Protein AF-A0A0V0J2N7-F1 (afdb_monomer_lite)

pLDDT: mean 76.11, std 21.16, range [32.84, 98.56]

Sequence (612 aa):
MLEAPDGVTSWDVHGVEQIWKKEVEWKELLAKEIEGLQKRLSEKEQKLSTQSAQLDEIKQSFLYNFELLKGRDAELARFVRATAYLKSLISKRDQEISELKVTVDRLTSELTASRQSETEWKSRFEEETSRAVVRETDLRRASNQALSQLSESEAVERRRLQAQITRLEADLEAERARAANDLEAALTEAARRASDVAAEAAQSRSVLETRLRAADEAANLARQEARRTASELSAARETLLRLESELAVQKGEVESRDARLEMQNKALSAAERHLTAAQSKWARLEARRDKERMEMQTEIKELKEALDQRKQELATAVASKDSIIEEAEVEKRRLLDVVARADKHAQDIGNLVQEAERDRQLALRAARLAELENCRLREDLEQALTNCRLPHLGCGVSDPDRQRESQDKLDAQIHTLRETCDRLQLENARLKQAVATMSTQAQLEACAAVREAAGGESEDLLHQNSKKSMEEKNRVDEEEVERLRAERDKLLTISNRLQARLMRQQWCVHDHSQRPPPSLHVEVRQLEVDEDDRASPPLPVPRLRMGGEVMRGSGNSTSPSITGRRSAFDALRLLQDPPSPLSIVKAQVKRQRTLRKPQADSFRRSEMNTKK

Structure (mmCIF, N/CA/C/O backbone):
data_AF-A0A0V0J2N7-F1
#
_entry.id   AF-A0A0V0J2N7-F1
#
loop_
_atom_site.group_PDB
_atom_site.id
_atom_site.type_symbol
_atom_site.label_atom_id
_atom_site.label_alt_id
_atom_site.label_comp_id
_atom_site.label_asym_id
_atom_site.label_entity_id
_atom_site.label_seq_id
_atom_site.pdbx_PDB_ins_code
_atom_site.Cartn_x
_atom_site.Cartn_y
_atom_site.Cartn_z
_atom_site.occupancy
_atom_site.B_iso_or_equiv
_atom_site.auth_seq_id
_atom_site.auth_comp_id
_atom_site.auth_asym_id
_atom_site.auth_atom_id
_atom_site.pdbx_PDB_model_num
ATOM 1 N N . MET A 1 1 ? -108.176 -15.757 135.549 1.00 36.62 1 MET A N 1
ATOM 2 C CA . MET A 1 1 ? -108.140 -17.220 135.334 1.00 36.62 1 MET A CA 1
ATOM 3 C C . MET A 1 1 ? -107.758 -17.428 133.879 1.00 36.62 1 MET A C 1
ATOM 5 O O . MET A 1 1 ? -108.491 -16.934 133.043 1.00 36.62 1 MET A O 1
ATOM 9 N N . LEU A 1 2 ? -106.635 -18.012 133.483 1.00 39.16 2 LEU A N 1
ATOM 10 C CA . LEU A 1 2 ? -105.596 -18.770 134.173 1.00 39.16 2 LEU A CA 1
ATOM 11 C C . LEU A 1 2 ? -104.215 -18.317 133.670 1.00 39.16 2 LEU A C 1
ATOM 13 O O . LEU A 1 2 ? -104.101 -17.652 132.645 1.00 39.16 2 LEU A O 1
ATOM 17 N N . GLU A 1 3 ? -103.219 -18.654 134.475 1.00 36.22 3 GLU A N 1
ATOM 18 C CA . GLU A 1 3 ? -101.830 -18.212 134.479 1.00 36.22 3 GLU A CA 1
ATOM 19 C C . GLU A 1 3 ? -101.047 -18.582 133.209 1.00 36.22 3 GLU A C 1
ATOM 21 O O . GLU A 1 3 ? -101.164 -19.685 132.676 1.00 36.22 3 GLU A O 1
ATOM 26 N N . ALA A 1 4 ? -100.216 -17.641 132.754 1.00 38.69 4 ALA A N 1
ATOM 27 C CA . ALA A 1 4 ? -99.150 -17.878 131.790 1.00 38.69 4 ALA A CA 1
ATOM 28 C C . ALA A 1 4 ? -97.919 -18.426 132.538 1.00 38.69 4 ALA A C 1
ATOM 30 O O . ALA A 1 4 ? -97.540 -17.839 133.554 1.00 38.69 4 ALA A O 1
ATOM 31 N N . PRO A 1 5 ? -97.292 -19.522 132.076 1.00 50.00 5 PRO A N 1
ATOM 32 C CA . PRO A 1 5 ? -96.079 -20.023 132.691 1.00 50.00 5 PRO A CA 1
ATOM 33 C C . PRO A 1 5 ? -94.861 -19.268 132.152 1.00 50.00 5 PRO A C 1
ATOM 35 O O . PRO A 1 5 ? -94.569 -19.292 130.955 1.00 50.00 5 PRO A O 1
ATOM 38 N N . ASP A 1 6 ? -94.127 -18.656 133.077 1.00 47.03 6 ASP A N 1
ATOM 39 C CA . ASP A 1 6 ? -92.705 -18.378 132.932 1.00 47.03 6 ASP A CA 1
ATOM 40 C C . ASP A 1 6 ? -91.963 -19.703 132.716 1.00 47.03 6 ASP A C 1
ATOM 42 O O . ASP A 1 6 ? -91.971 -20.600 133.562 1.00 47.03 6 ASP A O 1
ATOM 46 N N . GLY A 1 7 ? -91.339 -19.833 131.547 1.00 41.91 7 GLY A N 1
ATOM 47 C CA . GLY A 1 7 ? -90.638 -21.031 131.101 1.00 41.91 7 GLY A CA 1
ATOM 48 C C . GLY A 1 7 ? -89.343 -20.661 130.397 1.00 41.91 7 GLY A C 1
ATOM 49 O O . GLY A 1 7 ? -89.288 -20.544 129.177 1.00 41.91 7 GLY A O 1
ATOM 50 N N . VAL A 1 8 ? -88.310 -20.469 131.212 1.00 45.78 8 VAL A N 1
ATOM 51 C CA . VAL A 1 8 ? -86.886 -20.408 130.874 1.00 45.78 8 VAL A CA 1
ATOM 52 C C . VAL A 1 8 ? -86.528 -21.346 129.715 1.00 45.78 8 VAL A C 1
ATOM 54 O O . VAL A 1 8 ? -86.569 -22.561 129.862 1.00 45.78 8 VAL A O 1
ATOM 57 N N . THR A 1 9 ? -86.049 -20.785 128.607 1.00 42.81 9 THR A N 1
ATOM 58 C CA . THR A 1 9 ? -84.957 -21.392 127.837 1.00 42.81 9 THR A CA 1
ATOM 59 C C . THR A 1 9 ? -83.965 -20.288 127.524 1.00 42.81 9 THR A C 1
ATOM 61 O O . THR A 1 9 ? -84.032 -19.579 126.524 1.00 42.81 9 THR A O 1
ATOM 64 N N . SER A 1 10 ? -83.065 -20.112 128.492 1.00 43.88 10 SER A N 1
ATOM 65 C CA . SER A 1 10 ? -81.696 -19.674 128.268 1.00 43.88 10 SER A CA 1
ATOM 66 C C . SER A 1 10 ? -81.228 -20.257 126.940 1.00 43.88 10 SER A C 1
ATOM 68 O O . SER A 1 10 ? -80.915 -21.445 126.868 1.00 43.88 10 SER A O 1
ATOM 70 N N . TRP A 1 11 ? -81.234 -19.437 125.889 1.00 48.03 11 TRP A N 1
ATOM 71 C CA . TRP A 1 11 ? -80.513 -19.744 124.667 1.00 48.03 11 TRP A CA 1
ATOM 72 C C . TRP A 1 11 ? -79.115 -20.126 125.121 1.00 48.03 11 TRP A C 1
ATOM 74 O O . TRP A 1 11 ? -78.525 -19.414 125.932 1.00 48.03 11 TRP A O 1
ATOM 84 N N . ASP A 1 12 ? -78.644 -21.296 124.710 1.00 51.47 12 ASP A N 1
ATOM 85 C CA . ASP A 1 12 ? -77.297 -21.757 124.999 1.00 51.47 12 ASP A CA 1
ATOM 86 C C . ASP A 1 12 ? -76.338 -20.816 124.256 1.00 51.47 12 ASP A C 1
ATOM 88 O O . ASP A 1 12 ? -75.907 -21.071 123.130 1.00 51.47 12 ASP A O 1
ATOM 92 N N . VAL A 1 13 ? -76.103 -19.641 124.856 1.00 56.19 13 VAL A N 1
ATOM 93 C CA . VAL A 1 13 ? -75.259 -18.559 124.339 1.00 56.19 13 VAL A CA 1
ATOM 94 C C . VAL A 1 13 ? -73.880 -19.125 124.018 1.00 56.19 13 VAL A C 1
ATOM 96 O O . VAL A 1 13 ? -73.249 -18.689 123.063 1.00 56.19 13 VAL A O 1
ATOM 99 N N . HIS A 1 14 ? -73.473 -20.179 124.731 1.00 58.91 14 HIS A N 1
ATOM 100 C CA . HIS A 1 14 ? -72.234 -20.906 124.520 1.00 58.91 14 HIS A CA 1
ATOM 101 C C . HIS A 1 14 ? -72.204 -21.720 123.216 1.00 58.91 14 HIS A C 1
ATOM 103 O O . HIS A 1 14 ? -71.192 -21.715 122.512 1.00 58.91 14 HIS A O 1
ATOM 109 N N . GLY A 1 15 ? -73.307 -22.382 122.853 1.00 65.69 15 GLY A N 1
ATOM 110 C CA . GLY A 1 15 ? -73.441 -23.105 121.583 1.00 65.69 15 GLY A CA 1
ATOM 111 C C . GLY A 1 15 ? -73.477 -22.165 120.376 1.00 65.69 15 GLY A C 1
ATOM 112 O O . GLY A 1 15 ? -72.827 -22.421 119.361 1.00 65.69 15 GLY A O 1
ATOM 113 N N . VAL A 1 16 ? -74.166 -21.028 120.509 1.00 69.62 16 VAL A N 1
ATOM 114 C CA . VAL A 1 16 ? -74.184 -19.973 119.484 1.00 69.62 16 VAL A CA 1
ATOM 115 C C . VAL A 1 16 ? -72.801 -19.316 119.364 1.00 69.62 16 VAL A C 1
ATOM 117 O O . VAL A 1 16 ? -72.286 -19.206 118.254 1.00 69.62 16 VAL A O 1
ATOM 120 N N . GLU A 1 17 ? -72.129 -18.980 120.471 1.00 74.00 17 GLU A N 1
ATOM 121 C CA . GLU A 1 17 ? -70.745 -18.474 120.466 1.00 74.00 17 GLU A CA 1
ATOM 122 C C . GLU A 1 17 ? -69.752 -19.443 119.809 1.00 74.00 17 GLU A C 1
ATOM 124 O O . GLU A 1 17 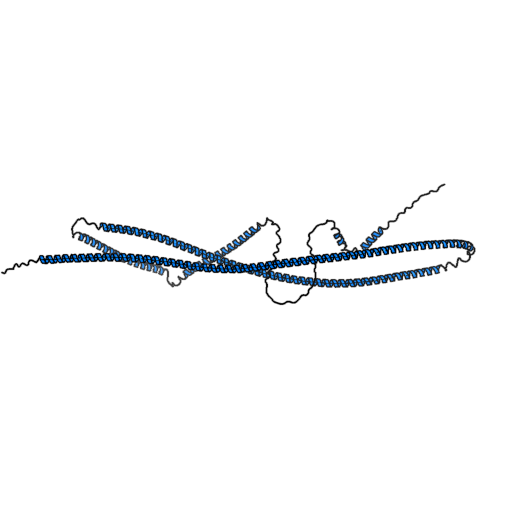? -68.846 -19.001 119.101 1.00 74.00 17 GLU A O 1
ATOM 129 N N . GLN A 1 18 ? -69.895 -20.759 120.007 1.00 78.06 18 GLN A N 1
ATOM 130 C CA . GLN A 1 18 ? -69.048 -21.755 119.340 1.00 78.06 18 GLN A CA 1
ATOM 131 C C . GLN A 1 18 ? -69.275 -21.813 117.826 1.00 78.06 18 GLN A C 1
ATOM 133 O O . GLN A 1 18 ? -68.306 -21.956 117.078 1.00 78.06 18 GLN A O 1
ATOM 138 N N . ILE A 1 19 ? -70.524 -21.696 117.367 1.00 80.50 19 ILE A N 1
ATOM 139 C CA . ILE A 1 19 ? -70.849 -21.642 115.934 1.00 80.50 19 ILE A CA 1
ATOM 140 C C . ILE A 1 19 ? -70.236 -20.386 115.307 1.00 80.50 19 ILE A C 1
ATOM 142 O O . ILE A 1 19 ? -69.560 -20.496 114.287 1.00 80.50 19 ILE A O 1
ATOM 146 N N . TRP A 1 20 ? -70.372 -19.225 115.956 1.00 81.69 20 TRP A N 1
ATOM 147 C CA . TRP A 1 20 ? -69.750 -17.979 115.500 1.00 81.69 20 TRP A CA 1
ATOM 148 C C . TRP A 1 20 ? -68.220 -18.068 115.465 1.00 81.69 20 TRP A C 1
ATOM 150 O O . TRP A 1 20 ? -67.614 -17.634 114.490 1.00 81.69 20 TRP A O 1
ATOM 160 N N . LYS A 1 21 ? -67.578 -18.684 116.469 1.00 84.62 21 LYS A N 1
ATOM 161 C CA . LYS A 1 21 ? -66.121 -18.920 116.462 1.00 84.62 21 LYS A CA 1
ATOM 162 C C . LYS A 1 21 ? -65.685 -19.801 115.290 1.00 84.62 21 LYS A C 1
ATOM 164 O O . LYS A 1 21 ? -64.754 -19.436 114.582 1.00 84.62 21 LYS A O 1
ATOM 169 N N . LYS A 1 22 ? -66.387 -20.910 115.030 1.00 87.19 22 LYS A N 1
ATOM 170 C CA . LYS A 1 22 ? -66.091 -21.779 113.877 1.00 87.19 22 LYS A CA 1
ATOM 171 C C . LYS A 1 22 ? -66.351 -21.092 112.540 1.00 87.19 22 LYS A C 1
ATOM 173 O O . LYS A 1 22 ? -65.594 -21.296 111.600 1.00 87.19 22 LYS A O 1
ATOM 178 N N . GLU A 1 23 ? -67.392 -20.271 112.443 1.00 87.19 23 GLU A N 1
ATOM 179 C CA . GLU A 1 23 ? -67.676 -19.494 111.237 1.00 87.19 23 GLU A CA 1
ATOM 180 C C . GLU A 1 23 ? -66.586 -18.444 110.975 1.00 87.19 23 GLU A C 1
ATOM 182 O O . GLU A 1 23 ? -66.171 -18.265 109.830 1.00 87.19 23 GLU A O 1
ATOM 187 N N . VAL A 1 24 ? -66.075 -17.793 112.025 1.00 88.88 24 VAL A N 1
ATOM 188 C CA . VAL A 1 24 ? -64.917 -16.892 111.937 1.00 88.88 24 VAL A CA 1
ATOM 189 C C . VAL A 1 24 ? -63.667 -17.658 111.493 1.00 88.88 24 VAL A C 1
ATOM 191 O O . VAL A 1 24 ? -63.032 -17.244 110.529 1.00 88.88 24 VAL A O 1
ATOM 194 N N . GLU A 1 25 ? -63.362 -18.812 112.094 1.00 88.19 25 GLU A N 1
ATOM 195 C CA . GLU A 1 25 ? -62.234 -19.668 111.684 1.00 88.19 25 GLU A CA 1
ATOM 196 C C . GLU A 1 25 ? -62.347 -20.128 110.219 1.00 88.19 25 GLU A C 1
ATOM 198 O O . GLU A 1 25 ? -61.355 -20.147 109.489 1.00 88.19 25 GLU A O 1
ATOM 203 N N . TRP A 1 26 ? -63.553 -20.468 109.753 1.00 91.56 26 TRP A N 1
ATOM 204 C CA . TRP A 1 26 ? -63.807 -20.850 108.361 1.00 91.56 26 TRP A CA 1
ATOM 205 C C . TRP A 1 26 ? -63.649 -19.671 107.408 1.00 91.56 26 TRP A C 1
ATOM 207 O O . TRP A 1 26 ? -63.048 -19.828 106.347 1.00 91.56 26 TRP A O 1
ATOM 217 N N . LYS A 1 27 ? -64.152 -18.488 107.779 1.00 91.81 27 LYS A N 1
ATOM 218 C CA . LYS A 1 27 ? -63.954 -17.254 107.008 1.00 91.81 27 LYS A CA 1
ATOM 219 C C . LYS A 1 27 ? -62.475 -16.886 106.932 1.00 91.81 27 LYS A C 1
ATOM 221 O O . LYS A 1 27 ? -62.018 -16.506 105.861 1.00 91.81 27 LYS A O 1
ATOM 226 N N . GLU A 1 28 ? -61.717 -17.055 108.013 1.00 91.38 28 GLU A N 1
ATOM 227 C CA . GLU A 1 28 ? -60.268 -16.839 108.025 1.00 91.38 28 GLU A CA 1
ATOM 228 C C . GLU A 1 28 ? -59.510 -17.861 107.170 1.00 91.38 28 GLU A C 1
ATOM 230 O O . GLU A 1 28 ? -58.603 -17.481 106.431 1.00 91.38 28 GLU A O 1
ATOM 235 N N . LEU A 1 29 ? -59.865 -19.149 107.232 1.00 91.94 29 LEU A N 1
ATOM 236 C CA . LEU A 1 29 ? -59.275 -20.185 106.376 1.00 91.94 29 LEU A CA 1
ATOM 237 C C . LEU A 1 29 ? -59.593 -19.943 104.896 1.00 91.94 29 LEU A C 1
ATOM 239 O O . LEU A 1 29 ? -58.694 -20.022 104.063 1.00 91.94 29 LEU A O 1
ATOM 243 N N . LEU A 1 30 ? -60.841 -19.594 104.572 1.00 91.94 30 LEU A N 1
ATOM 244 C CA . LEU A 1 30 ? -61.250 -19.225 103.217 1.00 91.94 30 LEU A CA 1
ATOM 245 C C . LEU A 1 30 ? -60.528 -17.966 102.737 1.00 91.94 30 LEU A C 1
ATOM 247 O O . LEU A 1 30 ? -60.053 -17.947 101.607 1.00 91.94 30 LEU A O 1
ATOM 251 N N . ALA A 1 31 ? -60.395 -16.941 103.582 1.00 92.06 31 ALA A N 1
ATOM 252 C CA . ALA A 1 31 ? -59.642 -15.736 103.251 1.00 92.06 31 ALA A CA 1
ATOM 253 C C . ALA A 1 31 ? -58.168 -16.057 102.964 1.00 92.06 31 ALA A C 1
ATOM 255 O O . ALA A 1 31 ? -57.642 -15.601 101.953 1.00 92.06 31 ALA A O 1
ATOM 256 N N . LYS A 1 32 ? -57.530 -16.908 103.782 1.00 93.38 32 LYS A N 1
ATOM 257 C CA . LYS A 1 32 ? -56.151 -17.380 103.561 1.00 93.38 32 LYS A CA 1
ATOM 258 C C . LYS A 1 32 ? -56.008 -18.189 102.269 1.00 93.38 32 LYS A C 1
ATOM 260 O O . LYS A 1 32 ? -55.023 -18.018 101.555 1.00 93.38 32 LYS A O 1
ATOM 265 N N . GLU A 1 33 ? -56.969 -19.054 101.943 1.00 94.38 33 GLU A N 1
ATOM 266 C CA . GLU A 1 33 ? -56.959 -19.815 100.686 1.00 94.38 33 GLU A CA 1
ATOM 267 C C . GLU A 1 33 ? -57.153 -18.882 99.481 1.00 94.38 33 GLU A C 1
ATOM 269 O O . GLU A 1 33 ? -56.411 -18.990 98.506 1.00 94.38 33 GLU A O 1
ATOM 274 N N . ILE A 1 34 ? -58.089 -17.926 99.558 1.00 94.38 34 ILE A N 1
ATOM 275 C CA . ILE A 1 34 ? -58.310 -16.901 98.526 1.00 94.38 34 ILE A CA 1
ATOM 276 C C . ILE A 1 34 ? -57.042 -16.073 98.326 1.00 94.38 34 ILE A C 1
ATOM 278 O O . ILE A 1 34 ? -56.604 -15.915 97.189 1.00 94.38 34 ILE A O 1
ATOM 282 N N . GLU A 1 35 ? -56.413 -15.599 99.400 1.00 95.00 35 GLU A N 1
ATOM 283 C CA . GLU A 1 35 ? -55.163 -14.839 99.345 1.00 95.00 35 GLU A CA 1
ATOM 284 C C . GLU A 1 35 ? -54.024 -15.688 98.752 1.00 95.00 35 GLU A C 1
ATOM 286 O O . GLU A 1 35 ? -53.283 -15.237 97.877 1.00 95.00 35 GLU A O 1
ATOM 291 N N . GLY A 1 36 ? -53.928 -16.964 99.137 1.00 95.31 36 GLY A N 1
ATOM 292 C CA . GLY A 1 36 ? -52.963 -17.913 98.583 1.00 95.31 36 GLY A CA 1
ATOM 293 C C . GLY A 1 36 ? -53.194 -18.242 97.102 1.00 95.31 36 GLY A C 1
ATOM 294 O O . GLY A 1 36 ? -52.230 -18.454 96.358 1.00 95.31 36 GLY A O 1
ATOM 295 N N . LEU A 1 37 ? -54.450 -18.291 96.650 1.00 94.94 37 LEU A N 1
ATOM 296 C CA . LEU A 1 37 ? -54.819 -18.463 95.243 1.00 94.94 37 LEU A CA 1
ATOM 297 C C . LEU A 1 37 ? -54.564 -17.187 94.440 1.00 94.94 37 LEU A C 1
ATOM 299 O O . LEU A 1 37 ? -53.999 -17.281 93.355 1.00 94.94 37 LEU A O 1
ATOM 303 N N . GLN A 1 38 ? -54.896 -16.011 94.975 1.00 95.25 38 GLN A N 1
ATOM 304 C CA . GLN A 1 38 ? -54.593 -14.711 94.368 1.00 95.25 38 GLN A CA 1
ATOM 305 C C . GLN A 1 38 ? -53.085 -14.517 94.207 1.00 95.25 38 GLN A C 1
ATOM 307 O O . GLN A 1 38 ? -52.623 -14.133 93.133 1.00 95.25 38 GLN A O 1
ATOM 312 N N . LYS A 1 39 ? -52.296 -14.877 95.225 1.00 95.62 39 LYS A N 1
ATOM 313 C CA . LYS A 1 39 ? -50.836 -14.854 95.138 1.00 95.62 39 LYS A CA 1
ATOM 314 C C . LYS A 1 39 ? -50.329 -15.794 94.041 1.00 95.62 39 LYS A C 1
ATOM 316 O O . LYS A 1 39 ? -49.605 -15.349 93.154 1.00 95.62 39 LYS A O 1
ATOM 321 N N . ARG A 1 40 ? -50.770 -17.059 94.021 1.00 96.38 40 ARG A N 1
ATOM 322 C CA . ARG A 1 40 ? -50.408 -18.024 92.961 1.00 96.38 40 ARG A CA 1
ATOM 323 C C . ARG A 1 40 ? -50.836 -17.564 91.562 1.00 96.38 40 ARG A C 1
ATOM 325 O O . ARG A 1 40 ? -50.097 -17.798 90.606 1.00 96.38 40 ARG A O 1
ATOM 332 N N . LEU A 1 41 ? -52.003 -16.931 91.435 1.00 95.50 41 LEU A N 1
ATOM 333 C CA . LEU A 1 41 ? -52.493 -16.348 90.186 1.00 95.50 41 LEU A CA 1
ATOM 334 C C . LEU A 1 41 ? -51.549 -15.235 89.722 1.00 95.50 41 LEU A C 1
ATOM 336 O O . LEU A 1 41 ? -51.021 -15.329 88.620 1.00 95.50 41 LEU A O 1
ATOM 340 N N . SER A 1 42 ? -51.254 -14.265 90.591 1.00 95.88 42 SER A N 1
ATOM 341 C CA . SER A 1 42 ? -50.355 -13.148 90.276 1.00 95.88 42 SER A CA 1
ATOM 342 C C . SER A 1 42 ? -48.945 -13.615 89.889 1.00 95.88 42 SER A C 1
ATOM 344 O O . SER A 1 42 ? -48.371 -13.132 88.916 1.00 95.88 42 SER A O 1
ATOM 346 N N . GLU A 1 43 ? -48.407 -14.634 90.569 1.00 96.94 43 GLU A N 1
ATOM 347 C CA . GLU A 1 43 ? -47.117 -15.240 90.226 1.00 96.94 43 GLU A CA 1
ATOM 348 C C . GLU A 1 43 ? -47.152 -15.919 88.849 1.00 96.94 43 GLU A C 1
ATOM 350 O O . GLU A 1 43 ? -46.172 -15.866 88.101 1.00 96.94 43 GLU A O 1
ATOM 355 N N . LYS A 1 44 ? -48.265 -16.575 88.491 1.00 96.50 44 LYS A N 1
ATOM 356 C CA . LYS A 1 44 ? -48.446 -17.173 87.161 1.00 96.50 44 LYS A CA 1
ATOM 357 C C . LYS A 1 44 ? -48.641 -16.123 86.073 1.00 96.50 44 LYS A C 1
ATOM 359 O O . LYS A 1 44 ? -48.069 -16.289 85.002 1.00 96.50 44 LYS A O 1
ATOM 364 N N . GLU A 1 45 ? -49.389 -15.058 86.333 1.00 96.88 45 GLU A N 1
ATOM 365 C CA . GLU A 1 45 ? -49.560 -13.930 85.410 1.00 96.88 45 GLU A CA 1
ATOM 366 C C . GLU A 1 45 ? -48.228 -13.225 85.154 1.00 96.88 45 GLU A C 1
ATOM 368 O O . GLU A 1 45 ? -47.873 -12.974 84.004 1.00 96.88 45 GLU A O 1
ATOM 373 N N . GLN A 1 46 ? -47.430 -12.999 86.202 1.00 96.31 46 GLN A N 1
ATOM 374 C CA . GLN A 1 46 ? -46.091 -12.436 86.068 1.00 96.31 46 GLN A CA 1
ATOM 375 C C . GLN A 1 46 ? -45.174 -13.355 85.248 1.00 96.31 46 GLN A C 1
ATOM 377 O O . GLN A 1 46 ? -44.461 -12.875 84.370 1.00 96.31 46 GLN A O 1
ATOM 382 N N . LYS A 1 47 ? -45.221 -14.676 85.474 1.00 97.25 47 LYS A N 1
ATOM 383 C CA . LYS A 1 47 ? -44.476 -15.660 84.665 1.00 97.25 47 LYS A CA 1
ATOM 384 C C . LYS A 1 47 ? -44.935 -15.699 83.207 1.00 97.25 47 LYS A C 1
ATOM 386 O O . LYS A 1 47 ? -44.097 -15.789 82.319 1.00 97.25 47 LYS A O 1
ATOM 391 N N . LEU A 1 48 ? -46.239 -15.630 82.947 1.00 96.88 48 LEU A N 1
ATOM 392 C CA . LEU A 1 48 ? -46.775 -15.576 81.585 1.00 96.88 48 LEU A CA 1
ATOM 393 C C . LEU A 1 48 ? -46.349 -14.290 80.874 1.00 96.88 48 LEU A C 1
ATOM 395 O O . LEU A 1 48 ? -45.953 -14.341 79.715 1.00 96.88 48 LEU A O 1
ATOM 399 N N . SER A 1 49 ? -46.369 -13.157 81.577 1.00 96.50 49 SER A N 1
ATOM 400 C CA . SER A 1 49 ? -45.914 -11.870 81.052 1.00 96.50 49 SER A CA 1
ATOM 401 C C . SER A 1 49 ? -44.425 -11.895 80.691 1.00 96.50 49 SER A C 1
ATOM 403 O O . SER A 1 49 ? -44.056 -11.532 79.574 1.00 96.50 49 SER A O 1
ATOM 405 N N . THR A 1 50 ? -43.562 -12.412 81.577 1.00 96.69 50 THR A N 1
ATOM 406 C CA . THR A 1 50 ? -42.121 -12.521 81.289 1.00 96.69 50 THR A CA 1
ATOM 407 C C . THR A 1 50 ? -41.830 -13.499 80.155 1.00 96.69 50 THR A C 1
ATOM 409 O O . THR A 1 50 ? -41.016 -13.190 79.289 1.00 96.69 50 THR A O 1
ATOM 412 N N . GLN A 1 51 ? -42.520 -14.642 80.102 1.00 97.06 51 GLN A N 1
ATOM 413 C CA . GLN A 1 51 ? -42.395 -15.590 78.993 1.00 97.06 51 GLN A CA 1
ATOM 414 C C . GLN A 1 51 ? -42.880 -14.997 77.667 1.00 97.06 51 GLN A C 1
ATOM 416 O O . GLN A 1 51 ? -42.231 -15.201 76.645 1.00 97.06 51 GLN A O 1
ATOM 421 N N . SER A 1 52 ? -43.982 -14.242 77.669 1.00 97.06 52 SER A N 1
ATOM 422 C CA . SER A 1 52 ? -44.474 -13.552 76.472 1.00 97.06 52 SER A CA 1
ATOM 423 C C . SER A 1 52 ? -43.457 -12.530 75.970 1.00 97.06 52 SER A C 1
ATOM 425 O O . SER A 1 52 ? -43.145 -12.523 74.783 1.00 97.06 52 SER A O 1
ATOM 427 N N . ALA A 1 53 ? -42.885 -11.723 76.869 1.00 96.56 53 ALA A N 1
ATOM 428 C CA . ALA A 1 53 ? -41.861 -10.743 76.520 1.00 96.56 53 ALA A CA 1
ATOM 429 C C . ALA A 1 53 ? -40.601 -11.406 75.935 1.00 96.56 53 ALA A C 1
ATOM 431 O O . ALA A 1 53 ? -40.113 -10.981 74.891 1.00 96.56 53 ALA A O 1
ATOM 432 N N . GLN A 1 54 ? -40.119 -12.492 76.552 1.00 97.56 54 GLN A N 1
ATOM 433 C CA . GLN A 1 54 ? -38.989 -13.275 76.034 1.00 97.56 54 GLN A CA 1
ATOM 434 C C . GLN A 1 54 ? -39.285 -13.864 74.650 1.00 97.56 54 GLN A C 1
ATOM 436 O O . GLN A 1 54 ? -38.429 -13.869 73.767 1.00 97.56 54 GLN A O 1
ATOM 441 N N . LEU A 1 55 ? -40.503 -14.364 74.442 1.00 97.81 55 LEU A N 1
ATOM 442 C CA . LEU A 1 55 ? -40.910 -14.946 73.170 1.00 97.81 55 LEU A CA 1
ATOM 443 C C . LEU A 1 55 ? -40.967 -13.878 72.069 1.00 97.81 55 LEU A C 1
ATOM 445 O O . LEU A 1 55 ? -40.529 -14.136 70.947 1.00 97.81 55 LEU A O 1
ATOM 449 N N . ASP A 1 56 ? -41.445 -12.676 72.380 1.00 96.88 56 ASP A N 1
ATOM 450 C CA . ASP A 1 56 ? -41.469 -11.567 71.427 1.00 96.88 56 ASP A CA 1
ATOM 451 C C . ASP A 1 56 ? -40.065 -11.023 71.118 1.00 96.88 56 ASP A C 1
ATOM 453 O O . ASP A 1 56 ? -39.771 -10.742 69.955 1.00 96.88 56 ASP A O 1
ATOM 457 N N . GLU A 1 57 ? -39.155 -10.982 72.095 1.00 97.62 57 GLU A N 1
ATOM 458 C CA . GLU A 1 57 ? -37.739 -10.656 71.868 1.00 97.62 57 GLU A CA 1
ATOM 459 C C . GLU A 1 57 ? -37.060 -11.676 70.934 1.00 97.62 57 GLU A C 1
ATOM 461 O O . GLU A 1 57 ? -36.353 -11.308 69.987 1.00 97.62 57 GLU A O 1
ATOM 466 N N . ILE A 1 58 ? -37.332 -12.970 71.134 1.00 98.00 58 ILE A N 1
ATOM 467 C CA . ILE A 1 58 ? -36.839 -14.038 70.255 1.00 98.00 58 ILE A CA 1
ATOM 468 C C . ILE A 1 58 ? -37.419 -13.885 68.846 1.00 98.00 58 ILE A C 1
ATOM 470 O O . ILE A 1 58 ? -36.671 -13.985 67.872 1.00 98.00 58 ILE A O 1
ATOM 474 N N . LYS A 1 59 ? -38.722 -13.606 68.706 1.00 98.19 59 LYS A N 1
ATOM 475 C CA . LYS A 1 59 ? -39.344 -13.351 67.395 1.00 98.19 59 LYS A CA 1
ATOM 476 C C . LYS A 1 59 ? -38.681 -12.177 66.680 1.00 98.19 59 LYS A C 1
ATOM 478 O O . LYS A 1 59 ? -38.359 -12.301 65.501 1.00 98.19 59 LYS A O 1
ATOM 483 N N . GLN A 1 60 ? -38.461 -11.059 67.373 1.00 97.88 60 GLN A N 1
ATOM 484 C CA . GLN A 1 60 ? -37.806 -9.887 66.788 1.00 97.88 60 GLN A CA 1
ATOM 485 C C . GLN A 1 60 ? -36.373 -10.207 66.348 1.00 97.88 60 GLN A C 1
ATOM 487 O O . GLN A 1 60 ? -35.985 -9.864 65.232 1.00 97.88 60 GLN A O 1
ATOM 492 N N . SER A 1 61 ? -35.620 -10.941 67.170 1.00 97.69 61 SER A N 1
ATOM 493 C CA . SER A 1 61 ? -34.268 -11.402 66.832 1.00 97.69 61 SER A CA 1
ATOM 494 C C . SER A 1 61 ? -34.258 -12.330 65.610 1.00 97.69 61 SER A C 1
ATOM 496 O O . SER A 1 61 ? -33.393 -12.212 64.740 1.00 97.69 61 SER A O 1
ATOM 498 N N . PHE A 1 62 ? -35.241 -13.231 65.501 1.00 98.38 62 PHE A N 1
ATOM 499 C CA . PHE A 1 62 ? -35.418 -14.095 64.333 1.00 98.38 62 PHE A CA 1
ATOM 500 C C . PHE A 1 62 ? -35.733 -13.300 63.066 1.00 98.38 62 PHE A C 1
ATOM 502 O O . PHE A 1 62 ? -35.112 -13.545 62.034 1.00 98.38 62 PHE A O 1
ATOM 509 N N . LEU A 1 63 ? -36.660 -12.341 63.140 1.00 97.69 63 LEU A N 1
ATOM 510 C CA . LEU A 1 63 ? -37.016 -11.483 62.007 1.00 97.69 63 LEU A CA 1
ATOM 511 C C . LEU A 1 63 ? -35.821 -10.647 61.541 1.00 97.69 63 LEU A C 1
ATOM 513 O O . LEU A 1 63 ? -35.553 -10.579 60.344 1.00 97.69 63 LEU A O 1
ATOM 517 N N . TYR A 1 64 ? -35.058 -10.077 62.476 1.00 98.31 64 TYR A N 1
ATOM 518 C CA . TYR A 1 64 ? -33.836 -9.344 62.158 1.00 98.31 64 TYR A CA 1
ATOM 519 C C . TYR A 1 64 ? -32.808 -10.227 61.437 1.00 98.31 64 TYR A C 1
ATOM 521 O O . TYR A 1 64 ? -32.300 -9.856 60.378 1.00 98.31 64 TYR A O 1
ATOM 529 N N . ASN A 1 65 ? -32.531 -11.423 61.968 1.00 98.38 65 ASN A N 1
ATOM 530 C CA . ASN A 1 65 ? -31.597 -12.359 61.342 1.00 98.38 65 ASN A CA 1
ATOM 531 C C . ASN A 1 65 ? -32.077 -12.825 59.962 1.00 98.38 65 ASN A C 1
ATOM 533 O O . ASN A 1 65 ? -31.258 -12.988 59.058 1.00 98.38 65 ASN A O 1
ATOM 537 N N . PHE A 1 66 ? -33.385 -13.016 59.785 1.00 98.12 66 PHE A N 1
ATOM 538 C CA . PHE A 1 66 ? -33.974 -13.383 58.501 1.00 98.12 66 PHE A CA 1
ATOM 539 C C . PHE A 1 66 ? -33.785 -12.282 57.448 1.00 98.12 66 PHE A C 1
ATOM 541 O O . PHE A 1 66 ? -33.316 -12.568 56.346 1.00 98.12 66 PHE A O 1
ATOM 548 N N . GLU A 1 67 ? -34.071 -11.021 57.786 1.00 97.88 67 GLU A N 1
ATOM 549 C CA . GLU A 1 67 ? -33.849 -9.894 56.869 1.00 97.88 67 GLU A CA 1
ATOM 550 C C . GLU A 1 67 ? -32.358 -9.683 56.568 1.00 97.88 67 GLU A C 1
ATOM 552 O O . GLU A 1 67 ? -31.986 -9.430 55.420 1.00 97.88 67 GLU A O 1
ATOM 557 N N . LEU A 1 68 ? -31.478 -9.874 57.557 1.00 98.19 68 LEU A N 1
ATOM 558 C CA . LEU A 1 68 ? -30.030 -9.836 57.342 1.00 98.19 68 LEU A CA 1
ATOM 559 C C . LEU A 1 68 ? -29.572 -10.927 56.362 1.00 98.19 68 LEU A C 1
ATOM 561 O O . LEU A 1 68 ? -28.751 -10.662 55.481 1.00 98.19 68 LEU A O 1
ATOM 565 N N . LEU A 1 69 ? -30.095 -12.149 56.499 1.00 98.38 69 LEU A N 1
ATOM 566 C CA . LEU A 1 69 ? -29.775 -13.265 55.608 1.00 98.38 69 LEU A CA 1
ATOM 567 C C . LEU A 1 69 ? -30.251 -12.979 54.180 1.00 98.38 69 LEU A C 1
ATOM 569 O O . LEU A 1 69 ? -29.479 -13.106 53.235 1.00 98.38 69 LEU A O 1
ATOM 573 N N . LYS A 1 70 ? -31.480 -12.482 54.036 1.00 97.94 70 LYS A N 1
ATOM 574 C CA . LYS A 1 70 ? -32.051 -12.065 52.752 1.00 97.94 70 LYS A CA 1
ATOM 575 C C . LYS A 1 70 ? -31.236 -10.948 52.088 1.00 97.94 70 LYS A C 1
ATOM 577 O O . LYS A 1 70 ? -31.027 -10.980 50.875 1.00 97.94 70 LYS A O 1
ATOM 582 N N . GLY A 1 71 ? -30.733 -9.989 52.871 1.00 97.75 71 GLY A N 1
ATOM 583 C CA . GLY A 1 71 ? -29.807 -8.956 52.397 1.00 97.75 71 GLY A CA 1
ATOM 584 C C . GLY A 1 71 ? -28.502 -9.545 51.851 1.00 97.75 71 GLY A C 1
ATOM 585 O O . GLY A 1 71 ? -28.085 -9.206 50.742 1.00 97.75 71 GLY A O 1
ATOM 586 N N . ARG A 1 72 ? -27.900 -10.496 52.576 1.00 98.25 72 ARG A N 1
ATOM 587 C CA . ARG A 1 72 ? -26.686 -11.208 52.137 1.00 98.25 72 ARG A CA 1
ATOM 588 C C . ARG A 1 72 ? -26.914 -12.044 50.880 1.00 98.25 72 ARG A C 1
ATOM 590 O O . ARG A 1 72 ? -26.070 -12.022 49.989 1.00 98.25 72 ARG A O 1
ATOM 597 N N . ASP A 1 73 ? -28.047 -12.732 50.767 1.00 98.38 73 ASP A N 1
ATOM 598 C CA . ASP A 1 73 ? -28.389 -13.510 49.570 1.00 98.38 73 ASP A CA 1
ATOM 599 C C . ASP A 1 73 ? -28.530 -12.608 48.335 1.00 98.38 73 ASP A C 1
ATOM 601 O O . ASP A 1 73 ? -28.052 -12.944 47.247 1.00 98.38 73 ASP A O 1
ATOM 605 N N . ALA A 1 74 ? -29.118 -11.419 48.500 1.00 97.00 74 ALA A N 1
ATOM 606 C CA . ALA A 1 74 ? -29.201 -10.429 47.431 1.00 97.00 74 ALA A CA 1
ATOM 607 C C . ALA A 1 74 ? -27.813 -9.913 47.010 1.00 97.00 74 ALA A C 1
ATOM 609 O O . ALA A 1 74 ? -27.543 -9.778 45.812 1.00 97.00 74 ALA A O 1
ATOM 610 N N . GLU A 1 75 ? -26.914 -9.654 47.964 1.00 98.00 75 GLU A N 1
ATOM 611 C CA . GLU A 1 75 ? -25.524 -9.273 47.684 1.00 98.00 75 GLU A CA 1
ATOM 612 C C . GLU A 1 75 ? -24.751 -10.391 46.978 1.00 98.00 75 GLU A C 1
ATOM 614 O O . GLU A 1 75 ? -24.119 -10.144 45.947 1.00 98.00 75 GLU A O 1
ATOM 619 N N . LEU A 1 76 ? -24.864 -11.635 47.449 1.00 98.31 76 LEU A N 1
ATOM 620 C CA . LEU A 1 76 ? -24.271 -12.805 46.799 1.00 98.31 76 LEU A CA 1
ATOM 621 C C . LEU A 1 76 ? -24.772 -12.951 45.358 1.00 98.31 76 LEU A C 1
ATOM 623 O O . LEU A 1 76 ? -23.969 -13.136 44.443 1.00 98.31 76 LEU A O 1
ATOM 627 N N . ALA A 1 77 ? -26.071 -12.765 45.111 1.00 97.62 77 ALA A N 1
ATOM 628 C CA . ALA A 1 77 ? -26.630 -12.781 43.761 1.00 97.62 77 ALA A CA 1
ATOM 629 C C . ALA A 1 77 ? -26.092 -11.642 42.871 1.00 97.62 77 ALA A C 1
ATOM 631 O O . ALA A 1 77 ? -25.993 -11.794 41.648 1.00 97.62 77 ALA A O 1
ATOM 632 N N . ARG A 1 78 ? -25.737 -10.480 43.439 1.00 98.19 78 ARG A N 1
ATOM 633 C CA . ARG A 1 78 ? -25.047 -9.408 42.696 1.00 98.19 78 ARG A CA 1
ATOM 634 C C . ARG A 1 78 ? -23.613 -9.811 42.363 1.00 98.19 78 ARG A C 1
ATOM 636 O O . ARG A 1 78 ? -23.216 -9.650 41.210 1.00 98.19 78 ARG A O 1
ATOM 643 N N . PHE A 1 79 ? -22.873 -10.388 43.309 1.00 98.31 79 PHE A N 1
ATOM 644 C CA . PHE A 1 79 ? -21.509 -10.858 43.061 1.00 98.31 79 PHE A CA 1
ATOM 645 C C . PHE A 1 79 ? -21.457 -11.970 42.014 1.00 98.31 79 PHE A C 1
ATOM 647 O O . PHE A 1 79 ? -20.657 -11.875 41.089 1.00 98.31 79 PHE A O 1
ATOM 654 N N . VAL A 1 80 ? -22.360 -12.953 42.067 1.00 98.38 80 VAL A N 1
ATOM 655 C CA . VAL A 1 80 ? -22.453 -14.017 41.051 1.00 98.38 80 VAL A CA 1
ATOM 656 C C . VAL A 1 80 ? -22.657 -13.430 39.650 1.00 98.38 80 VAL A C 1
ATOM 658 O O . VAL A 1 80 ? -21.960 -13.818 38.710 1.00 98.38 80 VAL A O 1
ATOM 661 N N . ARG A 1 81 ? -23.557 -12.446 39.506 1.00 98.25 81 ARG A N 1
ATOM 662 C CA . ARG A 1 81 ? -23.779 -11.744 38.231 1.00 98.25 81 ARG A CA 1
ATOM 663 C C . ARG A 1 81 ? -22.542 -10.973 37.770 1.00 98.25 81 ARG A C 1
ATOM 665 O O . ARG A 1 81 ? -22.173 -11.071 36.602 1.00 98.25 81 ARG A O 1
ATOM 672 N N . ALA A 1 82 ? -21.874 -10.256 38.674 1.00 97.94 82 ALA A N 1
ATOM 673 C CA . ALA A 1 82 ? -20.646 -9.528 38.361 1.00 97.94 82 ALA A CA 1
ATOM 674 C C . ALA A 1 82 ? -19.515 -10.475 37.922 1.00 97.94 82 ALA A C 1
ATOM 676 O O . ALA A 1 82 ? -18.842 -10.217 36.926 1.00 97.94 82 ALA A O 1
ATOM 677 N N . THR A 1 83 ? -19.339 -11.611 38.602 1.00 98.44 83 THR A N 1
ATOM 678 C CA . THR A 1 83 ? -18.350 -12.627 38.224 1.00 98.44 83 THR A CA 1
ATOM 679 C C . THR A 1 83 ? -18.666 -13.246 36.863 1.00 98.44 83 THR A C 1
ATOM 681 O O . THR A 1 83 ? -17.753 -13.435 36.061 1.00 98.44 83 THR A O 1
ATOM 684 N N . ALA A 1 84 ? -19.936 -13.538 36.565 1.00 98.19 84 ALA A N 1
ATOM 685 C CA . ALA A 1 84 ? -20.342 -14.046 35.254 1.00 98.19 84 ALA A CA 1
ATOM 686 C C . ALA A 1 84 ? -20.042 -13.035 34.134 1.00 98.19 84 ALA A C 1
ATOM 688 O O . ALA A 1 84 ? -19.476 -13.403 33.103 1.00 98.19 84 ALA A O 1
ATOM 689 N N . TYR A 1 85 ? -20.339 -11.753 34.368 1.00 98.38 85 TYR A N 1
ATOM 690 C CA . TYR A 1 85 ? -19.996 -10.674 33.444 1.00 98.38 85 TYR A CA 1
ATOM 691 C C . TYR A 1 85 ? -18.484 -10.591 33.203 1.00 98.38 85 TYR A C 1
ATOM 693 O O . TYR A 1 85 ? -18.048 -10.622 32.051 1.00 98.38 85 TYR A O 1
ATOM 701 N N . LEU A 1 86 ? -17.674 -10.568 34.266 1.00 98.38 86 LEU A N 1
ATOM 702 C CA . LEU A 1 86 ? -16.214 -10.505 34.151 1.00 98.38 86 LEU A CA 1
ATOM 703 C C . LEU A 1 86 ? -15.635 -11.718 33.415 1.00 98.38 86 LEU A C 1
ATOM 705 O O . LEU A 1 86 ? -14.774 -11.544 32.558 1.00 98.38 86 LEU A O 1
ATOM 709 N N . LYS A 1 87 ? -16.143 -12.931 33.667 1.00 98.56 87 LYS A N 1
ATOM 710 C CA . LYS A 1 87 ? -15.752 -14.133 32.909 1.00 98.56 87 LYS A CA 1
ATOM 711 C C . LYS A 1 87 ? -16.052 -13.989 31.417 1.00 98.56 87 LYS A C 1
ATOM 713 O O . LYS A 1 87 ? -15.206 -14.323 30.593 1.00 98.56 87 LYS A O 1
ATOM 718 N N . SER A 1 88 ? -17.227 -13.459 31.068 1.00 98.38 88 SER A N 1
ATOM 719 C CA . SER A 1 88 ? -17.585 -13.215 29.666 1.00 98.38 88 SER A CA 1
ATOM 720 C C . SER A 1 88 ? -16.675 -12.173 29.009 1.00 98.38 88 SER A C 1
ATOM 722 O O . SER A 1 88 ? -16.281 -12.338 27.858 1.00 98.38 88 SER A O 1
ATOM 724 N N . LEU A 1 89 ? -16.296 -11.125 29.749 1.00 98.38 89 LEU A N 1
ATOM 725 C CA . LEU A 1 89 ? -15.399 -10.083 29.262 1.00 98.38 89 LEU A CA 1
ATOM 726 C C . LEU A 1 89 ? -13.990 -10.636 29.030 1.00 98.38 89 LEU A C 1
ATOM 728 O O . LEU A 1 89 ? -13.419 -10.381 27.977 1.00 98.38 89 LEU A O 1
ATOM 732 N N . ILE A 1 90 ? -13.463 -11.425 29.971 1.00 98.50 90 ILE A N 1
ATOM 733 C CA . ILE A 1 90 ? -12.156 -12.086 29.839 1.00 98.50 90 ILE A CA 1
ATOM 734 C C . ILE A 1 90 ? -12.144 -12.991 28.605 1.00 98.50 90 ILE A C 1
ATOM 736 O O . ILE A 1 90 ? -11.265 -12.842 27.768 1.00 98.50 90 ILE A O 1
ATOM 740 N N . SER A 1 91 ? -13.170 -13.827 28.416 1.00 98.19 91 SER A N 1
ATOM 741 C CA . SER A 1 91 ? -13.262 -14.700 27.239 1.00 98.19 91 SER A CA 1
ATOM 742 C C . SER A 1 91 ? -13.249 -13.928 25.914 1.00 98.19 91 SER A C 1
ATOM 744 O O . SER A 1 91 ? -12.631 -14.387 24.958 1.00 98.19 91 SER A O 1
ATOM 746 N N . LYS A 1 92 ? -13.908 -12.762 25.844 1.00 98.25 92 LYS A N 1
ATOM 747 C CA . LYS A 1 92 ? -13.864 -11.896 24.652 1.00 98.25 92 LYS A CA 1
ATOM 748 C C . LYS A 1 92 ? -12.464 -11.330 24.419 1.00 98.25 92 LYS A C 1
ATOM 750 O O . LYS A 1 92 ? -11.990 -11.324 23.291 1.00 98.25 92 LYS A O 1
ATOM 755 N N . ARG A 1 93 ? -11.782 -10.897 25.484 1.00 98.12 93 ARG A N 1
ATOM 756 C CA . ARG A 1 93 ? -10.402 -10.393 25.394 1.00 98.12 93 ARG A CA 1
ATOM 757 C C . ARG A 1 93 ? -9.415 -11.481 24.989 1.00 98.12 93 ARG A C 1
ATOM 759 O O . ARG A 1 93 ? -8.540 -11.210 24.180 1.00 98.12 93 ARG A O 1
ATOM 766 N N . ASP A 1 94 ? -9.574 -12.702 25.485 1.00 98.44 94 ASP A N 1
ATOM 767 C CA . ASP A 1 94 ? -8.735 -13.835 25.083 1.00 98.44 94 ASP A CA 1
ATOM 768 C C . ASP A 1 94 ? -8.923 -14.184 23.600 1.00 98.44 94 ASP A C 1
ATOM 770 O O . ASP A 1 94 ? -7.953 -14.512 22.909 1.00 98.44 94 ASP A O 1
ATOM 774 N N . GLN A 1 95 ? -10.151 -14.056 23.088 1.00 97.94 95 GLN A N 1
ATOM 775 C CA . GLN A 1 95 ? -10.430 -14.188 21.661 1.00 97.94 95 GLN A CA 1
ATOM 776 C C . GLN A 1 95 ? -9.748 -13.073 20.849 1.00 97.94 95 GLN A C 1
ATOM 778 O O . GLN A 1 95 ? -8.995 -13.387 19.930 1.00 97.94 95 GLN A O 1
ATOM 783 N N . GLU A 1 96 ? -9.921 -11.801 21.229 1.00 98.19 96 GLU A N 1
ATOM 784 C CA . GLU A 1 96 ? -9.250 -10.656 20.582 1.00 98.19 96 GLU A CA 1
ATOM 785 C C . GLU A 1 96 ? -7.720 -10.825 20.577 1.00 98.19 96 GLU A C 1
ATOM 787 O O . GLU A 1 96 ? -7.062 -10.615 19.561 1.00 98.19 96 GLU A O 1
ATOM 792 N N . ILE A 1 97 ? -7.131 -11.255 21.699 1.00 98.31 97 ILE A N 1
ATOM 793 C CA . ILE A 1 97 ? -5.690 -11.522 21.810 1.00 98.31 97 ILE A CA 1
ATOM 794 C C . ILE A 1 97 ? -5.265 -12.637 20.849 1.00 98.31 97 ILE A C 1
ATOM 796 O O . ILE A 1 97 ? -4.187 -12.559 20.258 1.00 98.31 97 ILE A O 1
ATOM 800 N N . SER A 1 98 ? -6.080 -13.679 20.694 1.00 97.75 98 SER A N 1
ATOM 801 C CA . SER A 1 98 ? -5.786 -14.796 19.791 1.00 97.75 98 SER A CA 1
ATOM 802 C C . SER A 1 98 ? -5.844 -14.364 18.326 1.00 97.75 98 SER A C 1
ATOM 804 O O . SER A 1 98 ? -4.937 -14.687 17.562 1.00 97.75 98 SER A O 1
ATOM 806 N N . GLU A 1 99 ? -6.847 -13.572 17.948 1.00 97.44 99 GLU A N 1
ATOM 807 C CA . GLU A 1 99 ? -6.960 -12.979 16.611 1.00 97.44 99 GLU A CA 1
ATOM 808 C C . GLU A 1 99 ? -5.767 -12.057 16.316 1.00 97.44 99 GLU A C 1
ATOM 810 O O . GLU A 1 99 ? -5.116 -12.191 15.278 1.00 97.44 99 GLU A O 1
ATOM 815 N N . LEU A 1 100 ? -5.397 -11.190 17.266 1.00 97.62 100 LEU A N 1
ATOM 816 C CA . LEU A 1 100 ? -4.231 -10.317 17.132 1.00 97.62 100 LEU A CA 1
ATOM 817 C C . LEU A 1 100 ? -2.931 -11.115 16.959 1.00 97.62 100 LEU A C 1
ATOM 819 O O . LEU A 1 100 ? -2.130 -10.776 16.089 1.00 97.62 100 LEU A O 1
ATOM 823 N N . LYS A 1 101 ? -2.726 -12.203 17.710 1.00 98.38 101 LYS A N 1
ATOM 824 C CA . LYS A 1 101 ? -1.558 -13.086 17.528 1.00 98.38 101 LYS A CA 1
ATOM 825 C C . LYS A 1 101 ? -1.485 -13.660 16.114 1.00 98.38 101 LYS A C 1
ATOM 827 O O . LYS A 1 101 ? -0.438 -13.555 15.485 1.00 98.38 101 LYS A O 1
ATOM 832 N N . VAL A 1 102 ? -2.601 -14.166 15.582 1.00 97.81 102 VAL A N 1
ATOM 833 C CA . VAL A 1 102 ? -2.662 -14.680 14.202 1.00 97.81 102 VAL A CA 1
ATOM 834 C C . VAL A 1 102 ? -2.292 -13.590 13.192 1.00 97.81 102 VAL A C 1
ATOM 836 O O . VAL A 1 102 ? -1.532 -13.842 12.257 1.00 97.81 102 VAL A O 1
ATOM 839 N N . THR A 1 103 ? -2.775 -12.357 13.384 1.00 97.62 103 THR A N 1
ATOM 840 C CA . THR A 1 103 ? -2.418 -11.248 12.484 1.00 97.62 103 THR A CA 1
ATOM 841 C C . THR A 1 103 ? -0.940 -10.868 12.566 1.00 97.62 103 THR A C 1
ATOM 843 O O . THR A 1 103 ? -0.332 -10.599 11.531 1.00 97.62 103 THR A O 1
ATOM 846 N N . VAL A 1 104 ? -0.341 -10.890 13.761 1.00 98.19 104 VAL A N 1
ATOM 847 C CA . VAL A 1 104 ? 1.093 -10.636 13.961 1.00 98.19 104 VAL A CA 1
ATOM 848 C C . VAL A 1 104 ? 1.937 -11.719 13.294 1.00 98.19 104 VAL A C 1
ATOM 850 O O . VAL A 1 104 ? 2.893 -11.383 12.595 1.00 98.19 104 VAL A O 1
ATOM 853 N N . ASP A 1 105 ? 1.572 -12.992 13.443 1.00 98.06 105 ASP A N 1
ATOM 854 C CA . ASP A 1 105 ? 2.293 -14.101 12.811 1.00 98.06 105 ASP A CA 1
ATOM 855 C C . ASP A 1 105 ? 2.244 -13.991 11.278 1.00 98.06 105 ASP A C 1
ATOM 857 O O . ASP A 1 105 ? 3.275 -14.131 10.614 1.00 98.06 105 ASP A O 1
ATOM 861 N N . ARG A 1 106 ? 1.079 -13.637 10.713 1.00 98.12 106 ARG A N 1
ATOM 862 C CA . ARG A 1 106 ? 0.909 -13.391 9.270 1.00 98.12 106 ARG A CA 1
ATOM 863 C C . ARG A 1 106 ? 1.755 -12.218 8.772 1.00 98.12 106 ARG A C 1
ATOM 865 O O . ARG A 1 106 ? 2.476 -12.349 7.791 1.00 98.12 106 ARG A O 1
ATOM 872 N N . LEU A 1 107 ? 1.707 -11.071 9.448 1.00 96.81 107 LEU A N 1
ATOM 873 C CA . LEU A 1 107 ? 2.508 -9.907 9.048 1.00 96.81 107 LEU A CA 1
ATOM 874 C C . LEU A 1 107 ? 4.011 -10.184 9.177 1.00 96.81 107 LEU A C 1
ATOM 876 O O . LEU A 1 107 ? 4.812 -9.688 8.385 1.00 96.81 107 LEU A O 1
ATOM 880 N N . THR A 1 108 ? 4.406 -11.000 10.155 1.00 98.12 108 THR A N 1
ATOM 881 C CA . THR A 1 108 ? 5.800 -11.415 10.324 1.00 98.12 108 THR A CA 1
ATOM 882 C C . THR A 1 108 ? 6.246 -12.315 9.172 1.00 98.12 108 THR A C 1
ATOM 884 O O . THR A 1 108 ? 7.335 -12.101 8.636 1.00 98.12 108 THR A O 1
ATOM 887 N N . SER A 1 109 ? 5.416 -13.271 8.737 1.00 97.88 109 SER A N 1
ATOM 888 C CA . SER A 1 109 ? 5.741 -14.127 7.590 1.00 97.88 109 SER A CA 1
ATOM 889 C C . SER A 1 109 ? 5.821 -13.328 6.283 1.00 97.88 109 SER A C 1
ATOM 891 O O . SER A 1 109 ? 6.814 -13.450 5.562 1.00 97.88 109 SER A O 1
ATOM 893 N N . GLU A 1 110 ? 4.874 -12.420 6.032 1.00 97.56 110 GLU A N 1
ATOM 894 C CA . GLU A 1 110 ? 4.888 -11.504 4.880 1.00 97.56 110 GLU A CA 1
ATOM 895 C C . GLU A 1 110 ? 6.142 -10.620 4.863 1.00 97.56 110 GLU A C 1
ATOM 897 O O . GLU A 1 110 ? 6.808 -10.494 3.834 1.00 97.56 110 GLU A O 1
ATOM 902 N N . LEU A 1 111 ? 6.535 -10.068 6.016 1.00 97.50 111 LEU A N 1
ATOM 903 C CA . LEU A 1 111 ? 7.761 -9.282 6.139 1.00 97.50 111 LEU A CA 1
ATOM 904 C C . LEU A 1 111 ? 9.010 -10.120 5.832 1.00 97.50 111 LEU A C 1
ATOM 906 O O . LEU A 1 111 ? 9.929 -9.636 5.167 1.00 97.50 111 LEU A O 1
ATOM 910 N N . THR A 1 112 ? 9.070 -11.368 6.304 1.00 97.94 112 THR A N 1
ATOM 911 C CA . THR A 1 112 ? 10.204 -12.254 5.996 1.00 97.94 112 THR A CA 1
ATOM 912 C C . THR A 1 112 ? 10.269 -12.619 4.514 1.00 97.94 112 THR A C 1
ATOM 914 O O . THR A 1 112 ? 11.359 -12.571 3.945 1.00 97.94 112 THR A O 1
ATOM 917 N N . ALA A 1 113 ? 9.129 -12.884 3.870 1.00 97.38 113 ALA A N 1
ATOM 918 C CA . ALA A 1 113 ? 9.052 -13.162 2.437 1.00 97.38 113 ALA A CA 1
ATOM 919 C C . ALA A 1 113 ? 9.453 -11.936 1.599 1.00 97.38 113 ALA A C 1
ATOM 921 O O . ALA A 1 113 ? 10.246 -12.048 0.664 1.00 97.38 113 ALA A O 1
ATOM 922 N N . SER A 1 114 ? 8.985 -10.743 1.978 1.00 95.81 114 SER A N 1
ATOM 923 C CA . SER A 1 114 ? 9.363 -9.484 1.328 1.00 95.81 114 SER A CA 1
ATOM 924 C C . SER A 1 114 ? 10.870 -9.219 1.431 1.00 95.81 114 SER A C 1
ATOM 926 O O . SER A 1 114 ? 11.510 -8.902 0.428 1.00 95.81 114 SER A O 1
ATOM 928 N N . ARG A 1 115 ? 11.476 -9.445 2.606 1.00 97.19 115 ARG A N 1
ATOM 929 C CA . ARG A 1 115 ? 12.934 -9.332 2.793 1.00 97.19 115 ARG A CA 1
ATOM 930 C C . ARG A 1 115 ? 13.714 -10.338 1.951 1.00 97.19 115 ARG A C 1
ATOM 932 O O . ARG A 1 115 ? 14.739 -9.972 1.384 1.00 97.19 115 ARG A O 1
ATOM 939 N N . GLN A 1 116 ? 13.246 -11.583 1.854 1.00 97.44 116 GLN A N 1
ATOM 940 C CA . GLN A 1 116 ? 13.869 -12.595 0.995 1.00 97.44 116 GLN A CA 1
ATOM 941 C C . GLN A 1 116 ? 13.807 -12.176 -0.479 1.00 97.44 116 GLN A C 1
ATOM 943 O O . GLN A 1 116 ? 14.840 -12.137 -1.145 1.00 97.44 116 GLN A O 1
ATOM 948 N N . SER A 1 117 ? 12.638 -11.740 -0.952 1.00 96.88 117 SER A N 1
ATOM 949 C CA . SER A 1 117 ? 12.465 -11.195 -2.303 1.00 96.88 117 SER A CA 1
ATOM 950 C C . SER A 1 117 ? 13.400 -10.008 -2.564 1.00 96.88 117 SER A C 1
ATOM 952 O O . SER A 1 117 ? 14.091 -9.973 -3.581 1.00 96.88 117 SER A O 1
ATOM 954 N N . GLU A 1 118 ? 13.523 -9.067 -1.622 1.00 96.94 118 GLU A N 1
ATOM 955 C CA . GLU A 1 118 ? 14.463 -7.946 -1.732 1.00 96.94 118 GLU A CA 1
ATOM 956 C C . GLU A 1 118 ? 15.917 -8.427 -1.867 1.00 96.94 118 GLU A C 1
ATOM 958 O O . GLU A 1 118 ? 16.659 -7.925 -2.715 1.00 96.94 118 GLU A O 1
ATOM 963 N N . THR A 1 119 ? 16.336 -9.413 -1.066 1.00 97.38 119 THR A N 1
ATOM 964 C CA . THR A 1 119 ? 17.689 -9.981 -1.169 1.00 97.38 119 THR A CA 1
ATOM 965 C C . THR A 1 119 ? 17.929 -10.690 -2.501 1.00 97.38 119 THR A C 1
ATOM 967 O O . THR A 1 119 ? 19.000 -10.527 -3.086 1.00 97.38 119 THR A O 1
ATOM 970 N N . GLU A 1 120 ? 16.933 -11.403 -3.032 1.00 97.50 120 GLU A N 1
ATOM 971 C CA . GLU A 1 120 ? 17.014 -12.035 -4.350 1.00 97.50 120 GLU A CA 1
ATOM 972 C C . GLU A 1 120 ? 17.121 -10.997 -5.470 1.00 97.50 120 GLU A C 1
ATOM 974 O O . GLU A 1 120 ? 17.960 -11.136 -6.359 1.00 97.50 120 GLU A O 1
ATOM 979 N N . TRP A 1 121 ? 16.318 -9.930 -5.423 1.00 95.44 121 TRP A N 1
ATOM 980 C CA . TRP A 1 121 ? 16.383 -8.845 -6.403 1.00 95.44 121 TRP A CA 1
ATOM 981 C C . TRP A 1 121 ? 17.721 -8.114 -6.369 1.00 95.44 121 TRP A C 1
ATOM 983 O O . TRP A 1 121 ? 18.281 -7.840 -7.431 1.00 95.44 121 TRP A O 1
ATOM 993 N N . LYS A 1 122 ? 18.262 -7.840 -5.176 1.00 96.88 122 LYS A N 1
ATOM 994 C CA . LYS A 1 122 ? 19.603 -7.258 -5.026 1.00 96.88 122 LYS A CA 1
ATOM 995 C C . LYS A 1 122 ? 20.669 -8.166 -5.627 1.00 96.88 122 LYS A C 1
ATOM 997 O O . LYS A 1 122 ? 21.454 -7.700 -6.445 1.00 96.88 122 LYS A O 1
ATOM 1002 N N . SER A 1 123 ? 20.637 -9.460 -5.310 1.00 97.50 123 SER A N 1
ATOM 1003 C CA . SER A 1 123 ? 21.577 -10.437 -5.865 1.00 97.50 123 SER A CA 1
ATOM 1004 C C . SER A 1 123 ? 21.481 -10.526 -7.393 1.00 97.50 123 SER A C 1
ATOM 1006 O O . SER A 1 123 ? 22.500 -10.434 -8.076 1.00 97.50 123 SER A O 1
ATOM 1008 N N . ARG A 1 124 ? 20.270 -10.607 -7.961 1.00 96.31 124 ARG A N 1
ATOM 1009 C CA . ARG A 1 124 ? 20.065 -10.618 -9.422 1.00 96.31 124 ARG A CA 1
ATOM 1010 C C . ARG A 1 124 ? 20.571 -9.338 -10.082 1.00 96.31 124 ARG A C 1
ATOM 1012 O O . ARG A 1 124 ? 21.205 -9.401 -11.132 1.00 96.31 124 ARG A O 1
ATOM 1019 N N . PHE A 1 125 ? 20.320 -8.186 -9.466 1.00 95.94 125 PHE A N 1
ATOM 1020 C CA . PHE A 1 125 ? 20.797 -6.901 -9.966 1.00 95.94 125 PHE A CA 1
ATOM 1021 C C . PHE A 1 125 ? 22.331 -6.808 -9.935 1.00 95.94 125 PHE A C 1
ATOM 1023 O O . PHE A 1 125 ? 22.950 -6.388 -10.914 1.00 95.94 125 PHE A O 1
ATOM 1030 N N . GLU A 1 126 ? 22.968 -7.248 -8.851 1.00 96.62 126 GLU A N 1
ATOM 1031 C CA . GLU A 1 126 ? 24.429 -7.328 -8.730 1.00 96.62 126 GLU A CA 1
ATOM 1032 C C . GLU A 1 126 ? 25.042 -8.290 -9.761 1.00 96.62 126 GLU A C 1
ATOM 1034 O O . GLU A 1 126 ? 26.056 -7.977 -10.389 1.00 96.62 126 GLU A O 1
ATOM 1039 N N . GLU A 1 127 ? 24.408 -9.436 -10.017 1.00 96.81 127 GLU A N 1
ATOM 1040 C CA . GLU A 1 127 ? 24.832 -10.356 -11.075 1.00 96.81 127 GLU A CA 1
ATOM 1041 C C . GLU A 1 127 ? 24.713 -9.729 -12.468 1.00 96.81 127 GLU A C 1
ATOM 1043 O O . GLU A 1 127 ? 25.615 -9.865 -13.299 1.00 96.81 127 GLU A O 1
ATOM 1048 N N . GLU A 1 128 ? 23.600 -9.057 -12.755 1.00 95.44 128 GLU A N 1
ATOM 1049 C CA . GLU A 1 128 ? 23.334 -8.483 -14.070 1.00 95.44 128 GLU A CA 1
ATOM 1050 C C . GLU A 1 128 ? 24.233 -7.279 -14.361 1.00 95.44 128 GLU A C 1
ATOM 1052 O O . GLU A 1 128 ? 24.800 -7.181 -15.454 1.00 95.44 128 GLU A O 1
ATOM 1057 N N . THR A 1 129 ? 24.469 -6.429 -13.362 1.00 95.44 129 THR A N 1
ATOM 1058 C CA . THR A 1 129 ? 25.458 -5.345 -13.440 1.00 95.44 129 THR A CA 1
ATOM 1059 C C . THR A 1 129 ? 26.873 -5.892 -13.627 1.00 95.44 129 THR A C 1
ATOM 1061 O O . THR A 1 129 ? 27.584 -5.434 -14.522 1.00 95.44 129 THR A O 1
ATOM 1064 N N . SER A 1 130 ? 27.262 -6.941 -12.895 1.00 96.75 130 SER A N 1
ATOM 1065 C CA . SER A 1 130 ? 28.556 -7.616 -13.083 1.00 96.75 130 SER A CA 1
ATOM 1066 C C . SER A 1 130 ? 28.705 -8.183 -14.501 1.00 96.75 130 SER A C 1
ATOM 1068 O O . SER A 1 130 ? 29.730 -7.985 -15.157 1.00 96.75 130 SER A O 1
ATOM 1070 N N . ARG A 1 131 ? 27.661 -8.837 -15.033 1.00 96.88 131 ARG A N 1
ATOM 1071 C CA . ARG A 1 131 ? 27.637 -9.342 -16.419 1.00 96.88 131 ARG A CA 1
ATOM 1072 C C . ARG A 1 131 ? 27.739 -8.209 -17.440 1.00 96.88 131 ARG A C 1
ATOM 1074 O O . ARG A 1 131 ? 28.415 -8.381 -18.454 1.00 96.88 131 ARG A O 1
ATOM 1081 N N . ALA A 1 132 ? 27.079 -7.077 -17.205 1.00 93.81 132 ALA A N 1
ATOM 1082 C CA . ALA A 1 132 ? 27.148 -5.912 -18.081 1.00 93.81 132 ALA A CA 1
ATOM 1083 C C . ALA A 1 132 ? 28.563 -5.317 -18.118 1.00 93.81 132 ALA A C 1
ATOM 1085 O O . ALA A 1 132 ? 29.083 -5.083 -19.208 1.00 93.81 132 ALA A O 1
ATOM 1086 N N . VAL A 1 133 ? 29.216 -5.177 -16.958 1.00 96.19 133 VAL A N 1
ATOM 1087 C CA . VAL A 1 133 ? 30.607 -4.705 -16.858 1.00 96.19 133 VAL A CA 1
ATOM 1088 C C . VAL A 1 133 ? 31.551 -5.630 -17.623 1.00 96.19 133 VAL A C 1
ATOM 1090 O O . VAL A 1 133 ? 32.344 -5.157 -18.435 1.00 96.19 133 VAL A O 1
ATOM 1093 N N . VAL A 1 134 ? 31.439 -6.952 -17.446 1.00 97.12 134 VAL A N 1
ATOM 1094 C CA . VAL A 1 134 ? 32.269 -7.913 -18.193 1.00 97.12 134 VAL A CA 1
ATOM 1095 C C . VAL A 1 134 ? 32.066 -7.749 -19.703 1.00 97.12 134 VAL A C 1
ATOM 1097 O O . VAL A 1 134 ? 33.041 -7.561 -20.432 1.00 97.12 134 VAL A O 1
ATOM 1100 N N . ARG A 1 135 ? 30.813 -7.709 -20.178 1.00 95.94 135 ARG A N 1
ATOM 1101 C CA . ARG A 1 135 ? 30.507 -7.505 -21.607 1.00 95.94 135 ARG A CA 1
ATOM 1102 C C . ARG A 1 135 ? 31.072 -6.192 -22.142 1.00 95.94 135 ARG A C 1
ATOM 1104 O O . ARG A 1 135 ? 31.603 -6.170 -23.250 1.00 95.94 135 ARG A O 1
ATOM 1111 N N . GLU A 1 136 ? 30.976 -5.109 -21.378 1.00 95.31 136 GLU A N 1
ATOM 1112 C CA . GLU A 1 136 ? 31.547 -3.821 -21.761 1.00 95.31 136 GLU A CA 1
ATOM 1113 C C . GLU A 1 136 ? 33.074 -3.907 -21.885 1.00 95.31 136 GLU A C 1
ATOM 1115 O O . GLU A 1 136 ? 33.641 -3.447 -22.878 1.00 95.31 136 GLU A O 1
ATOM 1120 N N . THR A 1 137 ? 33.752 -4.535 -20.919 1.00 96.44 137 THR A N 1
ATOM 1121 C CA . THR A 1 137 ? 35.210 -4.712 -20.982 1.00 96.44 137 THR A CA 1
ATOM 1122 C C . THR A 1 137 ? 35.638 -5.562 -22.178 1.00 96.44 137 THR A C 1
ATOM 1124 O O . THR A 1 137 ? 36.631 -5.232 -22.830 1.00 96.44 137 THR A O 1
ATOM 1127 N N . ASP A 1 138 ? 34.872 -6.598 -22.526 1.00 96.75 138 ASP A N 1
ATOM 1128 C CA . ASP A 1 138 ? 35.130 -7.444 -23.692 1.00 96.75 138 ASP A CA 1
ATOM 1129 C C . ASP A 1 138 ? 34.937 -6.681 -25.006 1.00 96.75 138 ASP A C 1
ATOM 1131 O O . ASP A 1 138 ? 35.788 -6.764 -25.893 1.00 96.75 138 ASP A O 1
ATOM 1135 N N . LEU A 1 139 ? 33.874 -5.877 -25.119 1.00 96.31 139 LEU A N 1
ATOM 1136 C CA . LEU A 1 139 ? 33.635 -5.021 -26.285 1.00 96.31 139 LEU A CA 1
ATOM 1137 C C . LEU A 1 139 ? 34.725 -3.959 -26.444 1.00 96.31 139 LEU A C 1
ATOM 1139 O O . LEU A 1 139 ? 35.225 -3.754 -27.551 1.00 96.31 139 LEU A O 1
ATOM 1143 N N . ARG A 1 140 ? 35.149 -3.318 -25.347 1.00 95.62 140 ARG A N 1
ATOM 1144 C CA . ARG A 1 140 ? 36.275 -2.371 -25.361 1.00 95.62 140 ARG A CA 1
ATOM 1145 C C . ARG A 1 140 ? 37.569 -3.059 -25.799 1.00 95.62 140 ARG A C 1
ATOM 1147 O O . ARG A 1 140 ? 38.303 -2.506 -26.614 1.00 95.62 140 ARG A O 1
ATOM 1154 N N . ARG A 1 141 ? 37.834 -4.279 -25.315 1.00 97.25 141 ARG A N 1
ATOM 1155 C CA . ARG A 1 141 ? 39.005 -5.070 -25.724 1.00 97.25 141 ARG A CA 1
ATOM 1156 C C . ARG A 1 141 ? 38.959 -5.409 -27.216 1.00 97.25 141 ARG A C 1
ATOM 1158 O O . ARG A 1 141 ? 39.953 -5.191 -27.902 1.00 97.25 141 ARG A O 1
ATOM 1165 N N . ALA A 1 142 ? 37.819 -5.879 -27.721 1.00 96.69 142 ALA A N 1
ATOM 1166 C CA . ALA A 1 142 ? 37.632 -6.202 -29.135 1.00 96.69 142 ALA A CA 1
ATOM 1167 C C . ALA A 1 142 ? 37.770 -4.963 -30.039 1.00 96.69 142 ALA A C 1
ATOM 1169 O O . ALA A 1 142 ? 38.439 -5.020 -31.068 1.00 96.69 142 ALA A O 1
ATOM 1170 N N . SER A 1 143 ? 37.199 -3.826 -29.628 1.00 96.38 143 SER A N 1
ATOM 1171 C CA . SER A 1 143 ? 37.333 -2.547 -30.335 1.00 96.38 143 SER A CA 1
ATOM 1172 C C . SER A 1 143 ? 38.794 -2.095 -30.417 1.00 96.38 143 SER A C 1
ATOM 1174 O O . SER A 1 143 ? 39.294 -1.797 -31.501 1.00 96.38 143 SER A O 1
ATOM 1176 N N . ASN A 1 144 ? 39.523 -2.137 -29.296 1.00 96.69 144 ASN A N 1
ATOM 1177 C CA . ASN A 1 144 ? 40.944 -1.787 -29.267 1.00 96.69 144 ASN A CA 1
ATOM 1178 C C . ASN A 1 144 ? 41.789 -2.716 -30.152 1.00 96.69 144 ASN A C 1
ATOM 1180 O O . ASN A 1 144 ? 42.698 -2.249 -30.836 1.00 96.69 144 ASN A O 1
ATOM 1184 N N . GLN A 1 145 ? 41.479 -4.016 -30.184 1.00 96.94 145 GLN A N 1
ATOM 1185 C CA . GLN A 1 145 ? 42.138 -4.965 -31.085 1.00 96.94 145 GLN A CA 1
ATOM 1186 C C . GLN A 1 145 ? 41.871 -4.634 -32.560 1.00 96.94 145 GLN A C 1
ATOM 1188 O O . GLN A 1 145 ? 42.812 -4.604 -33.350 1.00 96.94 145 GLN A O 1
ATOM 1193 N N . ALA A 1 146 ? 40.623 -4.328 -32.927 1.00 96.00 146 ALA A N 1
ATOM 1194 C CA . ALA A 1 146 ? 40.266 -3.939 -34.291 1.00 96.00 146 ALA A CA 1
ATOM 1195 C C . ALA A 1 146 ? 40.951 -2.630 -34.721 1.00 96.00 146 ALA A C 1
ATOM 1197 O O . ALA A 1 146 ? 41.460 -2.540 -35.837 1.00 96.00 146 ALA A O 1
ATOM 1198 N N . LEU A 1 147 ? 41.025 -1.636 -33.829 1.00 95.81 147 LEU A N 1
ATOM 1199 C CA . LEU A 1 147 ? 41.761 -0.392 -34.077 1.00 95.81 147 LEU A CA 1
ATOM 1200 C C . LEU A 1 147 ? 43.264 -0.641 -34.258 1.00 95.81 147 LEU A C 1
ATOM 1202 O O . LEU A 1 147 ? 43.862 -0.060 -35.162 1.00 95.81 147 LEU A O 1
ATOM 1206 N N . SER A 1 148 ? 43.867 -1.531 -33.460 1.00 96.38 148 SER A N 1
ATOM 1207 C CA . SER A 1 148 ? 45.277 -1.917 -33.620 1.00 96.38 148 SER A CA 1
ATOM 1208 C C . SER A 1 148 ? 45.518 -2.558 -34.987 1.00 96.38 148 SER A C 1
ATOM 1210 O O . SER A 1 148 ? 46.394 -2.114 -35.725 1.00 96.38 148 SER A O 1
ATOM 1212 N N . GLN A 1 149 ? 44.685 -3.527 -35.377 1.00 96.56 149 GLN A N 1
ATOM 1213 C CA . GLN A 1 149 ? 44.768 -4.178 -36.689 1.00 96.56 149 GLN A CA 1
ATOM 1214 C C . GLN A 1 149 ? 44.590 -3.185 -37.842 1.00 96.56 149 GLN A C 1
ATOM 1216 O O . GLN A 1 149 ? 45.337 -3.232 -38.820 1.00 96.56 149 GLN A O 1
ATOM 1221 N N . LEU A 1 150 ? 43.636 -2.255 -37.726 1.00 95.44 150 LEU A N 1
ATOM 1222 C CA . LEU A 1 150 ? 43.435 -1.209 -38.724 1.00 95.44 150 LEU A CA 1
ATOM 1223 C C . LEU A 1 150 ? 44.683 -0.327 -38.839 1.00 95.44 150 LEU A C 1
ATOM 1225 O O . LEU A 1 150 ? 45.155 -0.101 -39.950 1.00 95.44 150 LEU A O 1
ATOM 1229 N N . SER A 1 151 ? 45.260 0.096 -37.711 1.00 95.75 151 SER A N 1
ATOM 1230 C CA . SER A 1 151 ? 46.475 0.917 -37.682 1.00 95.75 151 SER A CA 1
ATOM 1231 C C . SER A 1 151 ? 47.687 0.208 -38.302 1.00 95.75 151 SER A C 1
ATOM 1233 O O . SER A 1 151 ? 48.466 0.824 -39.030 1.00 95.75 151 SER A O 1
ATOM 1235 N N . GLU A 1 152 ? 47.818 -1.104 -38.088 1.00 96.81 152 GLU A N 1
ATOM 1236 C CA . GLU A 1 152 ? 48.855 -1.932 -38.704 1.00 96.81 152 GLU A CA 1
ATOM 1237 C C . GLU A 1 152 ? 48.638 -2.055 -40.214 1.00 96.81 152 GLU A C 1
ATOM 1239 O O . GLU A 1 152 ? 49.576 -1.843 -40.985 1.00 96.81 152 GLU A O 1
ATOM 1244 N N . SER A 1 153 ? 47.404 -2.335 -40.652 1.00 95.44 153 SER A N 1
ATOM 1245 C CA . SER A 1 153 ? 47.062 -2.421 -42.077 1.00 95.44 153 SER A CA 1
ATOM 1246 C C . SER A 1 153 ? 47.281 -1.090 -42.803 1.00 95.44 153 SER A C 1
ATOM 1248 O O . SER A 1 153 ? 47.852 -1.062 -43.894 1.00 95.44 153 SER A O 1
ATOM 1250 N N . GLU A 1 154 ? 46.928 0.026 -42.160 1.00 96.00 154 GLU A N 1
ATOM 1251 C CA . GLU A 1 154 ? 47.162 1.371 -42.670 1.00 96.00 154 GLU A CA 1
ATOM 1252 C C . GLU A 1 154 ? 48.663 1.659 -42.768 1.00 96.00 154 GLU A C 1
ATOM 1254 O O . GLU A 1 154 ? 49.126 2.187 -43.777 1.00 96.00 154 GLU A O 1
ATOM 1259 N N . ALA A 1 155 ? 49.452 1.282 -41.758 1.00 95.81 155 ALA A N 1
ATOM 1260 C CA . ALA A 1 155 ? 50.901 1.439 -41.796 1.00 95.81 155 ALA A CA 1
ATOM 1261 C C . ALA A 1 155 ? 51.541 0.614 -42.927 1.00 95.81 155 ALA A C 1
ATOM 1263 O O . ALA A 1 155 ? 52.466 1.095 -43.584 1.00 95.81 155 ALA A O 1
ATOM 1264 N N . VAL A 1 156 ? 51.054 -0.604 -43.182 1.00 96.81 156 VAL A N 1
ATOM 1265 C CA . VAL A 1 156 ? 51.510 -1.443 -44.302 1.00 96.81 156 VAL A CA 1
ATOM 1266 C C . VAL A 1 156 ? 51.173 -0.797 -45.646 1.00 96.81 156 VAL A C 1
ATOM 1268 O O . VAL A 1 156 ? 52.065 -0.658 -46.484 1.00 96.81 156 VAL A O 1
ATOM 1271 N N . GLU A 1 157 ? 49.936 -0.337 -45.845 1.00 95.75 157 GLU A N 1
ATOM 1272 C CA . GLU A 1 157 ? 49.534 0.343 -47.083 1.00 95.75 157 GLU A CA 1
ATOM 1273 C C . GLU A 1 157 ? 50.278 1.671 -47.280 1.00 95.75 157 GLU A C 1
ATOM 1275 O O . GLU A 1 157 ? 50.761 1.948 -48.376 1.00 95.75 157 GLU A O 1
ATOM 1280 N N . ARG A 1 158 ? 50.502 2.455 -46.217 1.00 96.25 158 ARG A N 1
ATOM 1281 C CA . ARG A 1 158 ? 51.354 3.657 -46.273 1.00 96.25 158 ARG A CA 1
ATOM 1282 C C . ARG A 1 158 ? 52.771 3.323 -46.738 1.00 96.25 158 ARG A C 1
ATOM 1284 O O . ARG A 1 158 ? 53.285 3.998 -47.626 1.00 96.25 158 ARG A O 1
ATOM 1291 N N . ARG A 1 159 ? 53.401 2.271 -46.194 1.00 96.56 159 ARG A N 1
ATOM 1292 C CA . ARG A 1 159 ? 54.734 1.820 -46.647 1.00 96.56 159 ARG A CA 1
ATOM 1293 C C . ARG A 1 159 ? 54.716 1.377 -48.112 1.00 96.56 159 ARG A C 1
ATOM 1295 O O . ARG A 1 159 ? 55.641 1.704 -48.851 1.00 96.56 159 ARG A O 1
ATOM 1302 N N . ARG A 1 160 ? 53.672 0.664 -48.544 1.00 97.56 160 ARG A N 1
ATOM 1303 C CA . ARG A 1 160 ? 53.499 0.221 -49.935 1.00 97.56 160 ARG A CA 1
ATOM 1304 C C . ARG A 1 160 ? 53.367 1.402 -50.895 1.00 97.56 160 ARG A C 1
ATOM 1306 O O . ARG A 1 160 ? 54.068 1.430 -51.903 1.00 97.56 160 ARG A O 1
ATOM 1313 N N . LEU A 1 161 ? 52.499 2.364 -50.585 1.00 95.56 161 LEU A N 1
ATOM 1314 C CA . LEU A 1 161 ? 52.306 3.569 -51.393 1.00 95.56 161 LEU A CA 1
ATOM 1315 C C . LEU A 1 161 ? 53.585 4.406 -51.445 1.00 95.56 161 LEU A C 1
ATOM 1317 O O . LEU A 1 161 ? 53.978 4.836 -52.523 1.00 95.56 161 LEU A O 1
ATOM 1321 N N . GLN A 1 162 ? 54.294 4.554 -50.322 1.00 96.94 162 GLN A N 1
ATOM 1322 C CA . GLN A 1 162 ? 55.587 5.236 -50.303 1.00 96.94 162 GLN A CA 1
ATOM 1323 C C . GLN A 1 162 ? 56.605 4.544 -51.221 1.00 96.94 162 GLN A C 1
ATOM 1325 O O . GLN A 1 162 ? 57.297 5.216 -51.976 1.00 96.94 162 GLN A O 1
ATOM 1330 N N . ALA A 1 163 ? 56.662 3.208 -51.213 1.00 95.88 163 ALA A N 1
ATOM 1331 C CA . ALA A 1 163 ? 57.535 2.448 -52.109 1.00 95.88 163 ALA A CA 1
ATOM 1332 C C . ALA A 1 163 ? 57.129 2.557 -53.592 1.00 95.88 163 ALA A C 1
ATOM 1334 O O . ALA A 1 163 ? 57.977 2.444 -54.473 1.00 95.88 163 ALA A O 1
ATOM 1335 N N . GLN A 1 164 ? 55.842 2.751 -53.895 1.00 96.62 164 GLN A N 1
ATOM 1336 C CA . GLN A 1 164 ? 55.385 3.024 -55.261 1.00 96.62 164 GLN A CA 1
ATOM 1337 C C . GLN A 1 164 ? 55.767 4.433 -55.709 1.00 96.62 164 GLN A C 1
ATOM 1339 O O . GLN A 1 164 ? 56.233 4.590 -56.833 1.00 96.62 164 GLN A O 1
ATOM 1344 N N . ILE A 1 165 ? 55.613 5.430 -54.833 1.00 95.81 165 ILE A N 1
ATOM 1345 C CA . ILE A 1 165 ? 56.039 6.808 -55.098 1.00 95.81 165 ILE A CA 1
ATOM 1346 C C . ILE A 1 165 ? 57.534 6.832 -55.415 1.00 95.81 165 ILE A C 1
ATOM 1348 O O . ILE A 1 165 ? 57.903 7.322 -56.474 1.00 95.81 165 ILE A O 1
ATOM 1352 N N . THR A 1 166 ? 58.379 6.216 -54.582 1.00 96.06 166 THR A N 1
ATOM 1353 C CA . THR A 1 166 ? 59.833 6.219 -54.814 1.00 96.06 166 THR A CA 1
ATOM 1354 C C . THR A 1 166 ? 60.239 5.493 -56.097 1.00 96.06 166 THR A C 1
ATOM 1356 O O . THR A 1 166 ? 61.173 5.918 -56.770 1.00 96.06 166 THR A O 1
ATOM 1359 N N . ARG A 1 167 ? 59.536 4.416 -56.479 1.00 96.25 167 ARG A N 1
ATOM 1360 C CA . ARG A 1 167 ? 59.747 3.750 -57.778 1.00 96.25 167 ARG A CA 1
ATOM 1361 C C . ARG A 1 167 ? 59.379 4.658 -58.948 1.00 96.25 167 ARG A C 1
ATOM 1363 O O . ARG A 1 167 ? 60.175 4.794 -59.864 1.00 96.25 167 ARG A O 1
ATOM 1370 N N . LEU A 1 168 ? 58.208 5.296 -58.898 1.00 95.19 168 LEU A N 1
ATOM 1371 C CA . LEU A 1 168 ? 57.763 6.213 -59.950 1.00 95.19 168 LEU A CA 1
ATOM 1372 C C . LEU A 1 168 ? 58.663 7.450 -60.055 1.00 95.19 168 LEU A C 1
ATOM 1374 O O . LEU A 1 168 ? 58.899 7.933 -61.156 1.00 95.19 168 LEU A O 1
ATOM 1378 N N . GLU A 1 169 ? 59.180 7.955 -58.935 1.00 95.81 169 GLU A N 1
ATOM 1379 C CA . GLU A 1 169 ? 60.181 9.025 -58.919 1.00 95.81 169 GLU A CA 1
ATOM 1380 C C . GLU A 1 169 ? 61.473 8.582 -59.617 1.00 95.81 169 GLU A C 1
ATOM 1382 O O . GLU A 1 169 ? 61.952 9.298 -60.495 1.00 95.81 169 GLU A O 1
ATOM 1387 N N . ALA A 1 170 ? 61.978 7.379 -59.321 1.00 95.06 170 ALA A N 1
ATOM 1388 C CA . ALA A 1 170 ? 63.153 6.820 -59.990 1.00 95.06 170 ALA A CA 1
ATOM 1389 C C . ALA A 1 170 ? 62.923 6.583 -61.497 1.00 95.06 170 ALA A C 1
ATOM 1391 O O . ALA A 1 170 ? 63.799 6.887 -62.305 1.00 95.06 170 ALA A O 1
ATOM 1392 N N . ASP A 1 171 ? 61.743 6.094 -61.893 1.00 95.06 171 ASP A N 1
ATOM 1393 C CA . ASP A 1 171 ? 61.373 5.917 -63.303 1.00 95.06 171 ASP A CA 1
ATOM 1394 C C . ASP A 1 171 ? 61.288 7.270 -64.029 1.00 95.06 171 ASP A C 1
ATOM 1396 O O . ASP A 1 171 ? 61.799 7.413 -65.139 1.00 95.06 171 ASP A O 1
ATOM 1400 N N . LEU A 1 172 ? 60.699 8.292 -63.395 1.00 93.88 172 LEU A N 1
ATOM 1401 C CA . LEU A 1 172 ? 60.652 9.655 -63.933 1.00 93.88 172 LEU A CA 1
ATOM 1402 C C . LEU A 1 172 ? 62.048 10.270 -64.069 1.00 93.88 172 LEU A C 1
ATOM 1404 O O . LEU A 1 172 ? 62.313 10.967 -65.046 1.00 93.88 172 LEU A O 1
ATOM 1408 N N . GLU A 1 173 ? 62.939 10.047 -63.106 1.00 94.50 173 GLU A N 1
ATOM 1409 C CA . GLU A 1 173 ? 64.336 10.480 -63.188 1.00 94.50 173 GLU A CA 1
ATOM 1410 C C . GLU A 1 173 ? 65.089 9.752 -64.306 1.00 94.50 173 GLU A C 1
ATOM 1412 O O . GLU A 1 173 ? 65.813 10.396 -65.067 1.00 94.50 173 GLU A O 1
ATOM 1417 N N . ALA A 1 174 ? 64.864 8.446 -64.472 1.00 93.38 174 ALA A N 1
ATOM 1418 C CA . ALA A 1 174 ? 65.429 7.669 -65.569 1.00 93.38 174 ALA A CA 1
ATOM 1419 C C . ALA A 1 174 ? 64.923 8.156 -66.937 1.00 93.38 174 ALA A C 1
ATOM 1421 O O . ALA A 1 174 ? 65.725 8.321 -67.854 1.00 93.38 174 ALA A O 1
ATOM 1422 N N . GLU A 1 175 ? 63.626 8.443 -67.077 1.00 90.62 175 GLU A N 1
ATOM 1423 C CA . GLU A 1 175 ? 63.049 9.026 -68.295 1.00 90.62 175 GLU A CA 1
ATOM 1424 C C . GLU A 1 175 ? 63.587 10.433 -68.573 1.00 90.62 175 GLU A C 1
ATOM 1426 O O . GLU A 1 175 ? 63.939 10.748 -69.707 1.00 90.62 175 GLU A O 1
ATOM 1431 N N . ARG A 1 176 ? 63.740 11.278 -67.544 1.00 94.06 176 ARG A N 1
ATOM 1432 C CA . ARG A 1 176 ? 64.388 12.593 -67.689 1.00 94.06 176 ARG A CA 1
ATOM 1433 C C . ARG A 1 176 ? 65.833 12.462 -68.167 1.00 94.06 176 ARG A C 1
ATOM 1435 O O . ARG A 1 176 ? 66.243 13.229 -69.033 1.00 94.06 176 ARG A O 1
ATOM 1442 N N . ALA A 1 177 ? 66.587 11.500 -67.635 1.00 92.81 177 ALA A N 1
ATOM 1443 C CA . ALA A 1 177 ? 67.959 11.234 -68.058 1.00 92.81 177 ALA A CA 1
ATOM 1444 C C . ALA A 1 177 ? 68.025 10.702 -69.500 1.00 92.81 177 ALA A C 1
ATOM 1446 O O . ALA A 1 177 ? 68.855 11.166 -70.278 1.00 92.81 177 ALA A O 1
ATOM 1447 N N . ARG A 1 178 ? 67.127 9.783 -69.888 1.00 92.31 178 ARG A N 1
ATOM 1448 C CA . ARG A 1 178 ? 67.000 9.302 -71.277 1.00 92.31 178 ARG A CA 1
ATOM 1449 C C . ARG A 1 178 ? 66.683 10.446 -72.231 1.00 92.31 178 ARG A C 1
ATOM 1451 O O . ARG A 1 178 ? 67.422 10.645 -73.184 1.00 92.31 178 ARG A O 1
ATOM 1458 N N . ALA A 1 179 ? 65.665 11.250 -71.927 1.00 90.88 179 ALA A N 1
ATOM 1459 C CA . ALA A 1 179 ? 65.282 12.393 -72.749 1.00 90.88 179 ALA A CA 1
ATOM 1460 C C . ALA A 1 179 ? 66.408 13.438 -72.873 1.00 90.88 179 ALA A C 1
ATOM 1462 O O . ALA A 1 179 ? 66.586 14.019 -73.942 1.00 90.88 179 ALA A O 1
ATOM 1463 N N . ALA A 1 180 ? 67.183 13.671 -71.807 1.00 92.50 180 ALA A N 1
ATOM 1464 C CA . ALA A 1 180 ? 68.361 14.537 -71.855 1.00 92.50 180 ALA A CA 1
ATOM 1465 C C . ALA A 1 180 ? 69.454 13.962 -72.774 1.00 92.50 180 ALA A C 1
ATOM 1467 O O . ALA A 1 180 ? 69.957 14.681 -73.635 1.00 92.50 180 ALA A O 1
ATOM 1468 N N . ASN A 1 181 ? 69.758 12.667 -72.653 1.00 92.56 181 ASN A N 1
ATOM 1469 C CA . ASN A 1 181 ? 70.728 11.986 -73.515 1.00 92.56 181 ASN A CA 1
ATOM 1470 C C . ASN A 1 181 ? 70.285 11.973 -74.986 1.00 92.56 181 ASN A C 1
ATOM 1472 O O . ASN A 1 181 ? 71.100 12.216 -75.871 1.00 92.56 181 ASN A O 1
ATOM 1476 N N . ASP A 1 182 ? 69.002 11.727 -75.258 1.00 91.69 182 ASP A N 1
ATOM 1477 C CA . ASP A 1 182 ? 68.440 11.741 -76.612 1.00 91.69 182 ASP A CA 1
ATOM 1478 C C . ASP A 1 182 ? 68.519 13.143 -77.229 1.00 91.69 182 ASP A C 1
ATOM 1480 O O . ASP A 1 182 ? 68.841 13.293 -78.409 1.00 91.69 182 ASP A O 1
ATOM 1484 N N . LEU A 1 183 ? 68.279 14.188 -76.429 1.00 91.62 183 LEU A N 1
ATOM 1485 C CA . LEU A 1 183 ? 68.446 15.576 -76.853 1.00 91.62 183 LEU A CA 1
ATOM 1486 C C . LEU A 1 183 ? 69.919 15.901 -77.149 1.00 91.62 183 LEU A C 1
ATOM 1488 O O . LEU A 1 183 ? 70.208 16.513 -78.177 1.00 91.62 183 LEU A O 1
ATOM 1492 N 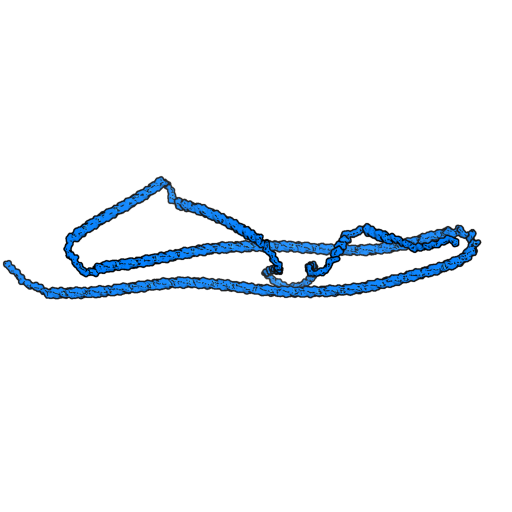N . GLU A 1 184 ? 70.859 15.468 -76.307 1.00 92.44 184 GLU A N 1
ATOM 1493 C CA . GLU A 1 184 ? 72.299 15.616 -76.565 1.00 92.44 184 GLU A CA 1
ATOM 1494 C C . GLU A 1 184 ? 72.743 14.851 -77.823 1.00 92.44 184 GLU A C 1
ATOM 1496 O O . GLU A 1 184 ? 73.475 15.392 -78.658 1.00 92.44 184 GLU A O 1
ATOM 1501 N N . ALA A 1 185 ? 72.257 13.625 -78.028 1.00 89.62 185 ALA A N 1
ATOM 1502 C CA . ALA A 1 185 ? 72.511 12.837 -79.233 1.00 89.62 185 ALA A CA 1
ATOM 1503 C C . ALA A 1 185 ? 71.942 13.522 -80.489 1.00 89.62 185 ALA A C 1
ATOM 1505 O O . ALA A 1 185 ? 72.607 13.602 -81.523 1.00 89.62 185 ALA A O 1
ATOM 1506 N N . ALA A 1 186 ? 70.738 14.091 -80.399 1.00 89.44 186 ALA A N 1
ATOM 1507 C CA . ALA A 1 186 ? 70.140 14.854 -81.488 1.00 89.44 186 ALA A CA 1
ATOM 1508 C C . ALA A 1 186 ? 70.932 16.135 -81.799 1.00 89.44 186 ALA A C 1
ATOM 1510 O O . ALA A 1 186 ? 71.135 16.455 -82.970 1.00 89.44 186 ALA A O 1
ATOM 1511 N N . LEU A 1 187 ? 71.413 16.853 -80.778 1.00 88.88 187 LEU A N 1
ATOM 1512 C CA . LEU A 1 187 ? 72.241 18.050 -80.946 1.00 88.88 187 LEU A CA 1
ATOM 1513 C C . LEU A 1 187 ? 73.612 17.726 -81.551 1.00 88.88 187 LEU A C 1
ATOM 1515 O O . LEU A 1 187 ? 74.071 18.454 -82.430 1.00 88.88 187 LEU A O 1
ATOM 1519 N N . THR A 1 188 ? 74.254 16.635 -81.131 1.00 89.38 188 THR A N 1
ATOM 1520 C CA . THR A 1 188 ? 75.543 16.196 -81.693 1.00 89.38 188 THR A CA 1
ATOM 1521 C C . THR A 1 188 ? 75.405 15.727 -83.139 1.00 89.38 188 THR A C 1
ATOM 1523 O O . THR A 1 188 ? 76.208 16.119 -83.983 1.00 89.38 188 THR A O 1
ATOM 1526 N N . GLU A 1 189 ? 74.355 14.976 -83.474 1.00 86.56 189 GLU A N 1
ATOM 1527 C CA . GLU A 1 189 ? 74.068 14.573 -84.853 1.00 86.56 189 GLU A CA 1
ATOM 1528 C C . GLU A 1 189 ? 73.664 15.774 -85.727 1.00 86.56 189 GLU A C 1
ATOM 1530 O O . GLU A 1 189 ? 74.080 15.864 -86.882 1.00 86.56 189 GLU A O 1
ATOM 1535 N N . ALA A 1 190 ? 72.911 16.740 -85.190 1.00 85.25 190 ALA A N 1
ATOM 1536 C CA . ALA A 1 190 ? 72.619 17.996 -85.881 1.00 85.25 190 ALA A CA 1
ATOM 1537 C C . ALA A 1 190 ? 73.894 18.816 -86.129 1.00 85.25 190 ALA A C 1
ATOM 1539 O O . ALA A 1 190 ? 74.071 19.341 -87.227 1.00 85.25 190 ALA A O 1
ATOM 1540 N N . ALA A 1 191 ? 74.808 18.881 -85.156 1.00 84.56 191 ALA A N 1
ATOM 1541 C CA . ALA A 1 191 ? 76.111 19.520 -85.316 1.00 84.56 191 ALA A CA 1
ATOM 1542 C C . ALA A 1 191 ? 76.981 18.79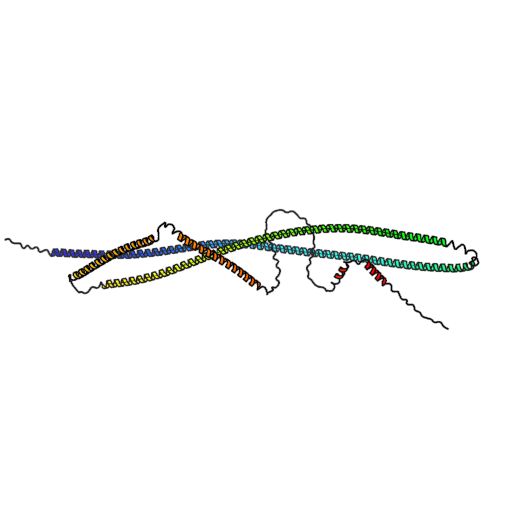4 -86.357 1.00 84.56 191 ALA A C 1
ATOM 1544 O O . ALA A 1 191 ? 77.608 19.447 -87.192 1.00 84.56 191 ALA A O 1
ATOM 1545 N N . ARG A 1 192 ? 76.967 17.453 -86.372 1.00 85.44 192 ARG A N 1
ATOM 1546 C CA . ARG A 1 192 ? 77.662 16.630 -87.373 1.00 85.44 192 ARG A CA 1
ATOM 1547 C C . ARG A 1 192 ? 77.112 16.880 -88.775 1.00 85.44 192 ARG A C 1
ATOM 1549 O O . ARG A 1 192 ? 77.876 17.199 -89.676 1.00 85.44 192 ARG A O 1
ATOM 1556 N N . ARG A 1 193 ? 75.787 16.841 -88.950 1.00 83.12 193 ARG A N 1
ATOM 1557 C CA . ARG A 1 193 ? 75.127 17.159 -90.228 1.00 83.12 193 ARG A CA 1
ATOM 1558 C C . ARG A 1 193 ? 75.387 18.595 -90.668 1.00 83.12 193 ARG A C 1
ATOM 1560 O O . ARG A 1 193 ? 75.606 18.827 -91.849 1.00 83.12 193 ARG A O 1
ATOM 1567 N N . ALA A 1 194 ? 75.402 19.556 -89.744 1.00 79.56 194 ALA A N 1
ATOM 1568 C CA . ALA A 1 194 ? 75.763 20.936 -90.058 1.00 79.56 194 ALA A CA 1
ATOM 1569 C C . ALA A 1 194 ? 77.223 21.050 -90.533 1.00 79.56 194 ALA A C 1
ATOM 1571 O O . ALA A 1 194 ? 77.500 21.795 -91.472 1.00 79.56 194 ALA A O 1
ATOM 1572 N N . SER A 1 195 ? 78.142 20.285 -89.936 1.00 79.88 195 SER A N 1
ATOM 1573 C CA . SER A 1 195 ? 79.540 20.191 -90.374 1.00 79.88 195 SER A CA 1
ATOM 1574 C C . SER A 1 195 ? 79.677 19.539 -91.755 1.00 79.88 195 SER A C 1
ATOM 1576 O O . SER A 1 195 ? 80.406 20.059 -92.599 1.00 79.88 195 SER A O 1
ATOM 1578 N N . ASP A 1 196 ? 78.956 18.446 -92.014 1.00 79.62 196 ASP A N 1
ATOM 1579 C CA . ASP A 1 196 ? 78.949 17.759 -93.313 1.00 79.62 196 ASP A CA 1
ATOM 1580 C C . ASP A 1 196 ? 78.402 18.681 -94.415 1.00 79.62 196 ASP A C 1
ATOM 1582 O O . ASP A 1 196 ? 79.038 18.861 -95.452 1.00 79.62 196 ASP A O 1
ATOM 1586 N N . VAL A 1 197 ? 77.282 19.368 -94.155 1.00 78.69 197 VAL A N 1
ATOM 1587 C CA . VAL A 1 197 ? 76.700 20.358 -95.078 1.00 78.69 197 VAL A CA 1
ATOM 1588 C C . VAL A 1 197 ? 77.647 21.539 -95.301 1.00 78.69 197 VAL A C 1
ATOM 1590 O O . VAL A 1 197 ? 77.745 22.039 -96.419 1.00 78.69 197 VAL A O 1
ATOM 1593 N N . ALA A 1 198 ? 78.386 21.988 -94.282 1.00 73.44 198 ALA A N 1
ATOM 1594 C CA . ALA A 1 198 ? 79.396 23.033 -94.448 1.00 73.44 198 ALA A CA 1
ATOM 1595 C C . ALA A 1 198 ? 80.581 22.571 -95.322 1.00 73.44 198 ALA A C 1
ATOM 1597 O O . ALA A 1 198 ? 81.079 23.347 -96.142 1.00 73.44 198 ALA A O 1
ATOM 1598 N N . ALA A 1 199 ? 81.005 21.309 -95.202 1.00 75.19 199 ALA A N 1
ATOM 1599 C CA . ALA A 1 199 ? 82.049 20.718 -96.039 1.00 75.19 199 ALA A CA 1
ATOM 1600 C C . ALA A 1 199 ? 81.584 20.525 -97.497 1.00 75.19 199 ALA A C 1
ATOM 1602 O O . ALA A 1 199 ? 82.312 20.865 -98.434 1.00 75.19 199 ALA A O 1
ATOM 1603 N N . GLU A 1 200 ? 80.347 20.070 -97.705 1.00 70.56 200 GLU A N 1
ATOM 1604 C CA . GLU A 1 200 ? 79.721 19.967 -99.028 1.00 70.56 200 GLU A CA 1
ATOM 1605 C C . GLU A 1 200 ? 79.469 21.347 -99.658 1.00 70.56 200 GLU A C 1
ATOM 1607 O O . GLU A 1 200 ? 79.660 21.527 -100.863 1.00 70.56 200 GLU A O 1
ATOM 1612 N N . ALA A 1 201 ? 79.117 22.365 -98.865 1.00 68.50 201 ALA A N 1
ATOM 1613 C CA . ALA A 1 201 ? 79.020 23.754 -99.317 1.00 68.50 201 ALA A CA 1
ATOM 1614 C C . ALA A 1 201 ? 80.384 24.300 -99.779 1.00 68.50 201 ALA A C 1
ATOM 1616 O O . ALA A 1 201 ? 80.462 25.006 -100.784 1.00 68.50 201 ALA A O 1
ATOM 1617 N N . ALA A 1 202 ? 81.480 23.938 -99.105 1.00 66.88 202 ALA A N 1
ATOM 1618 C CA . ALA A 1 202 ? 82.830 24.314 -99.523 1.00 66.88 202 ALA A CA 1
ATOM 1619 C C . ALA A 1 202 ? 83.260 23.621 -100.833 1.00 66.88 202 ALA A C 1
ATOM 1621 O O . ALA A 1 202 ? 83.859 24.262 -101.699 1.00 66.88 202 ALA A O 1
ATOM 1622 N N . GLN A 1 203 ? 82.903 22.346 -101.023 1.00 64.88 203 GLN A N 1
ATOM 1623 C CA . GLN A 1 203 ? 83.177 21.597 -102.259 1.00 64.88 203 GLN A CA 1
ATOM 1624 C C . GLN A 1 203 ? 82.287 22.041 -103.432 1.00 64.88 203 GLN A C 1
ATOM 1626 O O . GLN A 1 203 ? 82.758 22.185 -104.558 1.00 64.88 203 GLN A O 1
ATOM 1631 N N . SER A 1 204 ? 81.006 22.322 -103.187 1.00 61.47 204 SER A N 1
ATOM 1632 C CA . SER A 1 204 ? 80.079 22.817 -104.212 1.00 61.47 204 SER A CA 1
ATOM 1633 C C . SER A 1 204 ? 80.401 24.246 -104.654 1.00 61.47 204 SER A C 1
ATOM 1635 O O . SER A 1 204 ? 80.238 24.558 -105.832 1.00 61.47 204 SER A O 1
ATOM 1637 N N . ARG A 1 205 ? 80.951 25.095 -103.776 1.00 60.91 205 ARG A N 1
ATOM 1638 C CA . ARG A 1 205 ? 81.416 26.447 -104.128 1.00 60.91 205 ARG A CA 1
ATOM 1639 C C . ARG A 1 205 ? 82.585 26.437 -105.128 1.00 60.91 205 ARG A C 1
ATOM 1641 O O . ARG A 1 205 ? 82.582 27.267 -106.031 1.00 60.91 205 ARG A O 1
ATOM 1648 N N . SER A 1 206 ? 83.506 25.468 -105.057 1.00 59.53 206 SER A N 1
ATOM 1649 C CA . SER A 1 206 ? 84.597 25.332 -106.048 1.00 59.53 206 SER A CA 1
ATOM 1650 C C . SER A 1 206 ? 84.129 24.740 -107.390 1.00 59.53 206 SER A C 1
ATOM 1652 O O . SER A 1 206 ? 84.644 25.083 -108.455 1.00 59.53 206 SER A O 1
ATOM 1654 N N . VAL A 1 207 ? 83.090 23.899 -107.369 1.00 59.38 207 VAL A N 1
ATOM 1655 C CA . VAL A 1 207 ? 82.467 23.323 -108.575 1.00 59.38 207 VAL A CA 1
ATOM 1656 C C . VAL A 1 207 ? 81.517 24.316 -109.268 1.00 59.38 207 VAL A C 1
ATOM 1658 O O . VAL A 1 207 ? 81.355 24.274 -110.488 1.00 59.38 207 VAL A O 1
ATOM 1661 N N . LEU A 1 208 ? 80.904 25.244 -108.527 1.00 52.59 208 LEU A N 1
ATOM 1662 C CA . LEU A 1 208 ? 80.013 26.275 -109.073 1.00 52.59 208 LEU A CA 1
ATOM 1663 C C . LEU A 1 208 ? 80.770 27.422 -109.765 1.00 52.59 208 LEU A C 1
ATOM 1665 O O . LEU A 1 208 ? 80.263 27.938 -110.757 1.00 52.59 208 LEU A O 1
ATOM 1669 N N . GLU A 1 209 ? 82.001 27.753 -109.359 1.00 54.88 209 GLU A N 1
ATOM 1670 C CA . GLU A 1 209 ? 82.850 28.733 -110.070 1.00 54.88 209 GLU A CA 1
ATOM 1671 C C . GLU A 1 209 ? 83.248 28.277 -111.488 1.00 54.88 209 GLU A C 1
ATOM 1673 O O . GLU A 1 209 ? 83.395 29.101 -112.391 1.00 54.88 209 GLU A O 1
ATOM 1678 N N . THR A 1 210 ? 83.358 26.966 -111.729 1.00 54.72 210 THR A N 1
ATOM 1679 C CA . THR A 1 210 ? 83.699 26.404 -113.052 1.00 54.72 210 THR A CA 1
ATOM 1680 C C . THR A 1 210 ? 82.475 26.146 -113.937 1.00 54.72 210 THR A C 1
ATOM 1682 O O . THR A 1 210 ? 82.601 26.095 -115.160 1.00 54.72 210 THR A O 1
ATOM 1685 N N . ARG A 1 211 ? 81.272 26.051 -113.351 1.00 47.31 211 ARG A N 1
ATOM 1686 C CA . ARG A 1 211 ? 80.001 25.833 -114.070 1.00 47.31 211 ARG A CA 1
ATOM 1687 C C . ARG A 1 211 ? 79.201 27.116 -114.347 1.00 47.31 211 ARG A C 1
ATOM 1689 O O . ARG A 1 211 ? 78.362 27.093 -115.245 1.00 47.31 211 ARG A O 1
ATOM 1696 N N . LEU A 1 212 ? 79.501 28.238 -113.679 1.00 46.38 212 LEU A N 1
ATOM 1697 C CA . LEU A 1 212 ? 78.869 29.549 -113.921 1.00 46.38 212 LEU A CA 1
ATOM 1698 C C . LEU A 1 212 ? 79.144 30.119 -115.331 1.00 46.38 212 LEU A C 1
ATOM 1700 O O . LEU A 1 212 ? 78.338 30.875 -115.847 1.00 46.38 212 LEU A O 1
ATOM 1704 N N . ARG A 1 213 ? 80.245 29.727 -115.993 1.00 50.53 213 ARG A N 1
ATOM 1705 C CA . ARG A 1 213 ? 80.579 30.173 -117.366 1.00 50.53 213 ARG A CA 1
ATOM 1706 C C . ARG A 1 213 ? 79.903 29.383 -118.492 1.00 50.53 213 ARG A C 1
ATOM 1708 O O . ARG A 1 213 ? 79.983 29.802 -119.637 1.00 50.53 213 ARG A O 1
ATOM 1715 N N . ALA A 1 214 ? 79.272 28.247 -118.195 1.00 49.78 214 ALA A N 1
ATOM 1716 C CA . ALA A 1 214 ? 78.698 27.349 -119.208 1.00 49.78 214 ALA A CA 1
ATOM 1717 C C . ALA A 1 214 ? 77.187 27.101 -119.027 1.00 49.78 214 ALA A C 1
ATOM 1719 O O . ALA A 1 214 ? 76.569 26.431 -119.851 1.00 49.78 214 ALA A O 1
ATOM 1720 N N . ALA A 1 215 ? 76.587 27.627 -117.953 1.00 49.31 215 ALA A N 1
ATOM 1721 C CA . ALA A 1 215 ? 75.187 27.405 -117.581 1.00 49.31 215 ALA A CA 1
ATOM 1722 C C . ALA A 1 215 ? 74.310 28.675 -117.615 1.00 49.31 215 ALA A C 1
ATOM 1724 O O . ALA A 1 215 ? 73.138 28.590 -117.250 1.00 49.31 215 ALA A O 1
ATOM 1725 N N . ASP A 1 216 ? 74.844 29.814 -118.073 1.00 45.84 216 ASP A N 1
ATOM 1726 C CA . ASP A 1 216 ? 74.101 31.080 -118.205 1.00 45.84 216 ASP A CA 1
ATOM 1727 C C . ASP A 1 216 ? 73.131 31.095 -119.406 1.00 45.84 216 ASP A C 1
ATOM 1729 O O . ASP A 1 216 ? 72.142 31.823 -119.392 1.00 45.84 216 ASP A O 1
ATOM 1733 N N . GLU A 1 217 ? 73.331 30.250 -120.425 1.00 49.09 217 GLU A N 1
ATOM 1734 C CA . GLU A 1 217 ? 72.627 30.432 -121.709 1.00 49.09 217 GLU A CA 1
ATOM 1735 C C . GLU A 1 217 ? 71.476 29.452 -122.009 1.00 49.09 217 GLU A C 1
ATOM 1737 O O . GLU A 1 217 ? 70.699 29.723 -122.918 1.00 49.09 217 GLU A O 1
ATOM 1742 N N . ALA A 1 218 ? 71.274 28.347 -121.273 1.00 48.84 218 ALA A N 1
ATOM 1743 C CA . ALA A 1 218 ? 70.353 27.297 -121.764 1.00 48.84 218 ALA A CA 1
ATOM 1744 C C . ALA A 1 218 ? 69.319 26.708 -120.778 1.00 48.84 218 ALA A C 1
ATOM 1746 O O . ALA A 1 218 ? 68.432 25.976 -121.212 1.00 48.84 218 ALA A O 1
ATOM 1747 N N . ALA A 1 219 ? 69.367 26.991 -119.467 1.00 48.31 219 ALA A N 1
ATOM 1748 C CA . ALA A 1 219 ? 68.576 26.231 -118.475 1.00 48.31 219 ALA A CA 1
ATOM 1749 C C . ALA A 1 219 ? 67.527 27.032 -117.669 1.00 48.31 219 ALA A C 1
ATOM 1751 O O . ALA A 1 219 ? 66.780 26.429 -116.890 1.00 48.31 219 ALA A O 1
ATOM 1752 N N . ASN A 1 220 ? 67.437 28.356 -117.854 1.00 45.12 220 ASN A N 1
ATOM 1753 C CA . ASN A 1 220 ? 66.638 29.241 -116.991 1.00 45.12 220 ASN A CA 1
ATOM 1754 C C . ASN A 1 220 ? 65.120 29.259 -117.252 1.00 45.12 220 ASN A C 1
ATOM 1756 O O . ASN A 1 220 ? 64.392 29.752 -116.398 1.00 45.12 220 ASN A O 1
ATOM 1760 N N . LEU A 1 221 ? 64.603 28.684 -118.345 1.00 50.06 221 LEU A N 1
ATOM 1761 C CA . LEU A 1 221 ? 63.170 28.819 -118.672 1.00 50.06 221 LEU A CA 1
ATOM 1762 C C . LEU A 1 221 ? 62.328 27.533 -118.566 1.00 50.06 221 LEU A C 1
ATOM 1764 O O . LEU A 1 221 ? 61.110 27.630 -118.551 1.00 50.06 221 LEU A O 1
ATOM 1768 N N . ALA A 1 222 ? 62.920 26.344 -118.387 1.00 48.69 222 ALA A N 1
ATOM 1769 C CA . ALA A 1 222 ? 62.159 25.077 -118.380 1.00 48.69 222 ALA A CA 1
ATOM 1770 C C . ALA A 1 222 ? 62.047 24.369 -117.006 1.00 48.69 222 ALA A C 1
ATOM 1772 O O . ALA A 1 222 ? 61.312 23.395 -116.865 1.00 48.69 222 ALA A O 1
ATOM 1773 N N . ARG A 1 223 ? 62.763 24.826 -115.962 1.00 52.06 223 ARG A N 1
ATOM 1774 C CA . ARG A 1 223 ? 62.839 24.148 -114.640 1.00 52.06 223 ARG A CA 1
ATOM 1775 C C . ARG A 1 223 ? 61.979 24.771 -113.527 1.00 52.06 223 ARG A C 1
ATOM 1777 O O . ARG A 1 223 ? 61.912 24.197 -112.440 1.00 52.06 223 ARG A O 1
ATOM 1784 N N . GLN A 1 224 ? 61.329 25.913 -113.765 1.00 52.38 224 GLN A N 1
ATOM 1785 C CA . GLN A 1 224 ? 60.527 26.611 -112.745 1.00 52.38 224 GLN A CA 1
ATOM 1786 C C . GLN A 1 224 ? 59.067 26.125 -112.647 1.00 52.38 224 GLN A C 1
ATOM 1788 O O . GLN A 1 224 ? 58.489 26.201 -111.566 1.00 52.38 224 GLN A O 1
ATOM 1793 N N . GLU A 1 225 ? 58.487 25.550 -113.706 1.00 52.66 225 GLU A N 1
ATOM 1794 C CA . GLU A 1 225 ? 57.074 25.121 -113.701 1.00 52.66 225 GLU A CA 1
ATOM 1795 C C . GLU A 1 225 ? 56.868 23.679 -113.197 1.00 52.66 225 GLU A C 1
ATOM 1797 O O . GLU A 1 225 ? 55.891 23.407 -112.504 1.00 52.66 225 GLU A O 1
ATOM 1802 N N . ALA A 1 226 ? 57.834 22.772 -113.396 1.00 53.72 226 ALA A N 1
ATOM 1803 C CA . ALA A 1 226 ? 57.746 21.381 -112.922 1.00 53.72 226 ALA A CA 1
ATOM 1804 C C . ALA A 1 226 ? 57.978 21.200 -111.402 1.00 53.72 226 ALA A C 1
ATOM 1806 O O . ALA A 1 226 ? 57.623 20.170 -110.835 1.00 53.72 226 ALA A O 1
ATOM 1807 N N . ARG A 1 227 ? 58.579 22.188 -110.720 1.00 62.19 227 ARG A N 1
ATOM 1808 C CA . ARG A 1 227 ? 58.853 22.130 -109.269 1.00 62.19 227 ARG A CA 1
ATOM 1809 C C . ARG A 1 227 ? 57.681 22.608 -108.408 1.00 62.19 227 ARG A C 1
ATOM 1811 O O . ARG A 1 227 ? 57.578 22.165 -107.271 1.00 62.19 227 ARG A O 1
ATOM 1818 N N . ARG A 1 228 ? 56.797 23.463 -108.940 1.00 61.84 228 ARG A N 1
ATOM 1819 C CA . ARG A 1 228 ? 55.630 23.993 -108.209 1.00 61.84 228 ARG A CA 1
ATOM 1820 C C . ARG A 1 228 ? 54.501 22.963 -108.087 1.00 61.84 228 ARG A C 1
ATOM 1822 O O . ARG A 1 228 ? 53.960 22.778 -107.002 1.00 61.84 228 ARG A O 1
ATOM 1829 N N . THR A 1 229 ? 54.227 22.203 -109.147 1.00 61.22 229 THR A N 1
ATOM 1830 C CA . THR A 1 229 ? 53.145 21.200 -109.153 1.00 61.22 229 THR A CA 1
ATOM 1831 C C . THR A 1 229 ? 53.463 19.954 -108.315 1.00 61.22 229 THR A C 1
ATOM 1833 O O . THR A 1 229 ? 52.561 19.358 -107.729 1.00 61.22 229 THR A O 1
ATOM 1836 N N . ALA A 1 230 ? 54.741 19.579 -108.179 1.00 66.81 230 ALA A N 1
ATOM 1837 C CA . ALA A 1 230 ? 55.160 18.459 -107.330 1.00 66.81 230 ALA A CA 1
ATOM 1838 C C . ALA A 1 230 ? 55.118 18.792 -105.823 1.00 66.81 230 ALA A C 1
ATOM 1840 O O . ALA A 1 230 ? 54.747 17.929 -105.028 1.00 66.81 230 ALA A O 1
ATOM 1841 N N . SER A 1 231 ? 55.440 20.033 -105.428 1.00 69.12 231 SER A N 1
ATOM 1842 C CA . SER A 1 231 ? 55.380 20.474 -104.024 1.00 69.12 231 SER A CA 1
ATOM 1843 C C . SER A 1 231 ? 53.953 20.689 -103.515 1.00 69.12 231 SER A C 1
ATOM 1845 O O . SER A 1 231 ? 53.673 20.463 -102.341 1.00 69.12 231 SER A O 1
ATOM 1847 N N . GLU A 1 232 ? 53.030 21.094 -104.391 1.00 65.75 232 GLU A N 1
ATOM 1848 C CA . GLU A 1 232 ? 51.615 21.265 -104.034 1.00 65.75 232 GLU A CA 1
ATOM 1849 C C . GLU A 1 232 ? 50.923 19.909 -103.808 1.00 65.75 232 GLU A C 1
ATOM 1851 O O . GLU A 1 232 ? 50.105 19.766 -102.899 1.00 65.75 232 GLU A O 1
ATOM 1856 N N . LEU A 1 233 ? 51.315 18.876 -104.562 1.00 71.19 233 LEU A N 1
ATOM 1857 C CA . LEU A 1 233 ? 50.748 17.532 -104.444 1.00 71.19 233 LEU A CA 1
ATOM 1858 C C . LEU A 1 233 ? 51.313 16.743 -103.246 1.00 71.19 233 LEU A C 1
ATOM 1860 O O . LEU A 1 233 ? 50.591 15.937 -102.657 1.00 71.19 233 LEU A O 1
ATOM 1864 N N . SER A 1 234 ? 52.566 16.987 -102.835 1.00 75.81 234 SER A N 1
ATOM 1865 C CA . SER A 1 234 ? 53.119 16.427 -101.590 1.00 75.81 234 SER A CA 1
ATOM 1866 C C . SER A 1 234 ? 52.527 17.099 -100.349 1.00 75.81 234 SER A C 1
ATOM 1868 O O . SER A 1 234 ? 52.120 16.399 -99.425 1.00 75.81 234 SER A O 1
ATOM 1870 N N . ALA A 1 235 ? 52.366 18.427 -100.363 1.00 74.81 235 ALA A N 1
ATOM 1871 C CA . ALA A 1 235 ? 51.723 19.162 -99.273 1.00 74.81 235 ALA A CA 1
ATOM 1872 C C . ALA A 1 235 ? 50.251 18.745 -99.082 1.00 74.81 235 ALA A C 1
ATOM 1874 O O . ALA A 1 235 ? 49.796 18.586 -97.952 1.00 74.81 235 ALA A O 1
ATOM 1875 N N . ALA A 1 236 ? 49.512 18.497 -100.171 1.00 73.88 236 ALA A N 1
ATOM 1876 C CA . ALA A 1 236 ? 48.136 17.993 -100.103 1.00 73.88 236 ALA A CA 1
ATOM 1877 C C . ALA A 1 236 ? 48.035 16.550 -99.561 1.00 73.88 236 ALA A C 1
ATOM 1879 O O . ALA A 1 236 ? 47.048 16.194 -98.921 1.00 73.88 236 ALA A O 1
ATOM 1880 N N . ARG A 1 237 ? 49.052 15.705 -99.782 1.00 79.94 237 ARG A N 1
ATOM 1881 C CA . ARG A 1 237 ? 49.100 14.340 -99.224 1.00 79.94 237 ARG A CA 1
ATOM 1882 C C . ARG A 1 237 ? 49.472 14.326 -97.744 1.00 79.94 237 ARG A C 1
ATOM 1884 O O . ARG A 1 237 ? 48.895 13.555 -96.986 1.00 79.94 237 ARG A O 1
ATOM 1891 N N . GLU A 1 238 ? 50.393 15.187 -97.322 1.00 80.44 238 GLU A N 1
ATOM 1892 C CA . GLU A 1 238 ? 50.755 15.334 -95.908 1.00 80.44 238 GLU A CA 1
ATOM 1893 C C . GLU A 1 238 ? 49.596 15.892 -95.076 1.00 80.44 238 GLU A C 1
ATOM 1895 O O . GLU A 1 238 ? 49.358 15.426 -93.960 1.00 80.44 238 GLU A O 1
ATOM 1900 N N . THR A 1 239 ? 48.821 16.836 -95.622 1.00 80.56 239 THR A N 1
ATOM 1901 C CA . THR A 1 239 ? 47.616 17.333 -94.944 1.00 80.56 239 THR A CA 1
ATOM 1902 C C . THR A 1 239 ? 46.523 16.271 -94.865 1.00 80.56 239 THR A C 1
ATOM 1904 O O . THR A 1 239 ? 45.884 16.165 -93.822 1.00 80.56 239 THR A O 1
ATOM 1907 N N . LEU A 1 240 ? 46.353 15.433 -95.894 1.00 76.81 240 LEU A N 1
ATOM 1908 C CA . LEU A 1 240 ? 45.432 14.292 -95.841 1.00 76.81 240 LEU A CA 1
ATOM 1909 C C . LEU A 1 240 ? 45.833 13.267 -94.773 1.00 76.81 240 LEU A C 1
ATOM 1911 O O . LEU A 1 240 ? 44.996 12.913 -93.949 1.00 76.81 240 LEU A O 1
ATOM 1915 N N . LEU A 1 241 ? 47.104 12.858 -94.710 1.00 83.38 241 LEU A N 1
ATOM 1916 C CA . LEU A 1 241 ? 47.581 11.920 -93.682 1.00 83.38 241 LEU A CA 1
ATOM 1917 C C . LEU A 1 241 ? 47.444 12.494 -92.265 1.00 83.38 241 LEU A C 1
ATOM 1919 O O . LEU A 1 241 ? 47.075 11.784 -91.328 1.00 83.38 241 LEU A O 1
ATOM 1923 N N . ARG A 1 242 ? 47.697 13.797 -92.098 1.00 84.81 242 ARG A N 1
ATOM 1924 C CA . ARG A 1 242 ? 47.491 14.485 -90.822 1.00 84.81 242 ARG A CA 1
ATOM 1925 C C . ARG A 1 242 ? 46.018 14.473 -90.415 1.00 84.81 242 ARG A C 1
ATOM 1927 O O . ARG A 1 242 ? 45.715 14.091 -89.287 1.00 84.81 242 ARG A O 1
ATOM 1934 N N . LEU A 1 243 ? 45.113 14.819 -91.328 1.00 80.94 243 LEU A N 1
ATOM 1935 C CA . LEU A 1 243 ? 43.671 14.771 -91.081 1.00 80.94 243 LEU A CA 1
ATOM 1936 C C . LEU A 1 243 ? 43.177 13.345 -90.796 1.00 80.94 243 LEU A C 1
ATOM 1938 O O . LEU A 1 243 ? 42.335 13.168 -89.922 1.00 80.94 243 LEU A O 1
ATOM 1942 N N . GLU A 1 244 ? 43.721 12.321 -91.455 1.00 83.31 244 GLU A N 1
ATOM 1943 C CA . GLU A 1 244 ? 43.407 10.915 -91.165 1.00 83.31 244 GLU A CA 1
ATOM 1944 C C . GLU A 1 244 ? 43.866 10.503 -89.759 1.00 83.31 244 GLU A C 1
ATOM 1946 O O . GLU A 1 244 ? 43.120 9.837 -89.037 1.00 83.31 244 GLU A O 1
ATOM 1951 N N . SER A 1 245 ? 45.050 10.951 -89.329 1.00 83.00 245 SER A N 1
ATOM 1952 C CA . SER A 1 245 ? 45.555 10.714 -87.971 1.00 83.00 245 SER A CA 1
ATOM 1953 C C . SER A 1 245 ? 44.739 11.450 -86.900 1.00 83.00 245 SER A C 1
ATOM 1955 O O . SER A 1 245 ? 44.410 10.870 -85.866 1.00 83.00 245 SER A O 1
ATOM 1957 N N . GLU A 1 246 ? 44.337 12.697 -87.164 1.00 85.56 246 GLU A N 1
ATOM 1958 C CA . GLU A 1 246 ? 43.489 13.492 -86.273 1.00 85.56 246 GLU A CA 1
ATOM 1959 C C . GLU A 1 246 ? 42.084 12.873 -86.181 1.00 85.56 246 GLU A C 1
ATOM 1961 O O . GLU A 1 246 ? 41.526 12.767 -85.088 1.00 85.56 246 GLU A O 1
ATOM 1966 N N . LEU A 1 247 ? 41.545 12.362 -87.295 1.00 83.69 247 LEU A N 1
ATOM 1967 C CA . LEU A 1 247 ? 40.283 11.623 -87.326 1.00 83.69 247 LEU A CA 1
ATOM 1968 C C . LEU A 1 247 ? 40.375 10.311 -86.527 1.00 83.69 247 LEU A C 1
ATOM 1970 O O . LEU A 1 247 ? 39.431 9.963 -85.820 1.00 83.69 247 LEU A O 1
ATOM 1974 N N . ALA A 1 248 ? 41.491 9.582 -86.613 1.00 85.38 248 ALA A N 1
ATOM 1975 C CA . ALA A 1 248 ? 41.706 8.354 -85.846 1.00 85.38 248 ALA A CA 1
ATOM 1976 C C . ALA A 1 248 ? 41.788 8.625 -84.333 1.00 85.38 248 ALA A C 1
ATOM 1978 O O . ALA A 1 248 ? 41.158 7.914 -83.549 1.00 85.38 248 ALA A O 1
ATOM 1979 N N . VAL A 1 249 ? 42.486 9.691 -83.920 1.00 86.12 249 VAL A N 1
ATOM 1980 C CA . VAL A 1 249 ? 42.536 10.128 -82.514 1.00 86.12 249 VAL A CA 1
ATOM 1981 C C . VAL A 1 249 ? 41.149 10.547 -82.029 1.00 86.12 249 VAL A C 1
ATOM 1983 O O . VAL A 1 249 ? 40.710 10.090 -80.976 1.00 86.12 249 VAL A O 1
ATOM 1986 N N . GLN A 1 250 ? 40.416 11.348 -82.809 1.00 85.69 250 GLN A N 1
ATOM 1987 C CA . GLN A 1 250 ? 39.060 11.764 -82.441 1.00 85.69 250 GLN A CA 1
ATOM 1988 C C . GLN A 1 250 ? 38.090 10.581 -82.338 1.00 85.69 250 GLN A C 1
ATOM 1990 O O . GLN A 1 250 ? 37.280 10.551 -81.413 1.00 85.69 250 GLN A O 1
ATOM 1995 N N . LYS A 1 251 ? 38.192 9.579 -83.223 1.00 86.25 251 LYS A N 1
ATOM 1996 C CA . LYS A 1 251 ? 37.412 8.334 -83.118 1.00 86.25 251 LYS A CA 1
ATOM 1997 C C . LYS A 1 251 ? 37.722 7.579 -81.823 1.00 86.25 251 LYS A C 1
ATOM 1999 O O . LYS A 1 251 ? 36.792 7.243 -81.097 1.00 86.25 251 LYS A O 1
ATOM 2004 N N . GLY A 1 252 ? 39.001 7.406 -81.482 1.00 87.62 252 GLY A N 1
ATOM 2005 C CA . GLY A 1 252 ? 39.399 6.769 -80.222 1.00 87.62 252 GLY A CA 1
ATOM 2006 C C . GLY A 1 252 ? 38.934 7.543 -78.982 1.00 87.62 252 GLY A C 1
ATOM 2007 O O . GLY A 1 252 ? 38.506 6.949 -77.991 1.00 87.62 252 GLY A O 1
ATOM 2008 N N . GLU A 1 253 ? 38.939 8.879 -79.029 1.00 89.81 253 GLU A N 1
ATOM 2009 C CA . GLU A 1 253 ? 38.385 9.683 -77.942 1.00 89.81 253 GLU A CA 1
ATOM 2010 C C . GLU A 1 253 ? 36.868 9.509 -77.797 1.00 89.81 253 GLU A C 1
ATOM 2012 O O . GLU A 1 253 ? 36.384 9.436 -76.666 1.00 89.81 253 GLU A O 1
ATOM 2017 N N . VAL A 1 254 ? 36.115 9.448 -78.901 1.00 87.88 254 VAL A N 1
ATOM 2018 C CA . VAL A 1 254 ? 34.663 9.198 -78.876 1.00 87.88 254 VAL A CA 1
ATOM 2019 C C . VAL A 1 254 ? 34.373 7.825 -78.277 1.00 87.88 254 VAL A C 1
ATOM 2021 O O . VAL A 1 254 ? 33.624 7.751 -77.310 1.00 87.88 254 VAL A O 1
ATOM 2024 N N . GLU A 1 255 ? 35.059 6.773 -78.726 1.00 89.88 255 GLU A N 1
ATOM 2025 C CA . GLU A 1 255 ? 34.910 5.421 -78.169 1.00 89.88 255 GLU A CA 1
ATOM 2026 C C . GLU A 1 255 ? 35.240 5.375 -76.665 1.00 89.88 255 GLU A C 1
ATOM 2028 O O . GLU A 1 255 ? 34.527 4.752 -75.874 1.00 89.88 255 GLU A O 1
ATOM 2033 N N . SER A 1 256 ? 36.275 6.102 -76.224 1.00 88.88 256 SER A N 1
ATOM 2034 C CA . SER A 1 256 ? 36.617 6.206 -74.798 1.00 88.88 256 SER A CA 1
ATOM 2035 C C . SER A 1 256 ? 35.556 6.955 -73.977 1.00 88.88 256 SER A C 1
ATOM 2037 O O . SER A 1 256 ? 35.306 6.614 -72.814 1.00 88.88 256 SER A O 1
ATOM 2039 N N . ARG A 1 257 ? 34.918 7.977 -74.568 1.00 86.50 257 ARG A N 1
ATOM 2040 C CA . ARG A 1 257 ? 33.818 8.729 -73.950 1.00 86.50 257 ARG A CA 1
ATOM 2041 C C . ARG A 1 257 ? 32.560 7.867 -73.882 1.00 86.50 257 ARG A C 1
ATOM 2043 O O . ARG A 1 257 ? 31.923 7.865 -72.832 1.00 86.50 257 ARG A O 1
ATOM 2050 N N . ASP A 1 258 ? 32.268 7.080 -74.911 1.00 89.62 258 ASP A N 1
ATOM 2051 C CA . ASP A 1 258 ? 31.128 6.161 -74.948 1.00 89.62 258 ASP A CA 1
ATOM 2052 C C . ASP A 1 258 ? 31.269 5.041 -73.912 1.00 89.62 258 ASP A C 1
ATOM 2054 O O . ASP A 1 258 ? 30.349 4.810 -73.127 1.00 89.62 258 ASP A O 1
ATOM 2058 N N . ALA A 1 259 ? 32.452 4.429 -73.788 1.00 88.94 259 ALA A N 1
ATOM 2059 C CA . ALA A 1 259 ? 32.721 3.442 -72.739 1.00 88.94 259 ALA A CA 1
ATOM 2060 C C . ALA A 1 259 ? 32.575 4.041 -71.324 1.00 88.94 259 ALA A C 1
ATOM 2062 O O . ALA A 1 259 ? 32.056 3.399 -70.403 1.00 88.94 259 ALA A O 1
ATOM 2063 N N . ARG A 1 260 ? 32.997 5.301 -71.135 1.00 93.38 260 ARG A N 1
ATOM 2064 C CA . ARG A 1 260 ? 32.816 6.026 -69.868 1.00 93.38 260 ARG A CA 1
ATOM 2065 C C . ARG A 1 260 ? 31.342 6.331 -69.594 1.00 93.38 260 ARG A C 1
ATOM 2067 O O . ARG A 1 260 ? 30.912 6.167 -68.452 1.00 93.38 260 ARG A O 1
ATOM 2074 N N . LEU A 1 261 ? 30.581 6.744 -70.605 1.00 88.00 261 LEU A N 1
ATOM 2075 C CA . LEU A 1 261 ? 29.139 6.974 -70.496 1.00 88.00 261 LEU A CA 1
ATOM 2076 C C . LEU A 1 261 ? 28.398 5.679 -70.158 1.00 88.00 261 LEU A C 1
ATOM 2078 O O . LEU A 1 261 ? 27.534 5.685 -69.287 1.00 88.00 261 LEU A O 1
ATOM 2082 N N . GLU A 1 262 ? 28.771 4.550 -70.759 1.00 90.94 262 GLU A N 1
ATOM 2083 C CA . GLU A 1 262 ? 28.163 3.254 -70.454 1.00 90.94 262 GLU A CA 1
ATOM 2084 C C . GLU A 1 262 ? 28.441 2.817 -69.005 1.00 90.94 262 GLU A C 1
ATOM 2086 O O . GLU A 1 262 ? 27.531 2.382 -68.294 1.00 90.94 262 GLU A O 1
ATOM 2091 N N . MET A 1 263 ? 29.676 2.995 -68.521 1.00 90.81 263 MET A N 1
ATOM 2092 C CA . MET A 1 263 ? 30.033 2.767 -67.114 1.00 90.81 263 MET A CA 1
ATOM 2093 C C . MET A 1 263 ? 29.241 3.672 -66.161 1.00 90.81 263 MET A C 1
ATOM 2095 O O . MET A 1 263 ? 28.719 3.196 -65.150 1.00 90.81 263 MET A O 1
ATOM 2099 N N . GLN A 1 264 ? 29.117 4.962 -66.485 1.00 90.75 264 GLN A N 1
ATOM 2100 C CA . GLN A 1 264 ? 28.340 5.915 -65.690 1.00 90.75 264 GLN A CA 1
ATOM 2101 C C . GLN A 1 264 ? 26.846 5.571 -65.688 1.00 90.75 264 GLN A C 1
ATOM 2103 O O . GLN A 1 264 ? 26.228 5.608 -64.628 1.00 90.75 264 GLN A O 1
ATOM 2108 N N . ASN A 1 265 ? 26.284 5.143 -66.820 1.00 90.06 265 ASN A N 1
ATOM 2109 C CA . ASN A 1 265 ? 24.895 4.691 -66.913 1.00 90.06 265 ASN A CA 1
ATOM 2110 C C . ASN A 1 265 ? 24.652 3.413 -66.098 1.00 90.06 265 ASN A C 1
ATOM 2112 O O . ASN A 1 265 ? 23.647 3.307 -65.393 1.00 90.06 265 ASN A O 1
ATOM 2116 N N . LYS A 1 266 ? 25.591 2.456 -66.111 1.00 91.94 266 LYS A N 1
ATOM 2117 C CA . LYS A 1 266 ? 25.523 1.266 -65.246 1.00 91.94 266 LYS A CA 1
ATOM 2118 C C . LYS A 1 266 ? 25.560 1.654 -63.765 1.00 91.94 266 LYS A C 1
ATOM 2120 O O . LYS A 1 266 ? 24.721 1.168 -63.004 1.00 91.94 266 LYS A O 1
ATOM 2125 N N . ALA A 1 267 ? 26.456 2.560 -63.369 1.00 90.81 267 ALA A N 1
ATOM 2126 C CA . ALA A 1 267 ? 26.541 3.066 -61.998 1.00 90.81 267 ALA A CA 1
ATOM 2127 C C . ALA A 1 267 ? 25.270 3.821 -61.569 1.00 90.81 267 ALA A C 1
ATOM 2129 O O . ALA A 1 267 ? 24.771 3.598 -60.467 1.00 90.81 267 ALA A O 1
ATOM 2130 N N . LEU A 1 268 ? 24.704 4.644 -62.455 1.00 89.69 268 LEU A N 1
ATOM 2131 C CA . LEU A 1 268 ? 23.457 5.372 -62.222 1.00 89.69 268 LEU A CA 1
ATOM 2132 C C . LEU A 1 268 ? 22.280 4.404 -62.039 1.00 89.69 268 LEU A C 1
ATOM 2134 O O . LEU A 1 268 ? 21.576 4.490 -61.037 1.00 89.69 268 LEU A O 1
ATOM 2138 N N . SER A 1 269 ? 22.150 3.392 -62.904 1.00 92.38 269 SER A N 1
ATOM 2139 C CA . SER A 1 269 ? 21.110 2.361 -62.765 1.00 92.38 269 SER A CA 1
ATOM 2140 C C . SER A 1 269 ? 21.234 1.556 -61.461 1.00 92.38 269 SER A C 1
ATOM 2142 O O . SER A 1 269 ? 20.234 1.156 -60.864 1.00 92.38 269 SER A O 1
ATOM 2144 N N . ALA A 1 270 ? 22.461 1.309 -60.986 1.00 90.81 270 ALA A N 1
ATOM 2145 C CA . ALA A 1 270 ? 22.693 0.649 -59.706 1.00 90.81 270 ALA A CA 1
ATOM 2146 C C . ALA A 1 270 ? 22.299 1.560 -58.533 1.00 90.81 270 ALA A C 1
ATOM 2148 O O . ALA A 1 270 ? 21.635 1.104 -57.601 1.00 90.81 270 ALA A O 1
ATOM 2149 N N . ALA A 1 271 ? 22.644 2.849 -58.600 1.00 90.06 271 ALA A N 1
ATOM 2150 C CA . ALA A 1 271 ? 22.257 3.839 -57.601 1.00 90.06 271 ALA A CA 1
ATOM 2151 C C . ALA A 1 271 ? 20.728 4.001 -57.508 1.00 90.06 271 ALA A C 1
ATOM 2153 O O . ALA A 1 271 ? 20.191 4.032 -56.402 1.00 90.06 271 ALA A O 1
ATOM 2154 N N . GLU A 1 272 ? 20.009 4.009 -58.633 1.00 91.69 272 GLU A N 1
ATOM 2155 C CA . GLU A 1 272 ? 18.538 4.053 -58.667 1.00 91.69 272 GLU A CA 1
ATOM 2156 C C . GLU A 1 272 ? 17.899 2.812 -58.022 1.00 91.69 272 GLU A C 1
ATOM 2158 O O . GLU A 1 272 ? 16.945 2.923 -57.244 1.00 91.69 272 GLU A O 1
ATOM 2163 N N . ARG A 1 273 ? 18.457 1.615 -58.259 1.00 91.75 273 ARG A N 1
ATOM 2164 C CA . ARG A 1 273 ? 18.018 0.387 -57.570 1.00 91.75 273 ARG A CA 1
ATOM 2165 C C . ARG A 1 273 ? 18.268 0.453 -56.062 1.00 91.75 273 ARG A C 1
ATOM 2167 O O . ARG A 1 273 ? 17.419 0.034 -55.280 1.00 91.75 273 ARG A O 1
ATOM 2174 N N . HIS A 1 274 ? 19.403 1.002 -55.629 1.00 91.19 274 HIS A N 1
ATOM 2175 C CA . HIS A 1 274 ? 19.673 1.199 -54.203 1.00 91.19 274 HIS A CA 1
ATOM 2176 C C . HIS A 1 274 ? 18.744 2.239 -53.573 1.00 91.19 274 HIS A C 1
ATOM 2178 O O . HIS A 1 274 ? 18.276 2.026 -52.454 1.00 91.19 274 HIS A O 1
ATOM 2184 N N . LEU A 1 275 ? 18.431 3.322 -54.288 1.00 91.44 275 LEU A N 1
ATOM 2185 C CA . LEU A 1 275 ? 17.501 4.351 -53.833 1.00 91.44 275 LEU A CA 1
ATOM 2186 C C . LEU A 1 275 ? 16.092 3.780 -53.650 1.00 91.44 275 LEU A C 1
ATOM 2188 O O . LEU A 1 275 ? 15.504 3.942 -52.584 1.00 91.44 275 LEU A O 1
ATOM 2192 N N . THR A 1 276 ? 15.574 3.056 -54.642 1.00 93.38 276 THR A N 1
ATOM 2193 C CA . THR A 1 276 ? 14.250 2.413 -54.560 1.00 93.38 276 THR A CA 1
ATOM 2194 C C . THR A 1 276 ? 14.199 1.346 -53.460 1.00 93.38 276 THR A C 1
ATOM 2196 O O . THR A 1 276 ? 13.240 1.290 -52.685 1.00 93.38 276 THR A O 1
ATOM 2199 N N . ALA A 1 277 ? 15.263 0.553 -53.290 1.00 91.31 277 ALA A N 1
ATOM 2200 C CA . ALA A 1 277 ? 15.378 -0.389 -52.178 1.00 91.31 277 ALA A CA 1
ATOM 2201 C C . ALA A 1 277 ? 15.378 0.325 -50.812 1.00 91.31 277 ALA A C 1
ATOM 2203 O O . ALA A 1 277 ? 14.664 -0.100 -49.897 1.00 91.31 277 ALA A O 1
ATOM 2204 N N . ALA A 1 278 ? 16.115 1.430 -50.673 1.00 90.50 278 ALA A N 1
ATOM 2205 C CA . ALA A 1 278 ? 16.141 2.239 -49.456 1.00 90.50 278 ALA A CA 1
ATOM 2206 C C . ALA A 1 278 ? 14.777 2.887 -49.165 1.00 90.50 278 ALA A C 1
ATOM 2208 O O . ALA A 1 278 ? 14.309 2.812 -48.030 1.00 90.50 278 ALA A O 1
ATOM 2209 N N . GLN A 1 279 ? 14.099 3.428 -50.182 1.00 92.38 279 GLN A N 1
ATOM 2210 C CA . GLN A 1 279 ? 12.743 3.979 -50.074 1.00 92.38 279 GLN A CA 1
ATOM 2211 C C . GLN A 1 279 ? 11.739 2.916 -49.604 1.00 92.38 279 GLN A C 1
ATOM 2213 O O . GLN A 1 279 ? 10.979 3.161 -48.670 1.00 92.38 279 GLN A O 1
ATOM 2218 N N . SER A 1 280 ? 11.789 1.698 -50.157 1.00 92.19 280 SER A N 1
ATOM 2219 C CA . SER A 1 280 ? 10.919 0.593 -49.718 1.00 92.19 280 SER A CA 1
ATOM 2220 C C . SER A 1 280 ? 11.202 0.135 -48.278 1.00 92.19 280 SER A C 1
ATOM 2222 O O . SER A 1 280 ? 10.299 -0.288 -47.553 1.00 92.19 280 SER A O 1
ATOM 2224 N N . LYS A 1 281 ? 12.466 0.194 -47.834 1.00 94.12 281 LYS A N 1
ATOM 2225 C CA . LYS A 1 281 ? 12.848 -0.110 -46.449 1.00 94.12 281 LYS A CA 1
ATOM 2226 C C . LYS A 1 281 ? 12.343 0.977 -45.504 1.00 94.12 281 LYS A C 1
ATOM 2228 O O . LYS A 1 281 ? 11.820 0.650 -44.444 1.00 94.12 281 LYS A O 1
ATOM 2233 N N . TRP A 1 282 ? 12.473 2.239 -45.900 1.00 90.69 282 TRP A N 1
ATOM 2234 C CA . TRP A 1 282 ? 11.994 3.377 -45.128 1.00 90.69 282 TRP A CA 1
ATOM 2235 C C . TRP A 1 282 ? 10.470 3.352 -44.970 1.00 90.69 282 TRP A C 1
ATOM 2237 O O . TRP A 1 282 ? 9.994 3.391 -43.842 1.00 90.69 282 TRP A O 1
ATOM 2247 N N . ALA A 1 283 ? 9.719 3.122 -46.053 1.00 91.44 283 ALA A N 1
ATOM 2248 C CA . ALA A 1 283 ? 8.261 2.985 -46.005 1.00 91.44 283 ALA A CA 1
ATOM 2249 C C . ALA A 1 283 ? 7.798 1.852 -45.065 1.00 91.44 283 ALA A C 1
ATOM 2251 O O . ALA A 1 283 ? 6.850 2.019 -44.303 1.00 91.44 283 ALA A O 1
ATOM 2252 N N . ARG A 1 284 ? 8.500 0.706 -45.054 1.00 93.06 284 ARG A N 1
ATOM 2253 C CA . ARG A 1 284 ? 8.213 -0.395 -44.114 1.00 93.06 284 ARG A CA 1
ATOM 2254 C C . ARG A 1 284 ? 8.481 -0.019 -42.658 1.00 93.06 284 ARG A C 1
ATOM 2256 O O . ARG A 1 284 ? 7.704 -0.396 -41.784 1.00 93.06 284 ARG A O 1
ATOM 2263 N N . LEU A 1 285 ? 9.578 0.689 -42.389 1.00 91.50 285 LEU A N 1
ATOM 2264 C CA . LEU A 1 285 ? 9.899 1.157 -41.039 1.00 91.50 285 LEU A CA 1
ATOM 2265 C C . LEU A 1 285 ? 8.907 2.220 -40.563 1.00 91.50 285 LEU A C 1
ATOM 2267 O O . LEU A 1 285 ? 8.521 2.201 -39.399 1.00 91.50 285 LEU A O 1
ATOM 2271 N N . GLU A 1 286 ? 8.462 3.104 -41.452 1.00 92.81 286 GLU A N 1
ATOM 2272 C CA . GLU A 1 286 ? 7.462 4.116 -41.125 1.00 92.81 286 GLU A CA 1
ATOM 2273 C C . GLU A 1 286 ? 6.094 3.488 -40.836 1.00 92.81 286 GLU A C 1
ATOM 2275 O O . GLU A 1 286 ? 5.524 3.766 -39.784 1.00 92.81 286 GLU A O 1
ATOM 2280 N N . ALA A 1 287 ? 5.638 2.539 -41.661 1.00 92.88 287 ALA A N 1
ATOM 2281 C CA . ALA A 1 287 ? 4.411 1.784 -41.404 1.00 92.88 287 ALA A CA 1
ATOM 2282 C C . ALA A 1 287 ? 4.465 1.009 -40.075 1.00 92.88 287 ALA A C 1
ATOM 2284 O O . ALA A 1 287 ? 3.483 0.971 -39.334 1.00 92.88 287 ALA A O 1
ATOM 2285 N N . ARG A 1 288 ? 5.622 0.421 -39.735 1.00 93.88 288 ARG A N 1
ATOM 2286 C CA . ARG A 1 288 ? 5.826 -0.239 -38.439 1.00 93.88 288 ARG A CA 1
ATOM 2287 C C . ARG A 1 288 ? 5.754 0.756 -37.280 1.00 93.88 288 ARG A C 1
ATOM 2289 O O . ARG A 1 288 ? 5.048 0.493 -36.316 1.00 93.88 288 ARG A O 1
ATOM 2296 N N . ARG A 1 289 ? 6.433 1.902 -37.392 1.00 90.94 289 ARG A N 1
ATOM 2297 C CA . ARG A 1 289 ? 6.398 2.969 -36.381 1.00 90.94 289 ARG A CA 1
ATOM 2298 C C . ARG A 1 289 ? 4.980 3.500 -36.178 1.00 90.94 289 ARG A C 1
ATOM 2300 O O . ARG A 1 289 ? 4.601 3.817 -35.056 1.00 90.94 289 ARG A O 1
ATOM 2307 N N . ASP A 1 290 ? 4.207 3.635 -37.249 1.00 93.56 290 ASP A N 1
ATOM 2308 C CA . ASP A 1 290 ? 2.829 4.109 -37.162 1.00 93.56 290 ASP A CA 1
ATOM 2309 C C . ASP A 1 290 ? 1.912 3.048 -36.534 1.00 93.56 290 ASP A C 1
ATOM 2311 O O . ASP A 1 290 ? 1.084 3.403 -35.700 1.00 93.56 290 ASP A O 1
ATOM 2315 N N . LYS A 1 291 ? 2.119 1.753 -36.821 1.00 94.31 291 LYS A N 1
ATOM 2316 C CA . LYS A 1 291 ? 1.432 0.651 -36.123 1.00 94.31 291 LYS A CA 1
ATOM 2317 C C . LYS A 1 291 ? 1.733 0.655 -34.623 1.00 94.31 291 LYS A C 1
ATOM 2319 O O . LYS A 1 291 ? 0.802 0.695 -33.830 1.00 94.31 291 LYS A O 1
ATOM 2324 N N . GLU A 1 292 ? 3.012 0.712 -34.249 1.00 91.31 292 GLU A N 1
ATOM 2325 C CA . GLU A 1 292 ? 3.452 0.787 -32.847 1.00 91.31 292 GLU A CA 1
ATOM 2326 C C . GLU A 1 292 ? 2.888 2.042 -32.157 1.00 91.31 292 GLU A C 1
ATOM 2328 O O . GLU A 1 292 ? 2.440 1.984 -31.017 1.00 91.31 292 GLU A O 1
ATOM 2333 N N . ARG A 1 293 ? 2.820 3.189 -32.851 1.00 93.81 293 ARG A N 1
ATOM 2334 C CA . ARG A 1 293 ? 2.186 4.401 -32.307 1.00 93.81 293 ARG A CA 1
ATOM 2335 C C . ARG A 1 293 ? 0.693 4.198 -32.047 1.00 93.81 293 ARG A C 1
ATOM 2337 O O . ARG A 1 293 ? 0.207 4.687 -31.032 1.00 93.81 293 ARG A O 1
ATOM 2344 N N . MET A 1 294 ? -0.026 3.538 -32.953 1.00 93.62 294 MET A N 1
ATOM 2345 C CA . MET A 1 294 ? -1.459 3.277 -32.786 1.00 93.62 294 MET A CA 1
ATOM 2346 C C . MET A 1 294 ? -1.714 2.287 -31.644 1.00 93.62 294 MET A C 1
ATOM 2348 O O . MET A 1 294 ? -2.605 2.547 -30.844 1.00 93.62 294 MET A O 1
ATOM 2352 N N . GLU A 1 295 ? -0.897 1.237 -31.514 1.00 92.44 295 GLU A N 1
ATOM 2353 C CA . GLU A 1 295 ? -0.947 0.272 -30.400 1.00 92.44 295 GLU A CA 1
ATOM 2354 C C . GLU A 1 295 ? -0.687 0.964 -29.049 1.00 92.44 295 GLU A C 1
ATOM 2356 O O . GLU A 1 295 ? -1.497 0.876 -28.130 1.00 92.44 295 GLU A O 1
ATOM 2361 N N . MET A 1 296 ? 0.362 1.787 -28.956 1.00 91.12 296 MET A N 1
ATOM 2362 C CA . MET A 1 296 ? 0.628 2.581 -27.749 1.00 91.12 296 MET A CA 1
ATOM 2363 C C . MET A 1 296 ? -0.503 3.582 -27.456 1.00 91.12 296 MET A C 1
ATOM 2365 O O . MET A 1 296 ? -0.812 3.859 -26.301 1.00 91.12 296 MET A O 1
ATOM 2369 N N . GLN A 1 297 ? -1.142 4.157 -28.482 1.00 92.94 297 GLN A N 1
ATOM 2370 C CA . GLN A 1 297 ? -2.289 5.050 -28.291 1.00 92.94 297 GLN A CA 1
ATOM 2371 C C . GLN A 1 297 ? -3.538 4.315 -27.797 1.00 92.94 297 GLN A C 1
ATOM 2373 O O . GLN A 1 297 ? -4.290 4.906 -27.020 1.00 92.94 297 GLN A O 1
ATOM 2378 N N . THR A 1 298 ? -3.782 3.078 -28.237 1.00 92.94 298 THR A N 1
ATOM 2379 C CA . THR A 1 298 ? -4.888 2.257 -27.726 1.00 92.94 298 THR A CA 1
ATOM 2380 C C . THR A 1 298 ? -4.627 1.833 -26.288 1.00 92.94 298 THR A C 1
ATOM 2382 O O . THR A 1 298 ? -5.485 2.075 -25.448 1.00 92.94 298 THR A O 1
ATOM 2385 N N . GLU A 1 299 ? -3.414 1.378 -25.967 1.00 93.31 299 GLU A N 1
ATOM 2386 C CA . GLU A 1 299 ? -3.022 1.043 -24.590 1.00 93.31 299 GLU A CA 1
ATOM 2387 C C . GLU A 1 299 ? -3.150 2.255 -23.654 1.00 93.31 299 GLU A C 1
ATOM 2389 O O . GLU A 1 299 ? -3.698 2.157 -22.561 1.00 93.31 299 GLU A O 1
ATOM 2394 N N . ILE A 1 300 ? -2.721 3.447 -24.092 1.00 91.06 300 ILE A N 1
ATOM 2395 C CA . ILE A 1 300 ? -2.890 4.681 -23.305 1.00 91.06 300 ILE A CA 1
ATOM 2396 C C . ILE A 1 300 ? -4.372 5.000 -23.061 1.00 91.06 300 ILE A C 1
ATOM 2398 O O . ILE A 1 300 ? -4.702 5.545 -22.007 1.00 91.06 300 ILE A O 1
ATOM 2402 N N . LYS A 1 301 ? -5.266 4.729 -24.020 1.00 92.94 301 LYS A N 1
ATOM 2403 C CA . LYS A 1 301 ? -6.711 4.942 -23.832 1.00 92.94 301 LYS A CA 1
ATOM 2404 C C . LYS A 1 301 ? -7.287 3.934 -22.840 1.00 92.94 301 LYS A C 1
ATOM 2406 O O . LYS A 1 301 ? -7.944 4.361 -21.899 1.00 92.94 301 LYS A O 1
ATOM 2411 N N . GLU A 1 302 ? -6.960 2.656 -22.990 1.00 93.69 302 GLU A N 1
ATOM 2412 C CA . GLU A 1 302 ? -7.395 1.587 -22.082 1.00 93.69 302 GLU A CA 1
ATOM 2413 C C . GLU A 1 302 ? -6.914 1.834 -20.645 1.00 93.69 302 GLU A C 1
ATOM 2415 O O . GLU A 1 302 ? -7.702 1.775 -19.704 1.00 93.69 302 GLU A O 1
ATOM 2420 N N . LEU A 1 303 ? -5.646 2.224 -20.461 1.00 89.81 303 LEU A N 1
ATOM 2421 C CA . LEU A 1 303 ? -5.102 2.566 -19.143 1.00 89.81 303 LEU A CA 1
ATOM 2422 C C . LEU A 1 303 ? -5.776 3.799 -18.526 1.00 89.81 303 LEU A C 1
ATOM 2424 O O . LEU A 1 303 ? -5.943 3.863 -17.309 1.00 89.81 303 LEU A O 1
ATOM 2428 N N . LYS A 1 304 ? -6.173 4.787 -19.338 1.00 93.31 304 LYS A N 1
ATOM 2429 C CA . LYS A 1 304 ? -6.936 5.949 -18.852 1.00 93.31 304 LYS A CA 1
ATOM 2430 C C . LYS A 1 304 ? -8.342 5.557 -18.416 1.00 93.31 304 LYS A C 1
ATOM 2432 O O . LYS A 1 304 ? -8.774 5.995 -17.356 1.00 93.31 304 LYS A O 1
ATOM 2437 N N . GLU A 1 305 ? -9.024 4.722 -19.194 1.00 93.44 305 GLU A N 1
ATOM 2438 C CA . GLU A 1 305 ? -10.354 4.212 -18.851 1.00 93.44 305 GLU A CA 1
ATOM 2439 C C . GLU A 1 305 ? -10.310 3.368 -17.569 1.00 93.44 305 GLU A C 1
ATOM 2441 O O . GLU A 1 305 ? -11.119 3.589 -16.669 1.00 93.44 305 GLU A O 1
ATOM 2446 N N . ALA A 1 306 ? -9.313 2.489 -17.420 1.00 92.19 306 ALA A N 1
ATOM 2447 C CA . ALA A 1 306 ? -9.095 1.714 -16.197 1.00 92.19 306 ALA A CA 1
ATOM 2448 C C . ALA A 1 306 ? -8.785 2.608 -14.981 1.00 92.19 306 ALA A C 1
ATOM 2450 O O . ALA A 1 306 ? -9.303 2.385 -13.885 1.00 92.19 306 ALA A O 1
ATOM 2451 N N . LEU A 1 307 ? -7.974 3.657 -15.164 1.00 90.25 307 LEU A N 1
ATOM 2452 C CA . LEU A 1 307 ? -7.690 4.634 -14.111 1.00 90.25 307 LEU A CA 1
ATOM 2453 C C . LEU A 1 307 ? -8.957 5.382 -13.677 1.00 90.25 307 LEU A C 1
ATOM 2455 O O . LEU A 1 307 ? -9.162 5.604 -12.484 1.00 90.25 307 LEU A O 1
ATOM 2459 N N . ASP A 1 308 ? -9.796 5.791 -14.625 1.00 92.00 308 ASP A N 1
ATOM 2460 C CA . ASP A 1 308 ? -11.033 6.508 -14.324 1.00 92.00 308 ASP A CA 1
ATOM 2461 C C . ASP A 1 308 ? -12.072 5.594 -13.654 1.00 92.00 308 ASP A C 1
ATOM 2463 O O . ASP A 1 308 ? -12.733 6.034 -12.712 1.00 92.00 308 ASP A O 1
ATOM 2467 N N . GLN A 1 309 ? -12.138 4.310 -14.027 1.00 93.88 309 GLN A N 1
ATOM 2468 C CA . GLN A 1 309 ? -12.920 3.294 -13.308 1.00 93.88 309 GLN A CA 1
ATOM 2469 C C . GLN A 1 309 ? -12.438 3.138 -11.860 1.00 93.88 309 GLN A C 1
ATOM 2471 O O . GLN A 1 309 ? -13.233 3.278 -10.932 1.00 93.88 309 GLN A O 1
ATOM 2476 N N . ARG A 1 310 ? -11.128 2.972 -11.635 1.00 91.56 310 ARG A N 1
ATOM 2477 C CA . ARG A 1 310 ? -10.550 2.870 -10.280 1.00 91.56 310 ARG A CA 1
ATOM 2478 C C . ARG A 1 310 ? -10.804 4.117 -9.434 1.00 91.56 310 ARG A C 1
ATOM 2480 O O . ARG A 1 310 ? -11.070 4.011 -8.239 1.00 91.56 310 ARG A O 1
ATOM 2487 N N . LYS A 1 311 ? -10.765 5.313 -10.031 1.00 90.75 311 LYS A N 1
ATOM 2488 C CA . LYS A 1 311 ? -11.137 6.558 -9.337 1.00 90.75 311 LYS A CA 1
ATOM 2489 C C . LYS A 1 311 ? -12.614 6.584 -8.951 1.00 90.75 311 LYS A C 1
ATOM 2491 O O . LYS A 1 311 ? -12.929 7.058 -7.863 1.00 90.75 311 LYS A O 1
ATOM 2496 N N . GLN A 1 312 ? -13.506 6.108 -9.820 1.00 93.12 312 GLN A N 1
ATOM 2497 C CA . GLN A 1 312 ? -14.933 6.008 -9.509 1.00 93.12 312 GLN A CA 1
ATOM 2498 C C . GLN A 1 312 ? -15.184 4.996 -8.386 1.00 93.12 312 GLN A C 1
ATOM 2500 O O . GLN A 1 312 ? -15.870 5.331 -7.424 1.00 93.12 312 GLN A O 1
ATOM 2505 N N . GLU A 1 313 ? -14.564 3.815 -8.443 1.00 91.44 313 GLU A N 1
ATOM 2506 C CA . GLU A 1 313 ? -14.625 2.808 -7.376 1.00 91.44 313 GLU A CA 1
ATOM 2507 C C . GLU A 1 313 ? -14.145 3.387 -6.040 1.00 91.44 313 GLU A C 1
ATOM 2509 O O . GLU A 1 313 ? -14.866 3.325 -5.044 1.00 91.44 313 GLU A O 1
ATOM 2514 N N . LEU A 1 314 ? -12.986 4.055 -6.024 1.00 91.38 314 LEU A N 1
ATOM 2515 C CA . LEU A 1 314 ? -12.473 4.733 -4.832 1.00 91.38 314 LEU A CA 1
ATOM 2516 C C . LEU A 1 314 ? -13.431 5.814 -4.319 1.00 91.38 314 LEU A C 1
ATOM 2518 O O . LEU A 1 314 ? -13.668 5.884 -3.116 1.00 91.38 314 LEU A O 1
ATOM 2522 N N . ALA A 1 315 ? -14.012 6.631 -5.200 1.00 90.94 315 ALA A N 1
ATOM 2523 C CA . ALA A 1 315 ? -14.974 7.656 -4.802 1.00 90.94 315 ALA A CA 1
ATOM 2524 C C . ALA A 1 315 ? -16.236 7.042 -4.171 1.00 90.94 315 ALA A C 1
ATOM 2526 O O . ALA A 1 315 ? -16.699 7.524 -3.139 1.00 90.94 315 ALA A O 1
ATOM 2527 N N . THR A 1 316 ? -16.760 5.951 -4.740 1.00 92.69 316 THR A N 1
ATOM 2528 C CA . THR A 1 316 ? -17.909 5.230 -4.167 1.00 92.69 316 THR A CA 1
ATOM 2529 C C . THR A 1 316 ? -17.569 4.559 -2.837 1.00 92.69 316 THR A C 1
ATOM 2531 O O . THR A 1 316 ? -18.361 4.627 -1.899 1.00 92.69 316 THR A O 1
ATOM 2534 N N . ALA A 1 317 ? -16.370 3.986 -2.707 1.00 91.44 317 ALA A N 1
ATOM 2535 C CA . ALA A 1 317 ? -15.896 3.387 -1.467 1.00 91.44 317 ALA A CA 1
ATOM 2536 C C . ALA A 1 317 ? -15.732 4.438 -0.360 1.00 91.44 317 ALA A C 1
ATOM 2538 O O . ALA A 1 317 ? -16.159 4.200 0.769 1.00 91.44 317 ALA A O 1
ATOM 2539 N N . VAL A 1 318 ? -15.168 5.608 -0.677 1.00 91.81 318 VAL A N 1
ATOM 2540 C CA . VAL A 1 318 ? -15.060 6.736 0.261 1.00 91.81 318 VAL A CA 1
ATOM 2541 C C . VAL A 1 318 ? -16.449 7.197 0.696 1.00 91.81 318 VAL A C 1
ATOM 2543 O O . VAL A 1 318 ? -16.713 7.212 1.891 1.00 91.81 318 VAL A O 1
ATOM 2546 N N . ALA A 1 319 ? -17.369 7.435 -0.244 1.00 91.69 319 ALA A N 1
ATOM 2547 C CA . ALA A 1 319 ? -18.740 7.828 0.086 1.00 91.69 319 ALA A CA 1
ATOM 2548 C C . ALA A 1 319 ? -19.459 6.792 0.975 1.00 91.69 319 ALA A C 1
ATOM 2550 O O . ALA A 1 319 ? -20.154 7.160 1.920 1.00 91.69 319 ALA A O 1
ATOM 2551 N N . SER A 1 320 ? -19.260 5.492 0.720 1.00 93.88 320 SER A N 1
ATOM 2552 C CA . SER A 1 320 ? -19.836 4.426 1.551 1.00 93.88 320 SER A CA 1
ATOM 2553 C C . SER A 1 320 ? -19.260 4.410 2.971 1.00 93.88 320 SER A C 1
ATOM 2555 O O . SER A 1 320 ? -19.996 4.216 3.935 1.00 93.88 320 SER A O 1
ATOM 2557 N N . LYS A 1 321 ? -17.951 4.660 3.118 1.00 91.44 321 LYS A N 1
ATOM 2558 C CA . LYS A 1 321 ? -17.289 4.727 4.425 1.00 91.44 321 LYS A CA 1
ATOM 2559 C C . LYS A 1 321 ? -17.716 5.969 5.196 1.00 91.44 321 LYS A C 1
ATOM 2561 O O . LYS A 1 321 ? -17.969 5.856 6.390 1.00 91.44 321 LYS A O 1
ATOM 2566 N N . ASP A 1 322 ? -17.843 7.107 4.521 1.00 90.50 322 ASP A N 1
ATOM 2567 C CA . ASP A 1 322 ? -18.328 8.345 5.128 1.00 90.50 322 ASP A CA 1
ATOM 2568 C C . ASP A 1 322 ? -19.765 8.169 5.645 1.00 90.50 322 ASP A C 1
ATOM 2570 O O . ASP A 1 322 ? -20.046 8.533 6.783 1.00 90.50 322 ASP A O 1
ATOM 2574 N N . SER A 1 323 ? -20.640 7.490 4.889 1.00 93.56 323 SER A N 1
ATOM 2575 C CA . SER A 1 323 ? -21.993 7.130 5.348 1.00 93.56 323 SER A CA 1
ATOM 2576 C C . SER A 1 323 ? -21.974 6.274 6.621 1.00 93.56 323 SER A C 1
ATOM 2578 O O . SER A 1 323 ? -22.723 6.540 7.557 1.00 93.56 323 SER A O 1
ATOM 2580 N N . ILE A 1 324 ? -21.094 5.267 6.697 1.00 92.31 324 ILE A N 1
ATOM 2581 C CA . ILE A 1 324 ? -20.954 4.415 7.894 1.00 92.31 324 ILE A CA 1
ATOM 2582 C C . ILE A 1 324 ? -20.440 5.228 9.090 1.00 92.31 324 ILE A C 1
ATOM 2584 O O . ILE A 1 324 ? -20.872 5.012 10.223 1.00 92.31 324 ILE A O 1
ATOM 2588 N N . ILE A 1 325 ? -19.517 6.166 8.858 1.00 90.00 325 ILE A N 1
ATOM 2589 C CA . ILE A 1 325 ? -19.014 7.063 9.904 1.00 90.00 325 ILE A CA 1
ATOM 2590 C C . ILE A 1 325 ? -20.148 7.949 10.421 1.00 90.00 325 ILE A C 1
ATOM 2592 O O . ILE A 1 325 ? -20.325 8.049 11.634 1.00 90.00 325 ILE A O 1
ATOM 2596 N N . GLU A 1 326 ? -20.945 8.543 9.532 1.00 92.81 326 GLU A N 1
ATOM 2597 C CA . GLU A 1 326 ? -22.101 9.357 9.915 1.00 92.81 326 GLU A CA 1
ATOM 2598 C C . GLU A 1 326 ? -23.120 8.552 10.736 1.00 92.81 326 GLU A C 1
ATOM 2600 O O . GLU A 1 326 ? -23.558 9.016 11.791 1.00 92.81 326 GLU A O 1
ATOM 2605 N N . GLU A 1 327 ? -23.445 7.324 10.323 1.00 91.62 327 GLU A N 1
ATOM 2606 C CA . GLU A 1 327 ? -24.323 6.419 11.077 1.00 91.62 327 GLU A CA 1
ATOM 2607 C C . GLU A 1 327 ? -23.762 6.099 12.471 1.00 91.62 327 GLU A C 1
ATOM 2609 O O . GLU A 1 327 ? -24.475 6.196 13.476 1.00 91.62 327 GLU A O 1
ATOM 2614 N N . ALA A 1 328 ? -22.469 5.779 12.561 1.00 88.00 328 ALA A N 1
ATOM 2615 C CA . ALA A 1 328 ? -21.802 5.498 13.828 1.00 88.00 328 ALA A CA 1
ATOM 2616 C C . ALA A 1 328 ? -21.767 6.729 14.750 1.00 88.00 328 ALA A C 1
ATOM 2618 O O . ALA A 1 328 ? -21.931 6.607 15.967 1.00 88.00 328 ALA A O 1
ATOM 2619 N N . GLU A 1 329 ? -21.584 7.929 14.198 1.00 90.75 329 GLU A N 1
ATOM 2620 C CA . GLU A 1 329 ? -21.652 9.173 14.960 1.00 90.75 329 GLU A CA 1
ATOM 2621 C C . GLU A 1 329 ? -23.062 9.477 15.466 1.00 90.75 329 GLU A C 1
ATOM 2623 O O . GLU A 1 329 ? -23.214 9.938 16.602 1.00 90.75 329 GLU A O 1
ATOM 2628 N N . VAL A 1 330 ? -24.089 9.232 14.650 1.00 93.31 330 VAL A N 1
ATOM 2629 C CA . VAL A 1 330 ? -25.491 9.384 15.056 1.00 93.31 330 VAL A CA 1
ATOM 2630 C C . VAL A 1 330 ? -25.815 8.419 16.194 1.00 93.31 330 VAL A C 1
ATOM 2632 O O . VAL A 1 330 ? -26.369 8.846 17.210 1.00 93.31 330 VAL A O 1
ATOM 2635 N N . GLU A 1 331 ? -25.407 7.154 16.093 1.00 92.12 331 GLU A N 1
ATOM 2636 C CA . GLU A 1 331 ? -25.635 6.174 17.157 1.00 92.12 331 GLU A CA 1
ATOM 2637 C C . GLU A 1 331 ? -24.829 6.515 18.421 1.00 92.12 331 GLU A C 1
ATOM 2639 O O . GLU A 1 331 ? -25.356 6.452 19.531 1.00 92.12 331 GLU A O 1
ATOM 2644 N N . LYS A 1 332 ? -23.588 7.001 18.287 1.00 91.44 332 LYS A N 1
ATOM 2645 C CA . LYS A 1 332 ? -22.810 7.523 19.422 1.00 91.44 332 LYS A CA 1
ATOM 2646 C C . LYS A 1 332 ? -23.544 8.663 20.133 1.00 91.44 332 LYS A C 1
ATOM 2648 O O . LYS A 1 332 ? -23.615 8.658 21.361 1.00 91.44 332 LYS A O 1
ATOM 2653 N N . ARG A 1 333 ? -24.088 9.637 19.391 1.00 92.25 333 ARG A N 1
ATOM 2654 C CA . ARG A 1 333 ? -24.880 10.742 19.967 1.00 92.25 333 ARG A CA 1
ATOM 2655 C C . ARG A 1 333 ? -26.120 10.206 20.685 1.00 92.25 333 ARG A C 1
ATOM 2657 O O . ARG A 1 333 ? -26.369 10.580 21.827 1.00 92.25 333 ARG A O 1
ATOM 2664 N N . ARG A 1 334 ? -26.835 9.262 20.070 1.00 94.31 334 ARG A N 1
ATOM 2665 C CA . ARG A 1 334 ? -28.004 8.608 20.669 1.00 94.31 334 ARG A CA 1
ATOM 2666 C C . ARG A 1 334 ? -27.664 7.899 21.983 1.00 94.31 334 ARG A C 1
ATOM 2668 O O . ARG A 1 334 ? -28.403 8.042 22.956 1.00 94.31 334 ARG A O 1
ATOM 2675 N N . LEU A 1 335 ? -26.556 7.161 22.030 1.00 90.31 335 LEU A N 1
ATOM 2676 C CA . LEU A 1 335 ? -26.093 6.484 23.243 1.00 90.31 335 LEU A CA 1
ATOM 2677 C C . LEU A 1 335 ? -25.699 7.484 24.334 1.00 90.31 335 LEU A C 1
ATOM 2679 O O . LEU A 1 335 ? -26.063 7.279 25.490 1.00 90.31 335 LEU A O 1
ATOM 2683 N N . LEU A 1 336 ? -25.029 8.587 23.983 1.00 91.50 336 LEU A N 1
ATOM 2684 C CA . LEU A 1 336 ? -24.724 9.663 24.932 1.00 91.50 336 LEU A CA 1
ATOM 2685 C C . LEU A 1 336 ? -25.998 10.280 25.528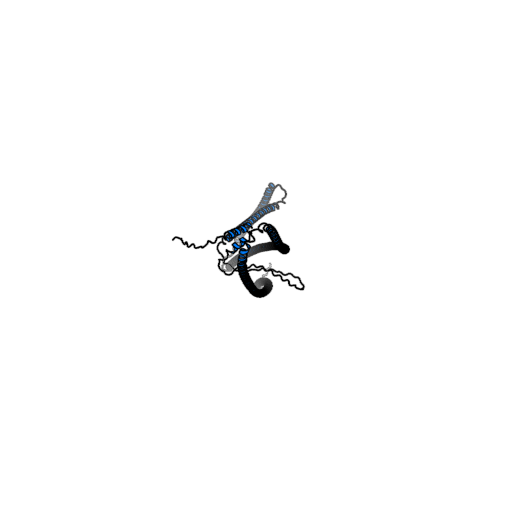 1.00 91.50 336 LEU A C 1
ATOM 2687 O O . LEU A 1 336 ? -26.054 10.485 26.738 1.00 91.50 336 LEU A O 1
ATOM 2691 N N . ASP A 1 337 ? -27.049 10.487 24.730 1.00 91.69 337 ASP A N 1
ATOM 2692 C CA . ASP A 1 337 ? -28.340 10.976 25.234 1.00 91.69 337 ASP A CA 1
ATOM 2693 C C . ASP A 1 337 ? -29.038 9.964 26.156 1.00 91.69 337 ASP A C 1
ATOM 2695 O O . ASP A 1 337 ? -29.769 10.340 27.076 1.00 91.69 337 ASP A O 1
ATOM 2699 N N . VAL A 1 338 ? -28.877 8.661 25.905 1.00 92.31 338 VAL A N 1
ATOM 2700 C CA . VAL A 1 338 ? -29.389 7.609 26.799 1.00 92.31 338 VAL A CA 1
ATOM 2701 C C . VAL A 1 338 ? -28.622 7.612 28.120 1.00 92.31 338 VAL A C 1
ATOM 2703 O O . VAL A 1 338 ? -29.253 7.569 29.175 1.00 92.31 338 VAL A O 1
ATOM 2706 N N . VAL A 1 339 ? -27.292 7.729 28.078 1.00 89.62 339 VAL A N 1
ATOM 2707 C CA . VAL A 1 339 ? -26.449 7.831 29.279 1.00 89.62 339 VAL A CA 1
ATOM 2708 C C . VAL A 1 339 ? -26.806 9.078 30.083 1.00 89.62 339 VAL A C 1
ATOM 2710 O O . VAL A 1 339 ? -27.090 8.959 31.267 1.00 89.62 339 VAL A O 1
ATOM 2713 N N . ALA A 1 340 ? -26.924 10.246 29.447 1.00 90.38 340 ALA A N 1
ATOM 2714 C CA . ALA A 1 340 ? -27.306 11.484 30.127 1.00 90.38 340 ALA A CA 1
ATOM 2715 C C . ALA A 1 340 ? -28.686 11.386 30.805 1.00 90.38 340 ALA A C 1
ATOM 2717 O O . ALA A 1 340 ? -28.884 11.894 31.909 1.00 90.38 340 ALA A O 1
ATOM 2718 N N . ARG A 1 341 ? -29.651 10.702 30.171 1.00 90.69 341 ARG A N 1
ATOM 2719 C CA . ARG A 1 341 ? -30.964 10.422 30.777 1.00 90.69 341 ARG A CA 1
ATOM 2720 C C . ARG A 1 341 ? -30.868 9.461 31.960 1.00 90.69 341 ARG A C 1
ATOM 2722 O O . ARG A 1 341 ? -31.538 9.685 32.964 1.00 90.69 341 ARG A O 1
ATOM 2729 N N . ALA A 1 342 ? -30.047 8.419 31.858 1.00 86.75 342 ALA A N 1
ATOM 2730 C CA . ALA A 1 342 ? -29.810 7.483 32.952 1.00 86.75 342 ALA A CA 1
ATOM 2731 C C . ALA A 1 342 ? -29.108 8.161 34.140 1.00 86.75 342 ALA A C 1
ATOM 2733 O O . ALA A 1 342 ? -29.520 7.953 35.279 1.00 86.75 342 ALA A O 1
ATOM 2734 N N . ASP A 1 343 ? -28.124 9.024 33.881 1.00 88.56 343 ASP A N 1
ATOM 2735 C CA . ASP A 1 343 ? -27.432 9.815 34.901 1.00 88.56 343 ASP A CA 1
ATOM 2736 C C . ASP A 1 343 ? -28.392 10.774 35.605 1.00 88.56 343 ASP A C 1
ATOM 2738 O O . ASP A 1 343 ? -28.400 10.848 36.834 1.00 88.56 343 ASP A O 1
ATOM 2742 N N . LYS A 1 344 ? -29.261 11.457 34.848 1.00 92.12 344 LYS A N 1
ATOM 2743 C CA . LYS A 1 344 ? -30.311 12.303 35.426 1.00 92.12 344 LYS A CA 1
ATOM 2744 C C . LYS A 1 344 ? -31.264 11.489 36.304 1.00 92.12 344 LYS A C 1
ATOM 2746 O O . LYS A 1 344 ? -31.521 11.876 37.437 1.00 92.12 344 LYS A O 1
ATOM 2751 N N . HIS A 1 345 ? -31.721 10.328 35.836 1.00 89.38 345 HIS A N 1
ATOM 2752 C CA . HIS A 1 345 ? -32.546 9.438 36.655 1.00 89.38 345 HIS A CA 1
ATOM 2753 C C . HIS A 1 345 ? -31.824 8.944 37.913 1.00 89.38 345 HIS A C 1
ATOM 2755 O O . HIS A 1 345 ? -32.441 8.857 38.971 1.00 89.38 345 HIS A O 1
ATOM 2761 N N . ALA A 1 346 ? -30.528 8.643 37.835 1.00 87.31 346 ALA A N 1
ATOM 2762 C CA . ALA A 1 346 ? -29.737 8.257 38.997 1.00 87.31 346 ALA A CA 1
ATOM 2763 C C . ALA A 1 346 ? -29.607 9.410 40.007 1.00 87.31 346 ALA A C 1
ATOM 2765 O O . ALA A 1 346 ? -29.705 9.174 41.211 1.00 87.31 346 ALA A O 1
ATOM 2766 N N . GLN A 1 347 ? -29.444 10.649 39.531 1.00 90.44 347 GLN A N 1
ATOM 2767 C CA . GLN A 1 347 ? -29.466 11.847 40.375 1.00 90.44 347 GLN A CA 1
ATOM 2768 C C . GLN A 1 347 ? -30.833 12.051 41.035 1.00 90.44 347 GLN A C 1
ATOM 2770 O O . GLN A 1 347 ? -30.886 12.272 42.242 1.00 90.44 347 GLN A O 1
ATOM 2775 N N . ASP A 1 348 ? -31.927 11.913 40.282 1.00 92.19 348 ASP A N 1
ATOM 2776 C CA . ASP A 1 348 ? -33.290 12.040 40.806 1.00 92.19 348 ASP A CA 1
ATOM 2777 C C . ASP A 1 348 ? -33.566 10.988 41.894 1.00 92.19 348 ASP A C 1
ATOM 2779 O O . ASP A 1 348 ? -34.063 11.319 42.970 1.00 92.19 348 ASP A O 1
ATOM 2783 N N . ILE A 1 349 ? -33.167 9.730 41.670 1.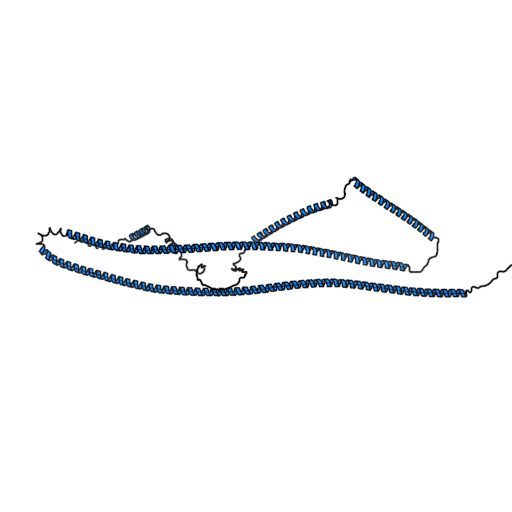00 89.00 349 ILE A N 1
ATOM 2784 C CA . ILE A 1 349 ? -33.249 8.667 42.685 1.00 89.00 349 ILE A CA 1
ATOM 2785 C C . ILE A 1 349 ? -32.384 9.014 43.903 1.00 89.00 349 ILE A C 1
ATOM 2787 O O . ILE A 1 349 ? -32.823 8.832 45.035 1.00 89.00 349 ILE A O 1
ATOM 2791 N N . GLY A 1 350 ? -31.172 9.535 43.693 1.00 89.56 350 GLY A N 1
ATOM 2792 C CA . GLY A 1 350 ? -30.302 9.993 44.776 1.00 89.56 350 GLY A CA 1
ATOM 2793 C C . GLY A 1 350 ? -30.950 11.086 45.630 1.00 89.56 350 GLY A C 1
ATOM 2794 O O . GLY A 1 350 ? -30.901 11.008 46.857 1.00 89.56 350 GLY A O 1
ATOM 2795 N N . ASN A 1 351 ? -31.612 12.058 44.999 1.00 91.75 351 ASN A N 1
ATOM 2796 C CA . ASN A 1 351 ? -32.350 13.117 45.687 1.00 91.75 351 ASN A CA 1
ATOM 2797 C C . ASN A 1 351 ? -33.527 12.547 46.490 1.00 91.75 351 ASN A C 1
ATOM 2799 O O . ASN A 1 351 ? -33.657 12.862 47.670 1.00 91.75 351 ASN A O 1
ATOM 2803 N N . LEU A 1 352 ? -34.314 11.641 45.898 1.00 91.19 352 LEU A N 1
ATOM 2804 C CA . LEU A 1 352 ? -35.427 10.968 46.580 1.00 91.19 352 LEU A CA 1
ATOM 2805 C C . LEU A 1 352 ? -34.962 10.157 47.798 1.00 91.19 352 LEU A C 1
ATOM 2807 O O . LEU A 1 352 ? -35.618 10.162 48.837 1.00 91.19 352 LEU A O 1
ATOM 2811 N N . VAL A 1 353 ? -33.815 9.477 47.704 1.00 89.06 353 VAL A N 1
ATOM 2812 C CA . VAL A 1 353 ? -33.230 8.751 48.842 1.00 89.06 353 VAL A CA 1
ATOM 2813 C C . VAL A 1 353 ? -32.807 9.720 49.947 1.00 89.06 353 VAL A C 1
ATOM 2815 O O . VAL A 1 353 ? -33.090 9.463 51.115 1.00 89.06 353 VAL A O 1
ATOM 2818 N N . GLN A 1 354 ? -32.183 10.850 49.603 1.00 90.75 354 GLN A N 1
ATOM 2819 C CA . GLN A 1 354 ? -31.823 11.873 50.590 1.00 90.75 354 GLN A CA 1
ATOM 2820 C C . GLN A 1 354 ? -33.053 12.504 51.257 1.00 90.75 354 GLN A C 1
ATOM 2822 O O . GLN A 1 354 ? -33.020 12.797 52.452 1.00 90.75 354 GLN A O 1
ATOM 2827 N N . GLU A 1 355 ? -34.130 12.741 50.508 1.00 91.25 355 GLU A N 1
ATOM 2828 C CA . GLU A 1 355 ? -35.411 13.210 51.050 1.00 91.25 355 GLU A CA 1
ATOM 2829 C C . GLU A 1 355 ? -36.007 12.181 52.015 1.00 91.25 355 GLU A C 1
ATOM 2831 O O . GLU A 1 355 ? -36.277 12.515 53.167 1.00 91.25 355 GLU A O 1
ATOM 2836 N N . ALA A 1 356 ? -36.074 10.908 51.617 1.00 88.75 356 ALA A N 1
ATOM 2837 C CA . ALA A 1 356 ? -36.544 9.829 52.483 1.00 88.75 356 ALA A CA 1
ATOM 2838 C C . ALA A 1 356 ? -35.683 9.668 53.753 1.00 88.75 356 ALA A C 1
ATOM 2840 O O . ALA A 1 356 ? -36.199 9.385 54.837 1.00 88.75 356 ALA A O 1
ATOM 2841 N N . GLU A 1 357 ? -34.366 9.874 53.664 1.00 90.12 357 GLU A N 1
ATOM 2842 C CA . GLU A 1 357 ? -33.483 9.890 54.832 1.00 90.12 357 GLU A CA 1
ATOM 2843 C C . GLU A 1 357 ? -33.762 11.072 55.765 1.00 90.12 357 GLU A C 1
ATOM 2845 O O . GLU A 1 357 ? -33.759 10.887 56.987 1.00 90.12 357 GLU A O 1
ATOM 2850 N N . ARG A 1 358 ? -34.024 12.269 55.223 1.00 93.12 358 ARG A N 1
ATOM 2851 C CA . ARG A 1 358 ? -34.438 13.437 56.017 1.00 93.12 358 ARG A CA 1
ATOM 2852 C C . ARG A 1 358 ? -35.765 13.171 56.723 1.00 93.12 358 ARG A C 1
ATOM 2854 O O . ARG A 1 358 ? -35.851 13.400 57.930 1.00 93.12 358 ARG A O 1
ATOM 2861 N N . ASP A 1 359 ? -36.746 12.610 56.026 1.00 90.94 359 ASP A N 1
ATOM 2862 C CA . ASP A 1 359 ? -38.046 12.254 56.601 1.00 90.94 359 ASP A CA 1
ATOM 2863 C C . ASP A 1 359 ? -37.905 11.213 57.711 1.00 90.94 359 ASP A C 1
ATOM 2865 O O . ASP A 1 359 ? -38.465 11.368 58.798 1.00 90.94 359 ASP A O 1
ATOM 2869 N N . ARG A 1 360 ? -37.065 10.192 57.503 1.00 90.88 360 ARG A N 1
ATOM 2870 C CA . ARG A 1 360 ? -36.738 9.207 58.540 1.00 90.88 360 ARG A CA 1
ATOM 2871 C C . ARG A 1 360 ? -36.118 9.868 59.771 1.00 90.88 360 ARG A C 1
ATOM 2873 O O . ARG A 1 360 ? -36.463 9.511 60.896 1.00 90.88 360 ARG A O 1
ATOM 2880 N N . GLN A 1 361 ? -35.205 10.824 59.592 1.00 91.94 361 GLN A N 1
ATOM 2881 C CA . GLN A 1 361 ? -34.603 11.560 60.708 1.00 91.94 361 GLN A CA 1
ATOM 2882 C C . GLN A 1 361 ? -35.632 12.414 61.459 1.00 91.94 361 GLN A C 1
ATOM 2884 O O . GLN A 1 361 ? -35.599 12.455 62.691 1.00 91.94 361 GLN A O 1
ATOM 2889 N N . LEU A 1 362 ? -36.550 13.073 60.747 1.00 92.25 362 LEU A N 1
ATOM 2890 C CA . LEU A 1 362 ? -37.646 13.833 61.351 1.00 92.25 362 LEU A CA 1
ATOM 2891 C C . LEU A 1 362 ? -38.589 12.917 62.137 1.00 92.25 362 LEU A C 1
ATOM 2893 O O . LEU A 1 362 ? -38.894 13.216 63.291 1.00 92.25 362 LEU A O 1
ATOM 2897 N N . ALA A 1 363 ? -38.965 11.769 61.572 1.00 87.94 363 ALA A N 1
ATOM 2898 C CA . ALA A 1 363 ? -39.791 10.768 62.241 1.00 87.94 363 ALA A CA 1
ATOM 2899 C C . ALA A 1 363 ? -39.120 10.225 63.513 1.00 87.94 363 ALA A C 1
ATOM 2901 O O . ALA A 1 363 ? -39.761 10.132 64.557 1.00 87.94 363 ALA A O 1
ATOM 2902 N N . LEU A 1 364 ? -37.812 9.943 63.472 1.00 90.88 364 LEU A N 1
ATOM 2903 C CA . LEU A 1 364 ? -37.052 9.523 64.654 1.00 90.88 364 LEU A CA 1
ATOM 2904 C C . LEU A 1 364 ? -37.010 10.606 65.742 1.00 90.88 364 LEU A C 1
ATOM 2906 O O . LEU A 1 364 ? -37.091 10.286 66.926 1.00 90.88 364 LEU A O 1
ATOM 2910 N N . ARG A 1 365 ? -36.886 11.887 65.371 1.00 91.94 365 ARG A N 1
ATOM 2911 C CA . ARG A 1 365 ? -36.956 12.999 66.336 1.00 91.94 365 ARG A CA 1
ATOM 2912 C C . ARG A 1 365 ? -38.351 13.125 66.944 1.00 91.94 365 ARG A C 1
ATOM 2914 O O . ARG A 1 365 ? -38.453 13.283 68.156 1.00 91.94 365 ARG A O 1
ATOM 2921 N N . ALA A 1 366 ? -39.398 13.019 66.128 1.00 90.56 366 ALA A N 1
ATOM 2922 C CA . ALA A 1 366 ? -40.783 13.049 66.589 1.00 90.56 366 ALA A CA 1
ATOM 2923 C C . ALA A 1 366 ? -41.085 11.887 67.548 1.00 90.56 366 ALA A C 1
ATOM 2925 O O . ALA A 1 366 ? -41.659 12.112 68.608 1.00 90.56 366 ALA A O 1
ATOM 2926 N N . ALA A 1 367 ? -40.620 10.674 67.230 1.00 88.44 367 ALA A N 1
ATOM 2927 C CA . ALA A 1 367 ? -40.750 9.510 68.102 1.00 88.44 367 ALA A CA 1
ATOM 2928 C C . ALA A 1 367 ? -40.077 9.740 69.465 1.00 88.44 367 ALA A C 1
ATOM 2930 O O . ALA A 1 367 ? -40.705 9.523 70.494 1.00 88.44 367 ALA A O 1
ATOM 2931 N N . ARG A 1 368 ? -38.849 10.277 69.489 1.00 90.44 368 ARG A N 1
ATOM 2932 C CA . ARG A 1 368 ? -38.153 10.613 70.746 1.00 90.44 368 ARG A CA 1
ATOM 2933 C C . ARG A 1 368 ? -38.889 11.666 71.572 1.00 90.44 368 ARG A C 1
ATOM 2935 O O . ARG A 1 368 ? -38.940 11.553 72.790 1.00 90.44 368 ARG A O 1
ATOM 2942 N N . LEU A 1 369 ? -39.438 12.700 70.932 1.00 91.38 369 LEU A N 1
ATOM 2943 C CA . LEU A 1 369 ? -40.236 13.711 71.631 1.00 91.38 369 LEU A CA 1
ATOM 2944 C C . LEU A 1 369 ? -41.505 13.094 72.229 1.00 91.38 369 LEU A C 1
ATOM 2946 O O . LEU A 1 369 ? -41.807 13.347 73.390 1.00 91.38 369 LEU A O 1
ATOM 2950 N N . ALA A 1 370 ? -42.191 12.230 71.477 1.00 86.06 370 ALA A N 1
ATOM 2951 C CA . ALA A 1 370 ? -43.364 11.511 71.960 1.00 86.06 370 ALA A CA 1
ATOM 2952 C C . ALA A 1 370 ? -43.029 10.540 73.107 1.00 86.06 370 ALA A C 1
ATOM 2954 O O . ALA A 1 370 ? -43.823 10.391 74.033 1.00 86.06 370 ALA A O 1
ATOM 2955 N N . GLU A 1 371 ? -41.866 9.885 73.081 1.00 87.94 371 GLU A N 1
ATOM 2956 C CA . GLU A 1 371 ? -41.376 9.052 74.187 1.00 87.94 371 GLU A CA 1
ATOM 2957 C C . GLU A 1 371 ? -41.116 9.884 75.447 1.00 87.94 371 GLU A C 1
ATOM 2959 O O . GLU A 1 371 ? -41.589 9.521 76.521 1.00 87.94 371 GLU A O 1
ATOM 2964 N N . LEU A 1 372 ? -40.426 11.024 75.321 1.00 91.44 372 LEU A N 1
ATOM 2965 C CA . LEU A 1 372 ? -40.185 11.943 76.439 1.00 91.44 372 LEU A CA 1
ATOM 2966 C C . LEU A 1 372 ? -41.494 12.475 77.031 1.00 91.44 372 LEU A C 1
ATOM 2968 O O . LEU A 1 372 ? -41.637 12.548 78.250 1.00 91.44 372 LEU A O 1
ATOM 2972 N N . GLU A 1 373 ? -42.462 12.815 76.183 1.00 90.50 373 GLU A N 1
ATOM 2973 C CA . GLU A 1 373 ? -43.779 13.274 76.621 1.00 90.50 373 GLU A CA 1
ATOM 2974 C C . GLU A 1 373 ? -44.580 12.153 77.294 1.00 90.50 373 GLU A C 1
ATOM 2976 O O . GLU A 1 373 ? -45.192 12.382 78.333 1.00 90.50 373 GLU A O 1
ATOM 2981 N N . ASN A 1 374 ? -44.499 10.916 76.793 1.00 85.88 374 ASN A N 1
ATOM 2982 C CA . ASN A 1 374 ? -45.063 9.751 77.477 1.00 85.88 374 ASN A CA 1
ATOM 2983 C C . ASN A 1 374 ? -44.410 9.506 78.843 1.00 85.88 374 ASN A C 1
ATOM 2985 O O . ASN A 1 374 ? -45.119 9.175 79.789 1.00 85.88 374 ASN A O 1
ATOM 2989 N N . CYS A 1 375 ? -43.089 9.667 78.971 1.00 90.00 375 CYS A N 1
ATOM 2990 C CA . CYS A 1 375 ? -42.407 9.577 80.263 1.00 90.00 375 CYS A CA 1
ATOM 2991 C C . CYS A 1 375 ? -42.919 10.648 81.230 1.00 90.00 375 CYS A C 1
ATOM 2993 O O . CYS A 1 375 ? -43.306 10.310 82.343 1.00 90.00 375 CYS A O 1
ATOM 2995 N N . ARG A 1 376 ? -43.026 11.906 80.781 1.00 92.69 376 ARG A N 1
ATOM 2996 C CA . ARG A 1 376 ? -43.584 12.995 81.595 1.00 92.69 376 ARG A CA 1
ATOM 2997 C C . ARG A 1 376 ? -45.019 12.704 82.034 1.00 92.69 376 ARG A C 1
ATOM 2999 O O . ARG A 1 376 ? -45.344 12.844 83.202 1.00 92.69 376 ARG A O 1
ATOM 3006 N N . LEU A 1 377 ? -45.875 12.258 81.112 1.00 87.25 377 LEU A N 1
ATOM 3007 C CA . LEU A 1 377 ? -47.264 11.909 81.421 1.00 87.25 377 LEU A CA 1
ATOM 3008 C C . LEU A 1 377 ? -47.358 10.729 82.394 1.00 87.25 377 LEU A C 1
ATOM 3010 O O . LEU A 1 377 ? -48.258 10.703 83.228 1.00 87.25 377 LEU A O 1
ATOM 3014 N N . ARG A 1 378 ? -46.442 9.757 82.311 1.00 87.38 378 ARG A N 1
ATOM 3015 C CA . ARG A 1 378 ? -46.349 8.662 83.286 1.00 87.38 378 ARG A CA 1
ATOM 3016 C C . ARG A 1 378 ? -45.931 9.169 84.662 1.00 87.38 378 ARG A C 1
ATOM 3018 O O . ARG A 1 378 ? -46.565 8.776 85.632 1.00 87.38 378 ARG A O 1
ATOM 3025 N N . GLU A 1 379 ? -44.943 10.057 84.745 1.00 86.38 379 GLU A N 1
ATOM 3026 C CA . GLU A 1 379 ? -44.535 10.704 86.000 1.00 86.38 379 GLU A CA 1
ATOM 3027 C C . GLU A 1 379 ? -45.679 11.532 86.606 1.00 86.38 379 GLU A C 1
ATOM 3029 O O . GLU A 1 379 ? -45.972 11.393 87.792 1.00 86.38 379 GLU A O 1
ATOM 3034 N N . ASP A 1 380 ? -46.382 12.328 85.794 1.00 84.00 380 ASP A N 1
ATOM 3035 C CA . ASP A 1 380 ? -47.558 13.107 86.206 1.00 84.00 380 ASP A CA 1
ATOM 3036 C C . ASP A 1 380 ? -48.667 12.179 86.753 1.00 84.00 380 ASP A C 1
ATOM 3038 O O . ASP A 1 380 ? -49.307 12.468 87.769 1.00 84.00 380 ASP A O 1
ATOM 3042 N N . LEU A 1 381 ? -48.879 11.023 86.112 1.00 80.25 381 LEU A N 1
ATOM 3043 C CA . LEU A 1 381 ? -49.877 10.029 86.513 1.00 80.25 381 LEU A CA 1
ATOM 3044 C C . LEU A 1 381 ? -49.454 9.262 87.779 1.00 80.25 381 LEU A C 1
ATOM 3046 O O . LEU A 1 381 ? -50.284 9.020 88.655 1.00 80.25 381 LEU A O 1
ATOM 3050 N N . GLU A 1 382 ? -48.171 8.940 87.934 1.00 82.12 382 GLU A N 1
ATOM 3051 C CA . GLU A 1 382 ? -47.605 8.375 89.165 1.00 82.12 382 GLU A CA 1
ATOM 3052 C C . GLU A 1 382 ? -47.680 9.364 90.338 1.00 82.12 382 GLU A C 1
ATOM 3054 O O . GLU A 1 382 ? -48.035 8.964 91.451 1.00 82.12 382 GLU A O 1
ATOM 3059 N N . GLN A 1 383 ? -47.436 10.659 90.108 1.00 78.44 383 GLN A N 1
ATOM 3060 C CA . GLN A 1 383 ? -47.622 11.723 91.104 1.00 78.44 383 GLN A CA 1
ATOM 3061 C C . GLN A 1 383 ? -49.093 11.880 91.506 1.00 78.44 383 GLN A C 1
ATOM 3063 O O . GLN A 1 383 ? -49.411 11.990 92.690 1.00 78.44 383 GLN A O 1
ATOM 3068 N N . ALA A 1 384 ? -50.018 11.831 90.545 1.00 70.62 384 ALA A N 1
ATOM 3069 C CA . ALA A 1 384 ? -51.450 11.843 90.836 1.00 70.62 384 ALA A CA 1
ATOM 3070 C C . ALA A 1 384 ? -51.865 10.624 91.680 1.00 70.62 384 ALA A C 1
ATOM 3072 O O . ALA A 1 384 ? -52.583 10.762 92.670 1.00 70.62 384 ALA A O 1
ATOM 3073 N N . LEU A 1 385 ? -51.361 9.433 91.345 1.00 66.69 385 LEU A N 1
ATOM 3074 C CA . LEU A 1 385 ? -51.661 8.202 92.079 1.00 66.69 385 LEU A CA 1
ATOM 3075 C C . LEU A 1 385 ? -51.013 8.152 93.473 1.00 66.69 385 LEU A C 1
ATOM 3077 O O . LEU A 1 385 ? -51.604 7.581 94.392 1.00 66.69 385 LEU A O 1
ATOM 3081 N N . THR A 1 386 ? -49.837 8.754 93.661 1.00 64.69 386 THR A N 1
ATOM 3082 C CA . THR A 1 386 ? -49.173 8.863 94.974 1.00 64.69 386 THR A CA 1
ATOM 3083 C C . THR A 1 386 ? -49.825 9.918 95.869 1.00 64.69 386 THR A C 1
ATOM 3085 O O . THR A 1 386 ? -50.022 9.652 97.054 1.00 64.69 386 THR A O 1
ATOM 3088 N N . ASN A 1 387 ? -50.300 11.039 95.316 1.00 56.75 387 ASN A N 1
ATOM 3089 C CA . ASN A 1 387 ? -51.121 12.017 96.046 1.00 56.75 387 ASN A CA 1
ATOM 3090 C C . ASN A 1 387 ? -52.488 11.450 96.486 1.00 56.75 387 ASN A C 1
ATOM 3092 O O . ASN A 1 387 ? -53.067 11.919 97.463 1.00 56.75 387 ASN A O 1
ATOM 3096 N N . CYS A 1 388 ? -52.991 10.403 95.823 1.00 50.25 388 CYS A N 1
ATOM 3097 C CA . CYS A 1 388 ? -54.184 9.660 96.247 1.00 50.25 388 CYS A CA 1
ATOM 3098 C C . CYS A 1 388 ? -53.908 8.559 97.290 1.00 50.25 388 CYS A C 1
ATOM 3100 O O . CYS A 1 388 ? -54.847 7.915 97.761 1.00 50.25 388 CYS A O 1
ATOM 3102 N N . ARG A 1 389 ? -52.648 8.315 97.665 1.00 41.03 389 ARG A N 1
ATOM 3103 C CA . ARG A 1 389 ? -52.254 7.263 98.613 1.00 41.03 389 ARG A CA 1
ATOM 3104 C C . ARG A 1 389 ? -51.461 7.831 99.787 1.00 41.03 389 ARG A C 1
ATOM 3106 O O . ARG A 1 389 ? -50.327 7.434 100.014 1.00 41.03 389 ARG A O 1
ATOM 3113 N N . LEU A 1 390 ? -52.086 8.698 100.579 1.00 38.12 390 LEU A N 1
ATOM 3114 C CA . LEU A 1 390 ? -51.671 8.952 101.962 1.00 38.12 390 LEU A CA 1
ATOM 3115 C C . LEU A 1 390 ? -52.914 9.139 102.857 1.00 38.12 390 LEU A C 1
ATOM 3117 O O . LEU A 1 390 ? -53.681 10.077 102.648 1.00 38.12 390 LEU A O 1
ATOM 3121 N N . PRO A 1 391 ? -53.155 8.230 103.823 1.00 51.56 391 PRO A N 1
ATOM 3122 C CA . PRO A 1 391 ? -54.194 8.368 104.839 1.00 51.56 391 PRO A CA 1
ATOM 3123 C C . PRO A 1 391 ? -53.687 9.195 106.037 1.00 51.56 391 PRO A C 1
ATOM 3125 O O . PRO A 1 391 ? -52.490 9.189 106.306 1.00 51.56 391 PRO A O 1
ATOM 3128 N N . HIS A 1 392 ? -54.629 9.822 106.769 1.00 37.28 392 HIS A N 1
ATOM 3129 C CA . HIS A 1 392 ? -54.508 10.706 107.961 1.00 37.28 392 HIS A CA 1
ATOM 3130 C C . HIS A 1 392 ? -54.578 12.209 107.611 1.00 37.28 392 HIS A C 1
ATOM 3132 O O . HIS A 1 392 ? -53.701 12.712 106.929 1.00 37.28 392 HIS A O 1
ATOM 3138 N N . LEU A 1 393 ? -55.540 13.043 108.027 1.00 40.28 393 LEU A N 1
ATOM 3139 C CA . LEU A 1 393 ? -56.701 13.019 108.936 1.00 40.28 393 LEU A CA 1
ATOM 3140 C C . LEU A 1 393 ? -57.738 13.993 108.308 1.00 40.28 393 LEU A C 1
ATOM 3142 O O . LEU A 1 393 ? -57.340 15.017 107.769 1.00 40.28 393 LEU A O 1
ATOM 3146 N N . GLY A 1 394 ? -59.046 13.741 108.225 1.00 37.81 394 GLY A N 1
ATOM 3147 C CA . GLY A 1 394 ? -59.972 13.607 109.351 1.00 37.81 394 GLY A CA 1
ATOM 3148 C C . GLY A 1 394 ? -60.793 14.896 109.547 1.00 37.81 394 GLY A C 1
ATOM 3149 O O . GLY A 1 394 ? -60.403 15.726 110.352 1.00 37.81 394 GLY A O 1
ATOM 3150 N N . CYS A 1 395 ? -61.895 15.043 108.796 1.00 34.38 395 CYS A N 1
ATOM 3151 C CA . CYS A 1 395 ? -63.085 15.891 109.036 1.00 34.38 395 CYS A CA 1
ATOM 3152 C C . CYS A 1 395 ? -64.025 15.671 107.832 1.00 34.38 395 CYS A C 1
ATOM 3154 O O . CYS A 1 395 ? -63.614 15.907 106.706 1.00 34.38 395 CYS A O 1
ATOM 3156 N N . GLY A 1 396 ? -65.267 15.215 107.914 1.00 35.25 396 GLY A N 1
ATOM 3157 C CA . GLY A 1 396 ? -66.141 14.874 109.020 1.00 35.25 396 GLY A CA 1
ATOM 3158 C C . GLY A 1 396 ? -67.526 14.636 108.405 1.00 35.25 396 GLY A C 1
ATOM 3159 O O . GLY A 1 396 ? -68.001 15.463 107.641 1.00 35.25 396 GLY A O 1
ATOM 3160 N N . VAL A 1 397 ? -68.087 13.457 108.668 1.00 37.09 397 VAL A N 1
ATOM 3161 C CA . VAL A 1 397 ? -69.496 13.206 109.010 1.00 37.09 397 VAL A CA 1
ATOM 3162 C C . VAL A 1 397 ? -70.559 14.060 108.289 1.00 37.09 397 VAL A C 1
ATOM 3164 O O . VAL A 1 397 ? -70.790 15.213 108.627 1.00 37.09 397 VAL A O 1
ATOM 3167 N N . SER A 1 398 ? -71.251 13.383 107.371 1.00 45.19 398 SER A N 1
ATOM 3168 C CA . SER A 1 398 ? -72.715 13.343 107.220 1.00 45.19 398 SER A CA 1
ATOM 3169 C C . SER A 1 398 ? -73.504 14.655 107.176 1.00 45.19 398 SER A C 1
ATOM 3171 O O . SER A 1 398 ? -73.779 15.250 108.210 1.00 45.19 398 SER A O 1
ATOM 3173 N N . ASP A 1 399 ? -74.060 14.959 105.999 1.00 35.34 399 ASP A N 1
ATOM 3174 C CA . ASP A 1 399 ? -75.419 15.512 105.909 1.00 35.34 399 ASP A CA 1
ATOM 3175 C C . ASP A 1 399 ? -76.053 15.128 104.549 1.00 35.34 399 ASP A C 1
ATOM 3177 O O . ASP A 1 399 ? -75.660 15.676 103.514 1.00 35.34 399 ASP A O 1
ATOM 3181 N N . PRO A 1 400 ? -76.990 14.157 104.491 1.00 48.56 400 PRO A N 1
ATOM 3182 C CA . PRO A 1 400 ? -77.531 13.645 103.227 1.00 48.56 400 PRO A CA 1
ATOM 3183 C C . PRO A 1 400 ? -78.536 14.584 102.530 1.00 48.56 400 PRO A C 1
ATOM 3185 O O . PRO A 1 400 ? -78.946 14.295 101.407 1.00 48.56 400 PRO A O 1
ATOM 3188 N N . ASP A 1 401 ? -78.885 15.731 103.121 1.00 47.81 401 ASP A N 1
ATOM 3189 C CA . ASP A 1 401 ? -79.930 16.612 102.576 1.00 47.81 401 ASP A CA 1
ATOM 3190 C C . ASP A 1 401 ? -79.409 17.783 101.721 1.00 47.81 401 ASP A C 1
ATOM 3192 O O . ASP A 1 401 ? -80.157 18.333 100.916 1.00 47.81 401 ASP A O 1
ATOM 3196 N N . ARG A 1 402 ? -78.110 18.124 101.767 1.00 48.91 402 ARG A N 1
ATOM 3197 C CA . ARG A 1 402 ? -77.524 19.151 100.868 1.00 48.91 402 ARG A CA 1
ATOM 3198 C C . ARG A 1 402 ? -77.003 18.611 99.538 1.00 48.91 402 ARG A C 1
ATOM 3200 O O . ARG A 1 402 ? -76.788 19.386 98.606 1.00 48.91 402 ARG A O 1
ATOM 3207 N N . GLN A 1 403 ? -76.806 17.299 99.439 1.00 48.09 403 GLN A N 1
ATOM 3208 C CA . GLN A 1 403 ? -76.322 16.648 98.221 1.00 48.09 403 GLN A CA 1
ATOM 3209 C C . GLN A 1 403 ? -77.464 16.366 97.234 1.00 48.09 403 GLN A C 1
ATOM 3211 O O . GLN A 1 403 ? -77.235 16.399 96.034 1.00 48.09 403 GLN A O 1
ATOM 3216 N N . ARG A 1 404 ? -78.708 16.208 97.712 1.00 51.94 404 ARG A N 1
ATOM 3217 C CA . ARG A 1 404 ? -79.891 16.132 96.838 1.00 51.94 404 ARG A CA 1
ATOM 3218 C C . ARG A 1 404 ? -80.213 17.461 96.163 1.00 51.94 404 ARG A C 1
ATOM 3220 O O . ARG A 1 404 ? -80.408 17.468 94.963 1.00 51.94 404 ARG A O 1
ATOM 3227 N N . GLU A 1 405 ? -80.139 18.601 96.851 1.00 53.12 405 GLU A N 1
ATOM 3228 C CA . GLU A 1 405 ? -80.408 19.895 96.197 1.00 53.12 405 GLU A CA 1
ATOM 3229 C C . GLU A 1 405 ? -79.332 20.320 95.182 1.00 53.12 405 GLU A C 1
ATOM 3231 O O . GLU A 1 405 ? -79.635 21.050 94.237 1.00 53.12 405 GLU A O 1
ATOM 3236 N N . SER A 1 406 ? -78.072 19.906 95.360 1.00 57.59 406 SER A N 1
ATOM 3237 C CA . SER A 1 406 ? -77.010 20.169 94.379 1.00 57.59 406 SER A CA 1
ATOM 3238 C C . SER A 1 406 ? -77.054 19.188 93.210 1.00 57.59 406 SER A C 1
ATOM 3240 O O . SER A 1 406 ? -76.772 19.592 92.085 1.00 57.59 406 SER A O 1
ATOM 3242 N N . GLN A 1 407 ? -77.470 17.944 93.455 1.00 57.16 407 GLN A N 1
ATOM 3243 C CA . GLN A 1 407 ? -77.640 16.915 92.437 1.00 57.16 407 GLN A CA 1
ATOM 3244 C C . GLN A 1 407 ? -78.925 17.118 91.629 1.00 57.16 407 GLN A C 1
ATOM 3246 O O . GLN A 1 407 ? -78.856 17.033 90.416 1.00 57.16 407 GLN A O 1
ATOM 3251 N N . ASP A 1 408 ? -80.024 17.574 92.233 1.00 62.94 408 ASP A N 1
ATOM 3252 C CA . ASP A 1 408 ? -81.243 17.988 91.525 1.00 62.94 408 ASP A CA 1
ATOM 3253 C C . ASP A 1 408 ? -81.010 19.266 90.699 1.00 62.94 408 ASP A C 1
ATOM 3255 O O . ASP A 1 408 ? -81.553 19.414 89.605 1.00 62.94 408 ASP A O 1
ATOM 3259 N N . LYS A 1 409 ? -80.155 20.192 91.167 1.00 66.25 409 LYS A N 1
ATOM 3260 C CA . LYS A 1 409 ? -79.713 21.352 90.367 1.00 66.25 409 LYS A CA 1
ATOM 3261 C C . LYS A 1 409 ? -78.785 20.945 89.225 1.00 66.25 409 LYS A C 1
ATOM 3263 O O . LYS A 1 409 ? -78.901 21.521 88.144 1.00 66.25 409 LYS A O 1
ATOM 3268 N N . LEU A 1 410 ? -77.894 19.972 89.434 1.00 67.56 410 LEU A N 1
ATOM 3269 C CA . LEU A 1 410 ? -77.049 19.428 88.369 1.00 67.56 410 LEU A CA 1
ATOM 3270 C C . LEU A 1 410 ? -77.873 18.624 87.362 1.00 67.56 410 LEU A C 1
ATOM 3272 O O . LEU A 1 410 ? -77.658 18.775 86.169 1.00 67.56 410 LEU A O 1
ATOM 3276 N N . ASP A 1 411 ? -78.843 17.837 87.813 1.00 69.31 411 ASP A N 1
ATOM 3277 C CA . ASP A 1 411 ? -79.734 17.049 86.966 1.00 69.31 411 ASP A CA 1
ATOM 3278 C C . ASP A 1 411 ? -80.701 17.959 86.204 1.00 69.31 411 ASP A C 1
ATOM 3280 O O . ASP A 1 411 ? -80.937 17.728 85.021 1.00 69.31 411 ASP A O 1
ATOM 3284 N N . ALA A 1 412 ? -81.160 19.067 86.798 1.00 73.19 412 ALA A N 1
ATOM 3285 C CA . ALA A 1 412 ? -81.886 20.119 86.087 1.00 73.19 412 ALA A CA 1
ATOM 3286 C C . ALA A 1 412 ? -81.002 20.850 85.059 1.00 73.19 412 ALA A C 1
ATOM 3288 O O . ALA A 1 412 ? -81.473 21.157 83.961 1.00 73.19 412 ALA A O 1
ATOM 3289 N N . GLN A 1 413 ? -79.721 21.098 85.366 1.00 73.19 413 GLN A N 1
ATOM 3290 C CA . GLN A 1 413 ? -78.744 21.672 84.427 1.00 73.19 413 GLN A CA 1
ATOM 3291 C C . GLN A 1 413 ? -78.371 20.699 83.301 1.00 73.19 413 GLN A C 1
ATOM 3293 O O . GLN A 1 413 ? -78.234 21.110 82.154 1.00 73.19 413 GLN A O 1
ATOM 3298 N N . ILE A 1 414 ? -78.265 19.403 83.591 1.00 75.25 414 ILE A N 1
ATOM 3299 C CA . ILE A 1 414 ? -78.032 18.342 82.608 1.00 75.25 414 ILE A CA 1
ATOM 3300 C C . ILE A 1 414 ? -79.283 18.140 81.755 1.00 75.25 414 ILE A C 1
ATOM 3302 O O . ILE A 1 414 ? -79.153 17.952 80.549 1.00 75.25 414 ILE A O 1
ATOM 3306 N N . HIS A 1 415 ? -80.489 18.239 82.324 1.00 77.12 415 HIS A N 1
ATOM 3307 C CA . HIS A 1 415 ? -81.726 18.218 81.547 1.00 77.12 415 HIS A CA 1
ATOM 3308 C C . HIS A 1 415 ? -81.847 19.441 80.641 1.00 77.12 415 HIS A C 1
ATOM 3310 O O . HIS A 1 415 ? -82.131 19.271 79.462 1.00 77.12 415 HIS A O 1
ATOM 3316 N N . THR A 1 416 ? -81.538 20.648 81.120 1.00 79.62 416 THR A N 1
ATOM 3317 C CA . THR A 1 416 ? -81.518 21.845 80.258 1.00 79.62 416 THR A CA 1
ATOM 3318 C C . THR A 1 416 ? -80.396 21.800 79.219 1.00 79.62 416 THR A C 1
ATOM 3320 O O . THR A 1 416 ? -80.596 22.247 78.091 1.00 79.62 416 THR A O 1
ATOM 3323 N N . LEU A 1 417 ? -79.235 21.218 79.527 1.00 77.62 417 LEU A N 1
ATOM 3324 C CA . LEU A 1 417 ? -78.166 20.990 78.548 1.00 77.62 417 LEU A CA 1
ATOM 3325 C C . LEU A 1 417 ? -78.529 19.911 77.526 1.00 77.62 417 LEU A C 1
ATOM 3327 O O . LEU A 1 417 ? -78.197 20.051 76.355 1.00 77.62 417 LEU A O 1
ATOM 3331 N N . ARG A 1 418 ? -79.253 18.863 77.925 1.00 79.44 418 ARG A N 1
ATOM 3332 C CA . ARG A 1 418 ? -79.792 17.862 76.997 1.00 79.44 418 ARG A CA 1
ATOM 3333 C C . ARG A 1 418 ? -80.880 18.459 76.123 1.00 79.44 418 ARG A C 1
ATOM 3335 O O . ARG A 1 418 ? -80.794 18.324 74.918 1.00 79.44 418 ARG A O 1
ATOM 3342 N N . GLU A 1 419 ? -81.811 19.228 76.677 1.00 80.94 419 GLU A N 1
ATOM 3343 C CA . GLU A 1 419 ? -82.834 19.925 75.892 1.00 80.94 419 GLU A CA 1
ATOM 3344 C C . GLU A 1 419 ? -82.255 20.999 74.962 1.00 80.94 419 GLU A C 1
ATOM 3346 O O . GLU A 1 419 ? -82.841 21.283 73.916 1.00 80.94 419 GLU A O 1
ATOM 3351 N N . THR A 1 420 ? -81.144 21.647 75.331 1.00 79.56 420 THR A N 1
ATOM 3352 C CA . THR A 1 420 ? -80.452 22.586 74.434 1.00 79.56 420 THR A CA 1
ATOM 3353 C C . THR A 1 420 ? -79.628 21.850 73.386 1.00 79.56 420 THR A C 1
ATOM 3355 O O . THR A 1 420 ? -79.675 22.253 72.231 1.00 79.56 420 THR A O 1
ATOM 3358 N N . CYS A 1 421 ? -78.968 20.740 73.719 1.00 80.12 421 CYS A N 1
ATOM 3359 C CA . CYS A 1 421 ? -78.321 19.865 72.739 1.00 80.12 421 CYS A CA 1
ATOM 3360 C C . CYS A 1 421 ? -79.326 19.244 71.766 1.00 80.12 421 CYS A C 1
ATOM 3362 O O . CYS A 1 421 ? -79.065 19.245 70.571 1.00 80.12 421 CYS A O 1
ATOM 3364 N N . ASP A 1 422 ? -80.483 18.789 72.237 1.00 82.62 422 ASP A N 1
ATOM 3365 C CA . ASP A 1 422 ? -81.549 18.235 71.403 1.00 82.62 422 ASP A CA 1
ATOM 3366 C C . ASP A 1 422 ? -82.161 19.330 70.526 1.00 82.62 422 ASP A C 1
ATOM 3368 O O . ASP A 1 422 ? -82.371 19.113 69.334 1.00 82.62 422 ASP A O 1
ATOM 3372 N N . ARG A 1 423 ? -82.358 20.549 71.057 1.00 84.50 423 ARG A N 1
ATOM 3373 C CA . ARG A 1 423 ? -82.749 21.718 70.248 1.00 84.50 423 ARG A CA 1
ATOM 3374 C C . ARG A 1 423 ? -81.706 22.065 69.197 1.00 84.50 423 ARG A C 1
ATOM 3376 O O . ARG A 1 423 ? -82.080 22.268 68.049 1.00 84.50 423 ARG A O 1
ATOM 3383 N N . LEU A 1 424 ? -80.424 22.088 69.553 1.00 81.00 424 LEU A N 1
ATOM 3384 C CA . LEU A 1 424 ? -79.332 22.366 68.624 1.00 81.00 424 LEU A CA 1
ATOM 3385 C C . LEU A 1 424 ? -79.172 21.247 67.597 1.00 81.00 424 LEU A C 1
ATOM 3387 O O . LEU A 1 424 ? -78.873 21.534 66.449 1.00 81.00 424 LEU A O 1
ATOM 3391 N N . GLN A 1 425 ? -79.407 19.985 67.952 1.00 80.00 425 GLN A N 1
ATOM 3392 C CA . GLN A 1 425 ? -79.416 18.871 67.005 1.00 80.00 425 GLN A CA 1
ATOM 3393 C C . GLN A 1 425 ? -80.624 18.940 66.073 1.00 80.00 425 GLN A C 1
ATOM 3395 O O . GLN A 1 425 ? -80.467 18.703 64.878 1.00 80.00 425 GLN A O 1
ATOM 3400 N N . LEU A 1 426 ? -81.801 19.317 66.578 1.00 84.19 426 LEU A N 1
ATOM 3401 C CA . LEU A 1 426 ? -82.997 19.530 65.766 1.00 84.19 426 LEU A CA 1
ATOM 3402 C C . LEU A 1 426 ? -82.826 20.733 64.831 1.00 84.19 426 LEU A C 1
ATOM 3404 O O . LEU A 1 426 ? -83.235 20.684 63.674 1.00 84.19 426 LEU A O 1
ATOM 3408 N N . GLU A 1 427 ? -82.187 21.799 65.308 1.00 84.31 427 GLU A N 1
ATOM 3409 C CA . GLU A 1 427 ? -81.858 22.989 64.530 1.00 84.31 427 GLU A CA 1
ATOM 3410 C C . GLU A 1 427 ? -80.761 22.692 63.506 1.00 84.31 427 GLU A C 1
ATOM 3412 O O . GLU A 1 427 ? -80.879 23.097 62.359 1.00 84.31 427 GLU A O 1
ATOM 3417 N N . ASN A 1 428 ? -79.755 21.889 63.852 1.00 81.38 428 ASN A N 1
ATOM 3418 C CA . ASN A 1 428 ? -78.726 21.421 62.925 1.00 81.38 428 ASN A CA 1
ATOM 3419 C C . ASN A 1 428 ? -79.314 20.453 61.883 1.00 81.38 428 ASN A C 1
ATOM 3421 O O . ASN A 1 428 ? -78.964 20.530 60.711 1.00 81.38 428 ASN A O 1
ATOM 3425 N N . ALA A 1 429 ? -80.271 19.601 62.259 1.00 77.56 429 ALA A N 1
ATOM 3426 C CA . ALA A 1 429 ? -81.035 18.783 61.320 1.00 77.56 429 ALA A CA 1
ATOM 3427 C C . ALA A 1 429 ? -81.902 19.654 60.399 1.00 77.56 429 ALA A C 1
ATOM 3429 O O . ALA A 1 429 ? -81.890 19.445 59.188 1.00 77.56 429 ALA A O 1
ATOM 3430 N N . ARG A 1 430 ? -82.573 20.684 60.935 1.00 86.38 430 ARG A N 1
ATOM 3431 C CA . ARG A 1 430 ? -83.301 21.692 60.148 1.00 86.38 430 ARG A CA 1
ATOM 3432 C C . ARG A 1 430 ? -82.386 22.466 59.214 1.00 86.38 430 ARG A C 1
ATOM 3434 O O . ARG A 1 430 ? -82.759 22.665 58.070 1.00 86.38 430 ARG A O 1
ATOM 3441 N N . LEU A 1 431 ? -81.204 22.877 59.665 1.00 80.56 431 LEU A N 1
ATOM 3442 C CA . LEU A 1 431 ? -80.220 23.597 58.862 1.00 80.56 431 LEU A CA 1
ATOM 3443 C C . LEU A 1 431 ? -79.632 22.692 57.786 1.00 80.56 431 LEU A C 1
ATOM 3445 O O . LEU A 1 431 ? -79.508 23.125 56.653 1.00 80.56 431 LEU A O 1
ATOM 3449 N N . LYS A 1 432 ? -79.349 21.420 58.077 1.00 79.81 432 LYS A N 1
ATOM 3450 C CA . LYS A 1 432 ? -78.954 20.435 57.059 1.00 79.81 432 LYS A CA 1
ATOM 3451 C C . LYS A 1 432 ? -80.066 20.197 56.044 1.00 79.81 432 LYS A C 1
ATOM 3453 O O . LYS A 1 432 ? -79.780 20.098 54.857 1.00 79.81 432 LYS A O 1
ATOM 3458 N N . GLN A 1 433 ? -81.320 20.153 56.485 1.00 80.88 433 GLN A N 1
ATOM 3459 C CA . GLN A 1 433 ? -82.472 20.032 55.597 1.00 80.88 433 GLN A CA 1
ATOM 3460 C C . GLN A 1 433 ? -82.675 21.312 54.773 1.00 80.88 433 GLN A C 1
ATOM 3462 O O . GLN A 1 433 ? -82.916 21.208 53.579 1.00 80.88 433 GLN A O 1
ATOM 3467 N N . ALA A 1 434 ? -82.469 22.495 55.360 1.00 79.94 434 ALA A N 1
ATOM 3468 C CA . ALA A 1 434 ? -82.511 23.794 54.690 1.00 79.94 434 ALA A CA 1
ATOM 3469 C C . ALA A 1 434 ? -81.363 23.960 53.682 1.00 79.94 434 ALA A C 1
ATOM 3471 O O . ALA A 1 434 ? -81.577 24.453 52.582 1.00 79.94 434 ALA A O 1
ATOM 3472 N N . VAL A 1 435 ? -80.157 23.494 54.017 1.00 80.88 435 VAL A N 1
ATOM 3473 C CA . VAL A 1 435 ? -78.994 23.440 53.122 1.00 80.88 435 VAL A CA 1
ATOM 3474 C C . VAL A 1 435 ? -79.229 22.425 52.008 1.00 80.88 435 VAL A C 1
ATOM 3476 O O . VAL A 1 435 ? -78.883 22.703 50.869 1.00 80.88 435 VAL A O 1
ATOM 3479 N N . ALA A 1 436 ? -79.872 21.288 52.280 1.00 77.06 436 ALA A N 1
ATOM 3480 C CA . ALA A 1 436 ? -80.261 20.334 51.245 1.00 77.06 436 ALA A CA 1
ATOM 3481 C C . ALA A 1 436 ? -81.358 20.903 50.325 1.00 77.06 436 ALA A C 1
ATOM 3483 O O . ALA A 1 436 ? -81.267 20.749 49.107 1.00 77.06 436 ALA A O 1
ATOM 3484 N N . THR A 1 437 ? -82.354 21.621 50.857 1.00 79.69 437 THR A N 1
ATOM 3485 C CA . THR A 1 437 ? -83.369 22.309 50.039 1.00 79.69 437 THR A CA 1
ATOM 3486 C C . THR A 1 437 ? -82.774 23.480 49.266 1.00 79.69 437 THR A C 1
ATOM 3488 O O . THR A 1 437 ? -83.083 23.647 48.098 1.00 79.69 437 THR A O 1
ATOM 3491 N N . MET A 1 438 ? -81.854 24.248 49.854 1.00 78.06 438 MET A N 1
ATOM 3492 C CA . MET A 1 438 ? -81.144 25.321 49.155 1.00 78.06 438 MET A CA 1
ATOM 3493 C C . MET A 1 438 ? -80.158 24.782 48.120 1.00 78.06 438 MET A C 1
ATOM 3495 O O . MET A 1 438 ? -80.013 25.383 47.070 1.00 78.06 438 MET A O 1
ATOM 3499 N N . SER A 1 439 ? -79.504 23.645 48.364 1.00 77.31 439 SER A N 1
ATOM 3500 C CA . SER A 1 439 ? -78.626 22.987 47.389 1.00 77.31 439 SER A CA 1
ATOM 3501 C C . SER A 1 439 ? -79.423 22.391 46.235 1.00 77.31 439 SER A C 1
ATOM 3503 O O . SER A 1 439 ? -78.967 22.445 45.100 1.00 77.31 439 SER A O 1
ATOM 3505 N N . THR A 1 440 ? -80.606 21.832 46.497 1.00 75.75 440 THR A N 1
ATOM 3506 C CA . THR A 1 440 ? -81.496 21.335 45.437 1.00 75.75 440 THR A CA 1
ATOM 3507 C C . THR A 1 440 ? -82.146 22.488 44.682 1.00 75.75 440 THR A C 1
ATOM 3509 O O . THR A 1 440 ? -82.251 22.421 43.465 1.00 75.75 440 THR A O 1
ATOM 3512 N N . GLN A 1 441 ? -82.481 23.591 45.353 1.00 75.62 441 GLN A N 1
ATOM 3513 C CA . GLN A 1 441 ? -82.966 24.811 44.714 1.00 75.62 441 GLN A CA 1
ATOM 3514 C C . GLN A 1 441 ? -81.864 25.525 43.916 1.00 75.62 441 GLN A C 1
ATOM 3516 O O . GLN A 1 441 ? -82.125 25.934 42.796 1.00 75.62 441 GLN A O 1
ATOM 3521 N N . ALA A 1 442 ? -80.615 25.552 44.392 1.00 68.00 442 ALA A N 1
ATOM 3522 C CA . ALA A 1 442 ? -79.455 26.039 43.643 1.00 68.00 442 ALA A CA 1
ATOM 3523 C C . ALA A 1 442 ? -79.100 25.126 42.457 1.00 68.00 442 ALA A C 1
ATOM 3525 O O . ALA A 1 442 ? -78.696 25.614 41.408 1.00 68.00 442 ALA A O 1
ATOM 3526 N N . GLN A 1 443 ? -79.290 23.807 42.577 1.00 67.31 443 GLN A N 1
ATOM 3527 C CA . GLN A 1 443 ? -79.179 22.878 41.448 1.00 67.31 443 GLN A CA 1
ATOM 3528 C C . GLN A 1 443 ? -80.323 23.057 40.444 1.00 67.31 443 GLN A C 1
ATOM 3530 O O . GLN A 1 443 ? -80.082 22.952 39.246 1.00 67.31 443 GLN A O 1
ATOM 3535 N N . LEU A 1 444 ? -81.542 23.362 40.896 1.00 68.00 444 LEU A N 1
ATOM 3536 C CA . LEU A 1 444 ? -82.687 23.654 40.029 1.00 68.00 444 LEU A CA 1
ATOM 3537 C C . LEU A 1 444 ? -82.573 25.032 39.364 1.00 68.00 444 LEU A C 1
ATOM 3539 O O . LEU A 1 444 ? -82.927 25.145 38.199 1.00 68.00 444 LEU A O 1
ATOM 3543 N N . GLU A 1 445 ? -82.023 26.041 40.039 1.00 66.00 445 GLU A N 1
ATOM 3544 C CA . GLU A 1 445 ? -81.713 27.363 39.478 1.00 66.00 445 GLU A CA 1
ATOM 3545 C C . GLU A 1 445 ? -80.509 27.300 38.529 1.00 66.00 445 GLU A C 1
ATOM 3547 O O . GLU A 1 445 ? -80.547 27.911 37.466 1.00 66.00 445 GLU A O 1
ATOM 3552 N N . ALA A 1 446 ? -79.492 26.478 38.819 1.00 58.91 446 ALA A N 1
ATOM 3553 C CA . ALA A 1 446 ? -78.419 26.167 37.873 1.00 58.91 446 ALA A CA 1
ATOM 3554 C C . ALA A 1 446 ? -78.941 25.372 36.660 1.00 58.91 446 ALA A C 1
ATOM 3556 O O . ALA A 1 446 ? -78.555 25.654 35.530 1.00 58.91 446 ALA A O 1
ATOM 3557 N N . CYS A 1 447 ? -79.872 24.432 36.856 1.00 54.94 447 CYS A N 1
ATOM 3558 C CA . CYS A 1 447 ? -80.524 23.712 35.758 1.00 54.94 447 CYS A CA 1
ATOM 3559 C C . CYS A 1 447 ? -81.523 24.584 34.979 1.00 54.94 447 CYS A C 1
ATOM 3561 O O . CYS A 1 447 ? -81.721 24.342 33.792 1.00 54.94 447 CYS A O 1
ATOM 3563 N N . ALA A 1 448 ? -82.136 25.598 35.597 1.00 54.69 448 ALA A N 1
ATOM 3564 C CA . ALA A 1 448 ? -83.002 26.573 34.934 1.00 54.69 448 ALA A CA 1
ATOM 3565 C C . ALA A 1 448 ? -82.184 27.619 34.156 1.00 54.69 448 ALA A C 1
ATOM 3567 O O . ALA A 1 448 ? -82.526 27.920 33.017 1.00 54.69 448 ALA A O 1
ATOM 3568 N N . ALA A 1 449 ? -81.048 28.073 34.697 1.00 53.50 449 ALA A N 1
ATOM 3569 C CA . ALA A 1 449 ? -80.092 28.932 33.996 1.00 53.50 449 ALA A CA 1
ATOM 3570 C C . ALA A 1 449 ? -79.429 28.217 32.801 1.00 53.50 449 ALA A C 1
ATOM 3572 O O . ALA A 1 449 ? -79.151 28.843 31.782 1.00 53.50 449 ALA A O 1
ATOM 3573 N N . VAL A 1 450 ? -79.235 26.894 32.885 1.00 50.69 450 VAL A N 1
ATOM 3574 C CA . VAL A 1 450 ? -78.781 26.063 31.754 1.00 50.69 450 VAL A CA 1
ATOM 3575 C C . VAL A 1 450 ? -79.925 25.753 30.772 1.00 50.69 450 VAL A C 1
ATOM 3577 O O . VAL A 1 450 ? -79.681 25.682 29.570 1.00 50.69 450 VAL A O 1
ATOM 3580 N N . ARG A 1 451 ? -81.186 25.653 31.226 1.00 46.41 451 ARG A N 1
ATOM 3581 C CA . ARG A 1 451 ? -82.356 25.442 30.345 1.00 46.41 451 ARG A CA 1
ATOM 3582 C C . ARG A 1 451 ? -82.863 26.690 29.618 1.00 46.41 451 ARG A C 1
ATOM 3584 O O . ARG A 1 451 ? -83.485 26.523 28.575 1.00 46.41 451 ARG A O 1
ATOM 3591 N N . GLU A 1 452 ? -82.586 27.906 30.088 1.00 46.09 452 GLU A N 1
ATOM 3592 C CA . GLU A 1 452 ? -82.865 29.130 29.310 1.00 46.09 452 GLU A CA 1
ATOM 3593 C C . GLU A 1 452 ? -81.710 29.542 28.375 1.00 46.09 452 GLU A C 1
ATOM 3595 O O . GLU A 1 452 ? -81.931 30.321 27.449 1.00 46.09 452 GLU A O 1
ATOM 3600 N N . ALA A 1 453 ? -80.505 28.977 28.535 1.00 49.28 453 ALA A N 1
ATOM 3601 C CA . ALA A 1 453 ? -79.362 29.217 27.641 1.00 49.28 453 ALA A CA 1
ATOM 3602 C C . ALA A 1 453 ? -79.127 28.112 26.589 1.00 49.28 453 ALA A C 1
ATOM 3604 O O . ALA A 1 453 ? -78.337 28.308 25.666 1.00 49.28 453 ALA A O 1
ATOM 3605 N N . ALA A 1 454 ? -79.815 26.972 26.681 1.00 39.81 454 ALA A N 1
ATOM 3606 C CA . ALA A 1 454 ? -79.730 25.907 25.688 1.00 39.81 454 ALA A CA 1
ATOM 3607 C C . ALA A 1 454 ? -81.095 25.236 25.486 1.00 39.81 454 ALA A C 1
ATOM 3609 O O . ALA A 1 454 ? -81.452 24.259 26.146 1.00 39.81 454 ALA A O 1
ATOM 3610 N N . GLY A 1 455 ? -81.845 25.753 24.508 1.00 38.41 455 GLY A N 1
ATOM 3611 C CA . GLY A 1 455 ? -82.765 24.916 23.747 1.00 38.41 455 GLY A CA 1
ATOM 3612 C C . GLY A 1 455 ? -81.970 23.748 23.164 1.00 38.41 455 GLY A C 1
ATOM 3613 O O . GLY A 1 455 ? -80.916 23.951 22.562 1.00 38.41 455 GLY A O 1
ATOM 3614 N N . GLY A 1 456 ? -82.434 22.536 23.453 1.00 43.78 456 GLY A N 1
ATOM 3615 C CA . GLY A 1 456 ? -81.711 21.303 23.183 1.00 43.78 456 GLY A CA 1
ATOM 3616 C C . GLY A 1 456 ? -81.417 21.068 21.704 1.00 43.78 456 GLY A C 1
ATOM 3617 O O . GLY A 1 456 ? -82.193 21.443 20.835 1.00 43.78 456 GLY A O 1
ATOM 3618 N N . GLU A 1 457 ? -80.301 20.394 21.436 1.00 40.81 457 GLU A N 1
ATOM 3619 C CA . GLU A 1 457 ? -80.313 18.965 21.103 1.00 40.81 457 GLU A CA 1
ATOM 3620 C C . GLU A 1 457 ? -78.872 18.404 21.042 1.00 40.81 457 GLU A C 1
ATOM 3622 O O . GLU A 1 457 ? -77.988 18.968 20.406 1.00 40.81 457 GLU A O 1
ATOM 3627 N N . SER A 1 458 ? -78.690 17.246 21.691 1.00 42.94 458 SER A N 1
ATOM 3628 C CA . SER A 1 458 ? -77.625 16.238 21.517 1.00 42.94 458 SER A CA 1
ATOM 3629 C C . SER A 1 458 ? -76.201 16.522 22.050 1.00 42.94 458 SER A C 1
ATOM 3631 O O . SER A 1 458 ? -75.264 16.853 21.322 1.00 42.94 458 SER A O 1
ATOM 3633 N N . GLU A 1 459 ? -76.010 16.257 23.348 1.00 45.19 459 GLU A N 1
ATOM 3634 C CA . GLU A 1 459 ? -74.710 16.099 24.023 1.00 45.19 459 GLU A CA 1
ATOM 3635 C C . GLU A 1 459 ? -74.034 14.747 23.701 1.00 45.19 459 GLU A C 1
ATOM 3637 O O . GLU A 1 459 ? -73.837 13.921 24.582 1.00 45.19 459 GLU A O 1
ATOM 3642 N N . ASP A 1 460 ? -73.636 14.526 22.445 1.00 47.16 460 ASP A N 1
ATOM 3643 C CA . ASP A 1 460 ? -72.699 13.438 22.079 1.00 47.16 460 ASP A CA 1
ATOM 3644 C C . ASP A 1 460 ? -71.503 13.924 21.227 1.00 47.16 460 ASP A C 1
ATOM 3646 O O . ASP A 1 460 ? -70.698 13.140 20.724 1.00 47.16 460 ASP A O 1
ATOM 3650 N N . LEU A 1 461 ? -71.315 15.246 21.092 1.00 44.97 461 LEU A N 1
ATOM 3651 C CA . LEU A 1 461 ? -70.266 15.846 20.243 1.00 44.97 461 LEU A CA 1
ATOM 3652 C C . LEU A 1 461 ? -69.240 16.731 20.979 1.00 44.97 461 LEU A C 1
ATOM 3654 O O . LEU A 1 461 ? -68.262 17.178 20.373 1.00 44.97 461 LEU A O 1
ATOM 3658 N N . LEU A 1 462 ? -69.368 16.946 22.293 1.00 45.69 462 LEU A N 1
ATOM 3659 C CA . LEU A 1 462 ? -68.480 17.860 23.037 1.00 45.69 462 LEU A CA 1
ATOM 3660 C C . LEU A 1 462 ? -67.185 17.227 23.579 1.00 45.69 462 LEU A C 1
ATOM 3662 O O . LEU A 1 462 ? -66.266 17.952 23.956 1.00 45.69 462 LEU A O 1
ATOM 3666 N N . HIS A 1 463 ? -67.023 15.902 23.515 1.00 47.06 463 HIS A N 1
ATOM 3667 C CA . HIS A 1 463 ? -65.724 15.253 23.761 1.00 47.06 463 HIS A CA 1
ATOM 3668 C C . HIS A 1 463 ? -64.834 15.123 22.512 1.00 47.06 463 HIS A C 1
ATOM 3670 O O . HIS A 1 463 ? -63.655 14.794 22.640 1.00 47.06 463 HIS A O 1
ATOM 3676 N N . GLN A 1 464 ? -65.331 15.457 21.312 1.00 48.22 464 GLN A N 1
ATOM 3677 C CA . GLN A 1 464 ? -64.510 15.476 20.090 1.00 48.22 464 GLN A CA 1
ATOM 3678 C C . GLN A 1 464 ? -63.928 16.857 19.744 1.00 48.22 464 GLN A C 1
ATOM 3680 O O . GLN A 1 464 ? -62.841 16.918 19.172 1.00 48.22 464 GLN A O 1
ATOM 3685 N N . ASN A 1 465 ? -64.563 17.968 20.137 1.00 42.47 465 ASN A N 1
ATOM 3686 C CA . ASN A 1 465 ? -64.057 19.308 19.796 1.00 42.47 465 ASN A CA 1
ATOM 3687 C C . ASN A 1 465 ? -62.954 19.834 20.732 1.00 42.47 465 ASN A C 1
ATOM 3689 O O . ASN A 1 465 ? -62.085 20.575 20.278 1.00 42.47 465 ASN A O 1
ATOM 3693 N N . SER A 1 466 ? -62.899 19.395 21.995 1.00 46.62 466 SER A N 1
ATOM 3694 C CA . SER A 1 466 ? -61.757 19.704 22.875 1.00 46.62 466 SER A CA 1
ATOM 3695 C C . SER A 1 466 ? -60.482 18.958 22.449 1.00 46.62 466 SER A C 1
ATOM 3697 O O . SER A 1 466 ? -59.385 19.502 22.561 1.00 46.62 466 SER A O 1
ATOM 3699 N N . LYS A 1 467 ? -60.627 17.760 21.864 1.00 51.44 467 LYS A N 1
ATOM 3700 C CA . LYS A 1 467 ? -59.506 16.986 21.317 1.00 51.44 467 LYS A CA 1
ATOM 3701 C C . LYS A 1 467 ? -58.993 17.572 19.997 1.00 51.44 467 LYS A C 1
ATOM 3703 O O . LYS A 1 467 ? -57.792 17.755 19.855 1.00 51.44 467 LYS A O 1
ATOM 3708 N N . LYS A 1 468 ? -59.891 17.987 19.093 1.00 51.53 468 LYS A N 1
ATOM 3709 C CA . LYS A 1 468 ? -59.510 18.638 17.825 1.00 51.53 468 LYS A CA 1
ATOM 3710 C C . LYS A 1 468 ? -58.872 20.016 18.014 1.00 51.53 468 LYS A C 1
ATOM 3712 O O . LYS A 1 468 ? -57.885 20.302 17.354 1.00 51.53 468 LYS A O 1
ATOM 3717 N N . SER A 1 469 ? -59.350 20.838 18.953 1.00 51.25 469 SER A N 1
ATOM 3718 C CA . SER A 1 469 ? -58.730 22.147 19.218 1.00 51.25 469 SER A CA 1
ATOM 3719 C C . SER A 1 469 ? -57.341 22.034 19.864 1.00 51.25 469 SER A C 1
ATOM 3721 O O . SER A 1 469 ? -56.499 22.895 19.618 1.00 51.25 469 SER A O 1
ATOM 3723 N N . MET A 1 470 ? -57.069 20.978 20.643 1.00 53.06 470 MET A N 1
ATOM 3724 C CA . MET A 1 470 ? -55.727 20.718 21.181 1.00 53.06 470 MET A CA 1
ATOM 3725 C C . MET A 1 470 ? -54.807 20.056 20.139 1.00 53.06 470 MET A C 1
ATOM 3727 O O . MET A 1 470 ? -53.638 20.410 20.058 1.00 53.06 470 MET A O 1
ATOM 3731 N N . GLU A 1 471 ? -55.324 19.154 19.299 1.00 55.62 471 GLU A N 1
ATOM 3732 C CA . GLU A 1 471 ? -54.564 18.530 18.204 1.00 55.62 471 GLU A CA 1
ATOM 3733 C C . GLU A 1 471 ? -54.193 19.530 17.097 1.00 55.62 471 GLU A C 1
ATOM 3735 O O . GLU A 1 471 ? -53.099 19.448 16.549 1.00 55.62 471 GLU A O 1
ATOM 3740 N N . GLU A 1 472 ? -55.049 20.508 16.793 1.00 58.25 472 GLU A N 1
ATOM 3741 C CA . GLU A 1 472 ? -54.756 21.550 15.801 1.00 58.25 472 GLU A CA 1
ATOM 3742 C C . GLU A 1 472 ? -53.750 22.582 16.337 1.00 58.25 472 GLU A C 1
ATOM 3744 O O . GLU A 1 472 ? -52.877 23.027 15.599 1.00 58.25 472 GLU A O 1
ATOM 3749 N N . LYS A 1 473 ? -53.777 22.872 17.645 1.00 59.03 473 LYS A N 1
ATOM 3750 C CA . LYS A 1 473 ? -52.756 23.702 18.305 1.00 59.03 473 LYS A CA 1
ATOM 3751 C C . LYS A 1 473 ? -51.405 22.984 18.390 1.00 59.03 473 LYS A C 1
ATOM 3753 O O . LYS A 1 473 ? -50.392 23.569 18.036 1.00 59.03 473 LYS A O 1
ATOM 3758 N N . ASN A 1 474 ? -51.410 21.691 18.721 1.00 59.62 474 ASN A N 1
ATOM 3759 C CA . ASN A 1 474 ? -50.202 20.865 18.721 1.00 59.62 474 ASN A CA 1
ATOM 3760 C C . ASN A 1 474 ? -49.618 20.683 17.311 1.00 59.62 474 ASN A C 1
ATOM 3762 O O . ASN A 1 474 ? -48.405 20.602 17.180 1.00 59.62 474 ASN A O 1
ATOM 3766 N N . ARG A 1 475 ? -50.445 20.658 16.256 1.00 64.25 475 ARG A N 1
ATOM 3767 C CA . ARG A 1 475 ? -49.963 20.627 14.864 1.00 64.25 475 ARG A CA 1
ATOM 3768 C C . ARG A 1 475 ? -49.327 21.940 14.430 1.00 64.25 475 ARG A C 1
ATOM 3770 O O . ARG A 1 475 ? -48.289 21.906 13.783 1.00 64.25 475 ARG A O 1
ATOM 3777 N N . VAL A 1 476 ? -49.914 23.081 14.797 1.00 66.50 476 VAL A N 1
ATOM 3778 C CA . VAL A 1 476 ? -49.307 24.394 14.519 1.00 66.50 476 VAL A CA 1
ATOM 3779 C C . VAL A 1 476 ? -47.985 24.544 15.281 1.00 66.50 476 VAL A C 1
ATOM 3781 O O . VAL A 1 476 ? -46.999 24.984 14.694 1.00 66.50 476 VAL A O 1
ATOM 3784 N N . ASP A 1 477 ? -47.928 24.080 16.532 1.00 68.81 477 ASP A N 1
ATOM 3785 C CA . ASP A 1 477 ? -46.704 24.087 17.338 1.00 68.81 477 ASP A CA 1
ATOM 3786 C C . ASP A 1 477 ? -45.652 23.088 16.801 1.00 68.81 477 ASP A C 1
ATOM 3788 O O . ASP A 1 477 ? -44.459 23.389 16.794 1.00 68.81 477 ASP A O 1
ATOM 3792 N N . GLU A 1 478 ? -46.054 21.919 16.286 1.00 75.12 478 GLU A N 1
ATOM 3793 C CA . GLU A 1 478 ? -45.148 20.965 15.622 1.00 75.12 478 GLU A CA 1
ATOM 3794 C C . GLU A 1 478 ? -44.602 21.505 14.293 1.00 75.12 478 GLU A C 1
ATOM 3796 O O . GLU A 1 478 ? -43.401 21.392 14.043 1.00 75.12 478 GLU A O 1
ATOM 3801 N N . GLU A 1 479 ? -45.433 22.145 13.466 1.00 80.31 479 GLU A N 1
ATOM 3802 C CA . GLU A 1 479 ? -44.999 22.786 12.218 1.00 80.31 479 GLU A CA 1
ATOM 3803 C C . GLU A 1 479 ? -44.052 23.970 12.482 1.00 80.31 479 GLU A C 1
ATOM 3805 O O . GLU A 1 479 ? -43.083 24.177 11.742 1.00 80.31 479 GLU A O 1
ATOM 3810 N N . GLU A 1 480 ? -44.285 24.738 13.549 1.00 82.50 480 GLU A N 1
ATOM 3811 C CA . GLU A 1 480 ? -43.394 25.820 13.971 1.00 82.50 480 GLU A CA 1
ATOM 3812 C C . GLU A 1 480 ? -42.062 25.271 14.509 1.00 82.50 480 GLU A C 1
ATOM 3814 O O . GLU A 1 480 ? -40.990 25.765 14.147 1.00 82.50 480 GLU A O 1
ATOM 3819 N N . VAL A 1 481 ? -42.091 24.173 15.271 1.00 79.00 481 VAL A N 1
ATOM 3820 C CA . VAL A 1 481 ? -40.883 23.465 15.723 1.00 79.00 481 VAL A CA 1
ATOM 3821 C C . VAL A 1 481 ? -40.101 22.870 14.548 1.00 79.00 481 VAL A C 1
ATOM 3823 O O . VAL A 1 481 ? -38.868 22.944 14.540 1.00 79.00 481 VAL A O 1
ATOM 3826 N N . GLU A 1 482 ? -40.763 22.311 13.535 1.00 83.25 482 GLU A N 1
ATOM 3827 C CA . GLU A 1 482 ? -40.095 21.820 12.325 1.00 83.25 482 GLU A CA 1
ATOM 3828 C C . GLU A 1 482 ? -39.495 22.954 11.487 1.00 83.25 482 GLU A C 1
ATOM 3830 O O . GLU A 1 482 ? -38.355 22.827 11.025 1.00 83.25 482 GLU A O 1
ATOM 3835 N N . ARG A 1 483 ? -40.181 24.099 11.357 1.00 88.44 483 ARG A N 1
ATOM 3836 C CA . ARG A 1 483 ? -39.600 25.298 10.724 1.00 88.44 483 ARG A CA 1
ATOM 3837 C C . ARG A 1 483 ? -38.360 25.784 11.464 1.00 88.44 483 ARG A C 1
ATOM 3839 O O . ARG A 1 483 ? -37.336 26.022 10.823 1.00 88.44 483 ARG A O 1
ATOM 3846 N N . LEU A 1 484 ? -38.412 25.867 12.792 1.00 84.81 484 LEU A N 1
ATOM 3847 C CA . LEU A 1 484 ? -37.275 26.287 13.614 1.00 84.81 484 LEU A CA 1
ATOM 3848 C C . LEU A 1 484 ? -36.108 25.286 13.545 1.00 84.81 484 LEU A C 1
ATOM 3850 O O . LEU A 1 484 ? -34.945 25.695 13.520 1.00 84.81 484 LEU A O 1
ATOM 3854 N N . ARG A 1 485 ? -36.382 23.978 13.438 1.00 83.50 485 ARG A N 1
ATOM 3855 C CA . ARG A 1 485 ? -35.346 22.958 13.179 1.00 83.50 485 ARG A CA 1
ATOM 3856 C C . ARG A 1 485 ? -34.703 23.140 11.805 1.00 83.50 485 ARG A C 1
ATOM 3858 O O . ARG A 1 485 ? -33.477 23.135 11.711 1.00 83.50 485 ARG A O 1
ATOM 3865 N N . ALA A 1 486 ? -35.500 23.373 10.763 1.00 87.31 486 ALA A N 1
ATOM 3866 C CA . ALA A 1 486 ? -34.988 23.619 9.418 1.00 87.31 486 ALA A CA 1
ATOM 3867 C C . ALA A 1 486 ? -34.155 24.914 9.335 1.00 87.31 486 ALA A C 1
ATOM 3869 O O . ALA A 1 486 ? -33.149 24.963 8.625 1.00 87.31 486 ALA A O 1
ATOM 3870 N N . GLU A 1 487 ? -34.534 25.966 10.064 1.00 88.06 487 GLU A N 1
ATOM 3871 C CA . GLU A 1 487 ? -33.742 27.198 10.168 1.00 88.06 487 GLU A CA 1
ATOM 3872 C C . GLU A 1 487 ? -32.433 26.989 10.931 1.00 88.06 487 GLU A C 1
ATOM 3874 O O . GLU A 1 487 ? -31.378 27.427 10.463 1.00 88.06 487 GLU A O 1
ATOM 3879 N N . ARG A 1 488 ? -32.461 26.252 12.047 1.00 93.12 488 ARG A N 1
ATOM 3880 C CA . ARG A 1 488 ? -31.253 25.858 12.783 1.00 93.12 488 ARG A CA 1
ATOM 3881 C C . ARG A 1 488 ? -30.274 25.101 11.881 1.00 93.12 488 ARG A C 1
ATOM 3883 O O . ARG A 1 488 ? -29.083 25.406 11.893 1.00 93.12 488 ARG A O 1
ATOM 3890 N N . ASP A 1 489 ? -30.756 24.161 11.073 1.00 87.12 489 ASP A N 1
ATOM 3891 C CA . ASP A 1 489 ? -29.901 23.353 10.193 1.00 87.12 489 ASP A CA 1
ATOM 3892 C C . ASP A 1 489 ? -29.309 24.183 9.041 1.00 87.12 489 ASP A C 1
ATOM 3894 O O . ASP A 1 489 ? -28.129 24.038 8.697 1.00 87.12 489 ASP A O 1
ATOM 3898 N N . LYS A 1 490 ? -30.069 25.150 8.506 1.00 89.38 490 LYS A N 1
ATOM 3899 C CA . LYS A 1 490 ? -29.547 26.149 7.557 1.00 89.38 490 LYS A CA 1
ATOM 3900 C C . LYS A 1 490 ? -28.454 27.014 8.191 1.00 89.38 490 LYS A C 1
ATOM 3902 O O . LYS A 1 490 ? -27.417 27.234 7.563 1.00 89.38 490 LYS A O 1
ATOM 3907 N N . LEU A 1 491 ? -28.644 27.470 9.431 1.00 87.75 491 LEU A N 1
ATOM 3908 C CA . LEU A 1 491 ? -27.650 28.264 10.162 1.00 87.75 491 LEU A CA 1
ATOM 3909 C C . LEU A 1 491 ? -26.382 27.459 10.479 1.00 87.75 491 LEU A C 1
ATOM 3911 O O . LEU A 1 491 ? -25.279 27.974 10.300 1.00 87.75 491 LEU A O 1
ATOM 3915 N N . LEU A 1 492 ? -26.515 26.186 10.855 1.00 87.88 492 LEU A N 1
ATOM 3916 C CA . LEU A 1 492 ? -25.393 25.254 11.024 1.00 87.88 492 LEU A CA 1
ATOM 3917 C C . LEU A 1 492 ? -24.606 25.072 9.723 1.00 87.88 492 LEU A C 1
ATOM 3919 O O . LEU A 1 492 ? -23.378 25.155 9.720 1.00 87.88 492 LEU A O 1
ATOM 3923 N N . THR A 1 493 ? -25.303 24.913 8.598 1.00 86.12 493 THR A N 1
ATOM 3924 C CA . THR A 1 493 ? -24.674 24.788 7.275 1.00 86.12 493 THR A CA 1
ATOM 3925 C C . THR A 1 493 ? -23.899 26.057 6.898 1.00 86.12 493 THR A C 1
ATOM 3927 O O . THR A 1 493 ? -22.776 25.984 6.391 1.00 86.12 493 THR A O 1
ATOM 3930 N N . ILE A 1 494 ? -24.461 27.237 7.182 1.00 88.62 494 ILE A N 1
ATOM 3931 C CA . ILE A 1 494 ? -23.789 28.527 6.967 1.00 88.62 494 ILE A CA 1
ATOM 3932 C C . ILE A 1 494 ? -22.569 28.667 7.888 1.00 88.62 494 ILE A C 1
ATOM 3934 O O . ILE A 1 494 ? -21.503 29.063 7.413 1.00 88.62 494 ILE A O 1
ATOM 3938 N N . SER A 1 495 ? -22.693 28.297 9.166 1.00 88.50 495 SER A N 1
ATOM 3939 C CA . SER A 1 495 ? -21.599 28.313 10.144 1.00 88.50 495 SER A CA 1
ATOM 3940 C C . SER A 1 495 ? -20.432 27.431 9.696 1.00 88.50 495 SER A C 1
ATOM 3942 O O . SER A 1 495 ? -19.305 27.909 9.577 1.00 88.50 495 SER A O 1
ATOM 3944 N N . ASN A 1 496 ? -20.707 26.184 9.306 1.00 87.19 496 ASN A N 1
ATOM 3945 C CA . ASN A 1 496 ? -19.691 25.250 8.817 1.00 87.19 496 ASN A CA 1
ATOM 3946 C C . ASN A 1 496 ? -19.010 25.765 7.542 1.00 87.19 496 ASN A C 1
ATOM 3948 O O . ASN A 1 496 ? -17.794 25.654 7.384 1.00 87.19 496 ASN A O 1
ATOM 3952 N N . ARG A 1 497 ? -19.768 26.401 6.639 1.00 87.69 497 ARG A N 1
ATOM 3953 C CA . ARG A 1 497 ? -19.217 27.018 5.426 1.00 87.69 497 ARG A CA 1
ATOM 3954 C C . ARG A 1 497 ? -18.327 28.226 5.737 1.00 87.69 497 ARG A C 1
ATOM 3956 O O . ARG A 1 497 ? -17.313 28.420 5.062 1.00 87.69 497 ARG A O 1
ATOM 3963 N N . LEU A 1 498 ? -18.683 29.036 6.736 1.00 85.44 498 LEU A N 1
ATOM 3964 C CA . LEU A 1 498 ? -17.858 30.149 7.210 1.00 85.44 498 LEU A CA 1
ATOM 3965 C C . LEU A 1 498 ? -16.594 29.645 7.911 1.00 85.44 498 LEU A C 1
ATOM 3967 O O . LEU A 1 498 ? -15.511 30.143 7.615 1.00 85.44 498 LEU A O 1
ATOM 3971 N N . GLN A 1 499 ? -16.699 28.608 8.739 1.00 82.88 499 GLN A N 1
ATOM 3972 C CA . GLN A 1 499 ? -15.562 27.983 9.410 1.00 82.88 499 GLN A CA 1
ATOM 3973 C C . GLN A 1 499 ? -14.601 27.336 8.402 1.00 82.88 499 GLN A C 1
ATOM 3975 O O . GLN A 1 499 ? -13.395 27.550 8.483 1.00 82.88 499 GLN A O 1
ATOM 3980 N N . ALA A 1 500 ? -15.112 26.666 7.364 1.00 80.00 500 ALA A N 1
ATOM 3981 C CA . ALA A 1 500 ? -14.297 26.151 6.261 1.00 80.00 500 ALA A CA 1
ATOM 3982 C C . ALA A 1 500 ? -13.598 27.271 5.465 1.00 80.00 500 ALA A C 1
ATOM 3984 O O . ALA A 1 500 ? -12.450 27.113 5.044 1.00 80.00 500 ALA A O 1
ATOM 3985 N N . ARG A 1 501 ? -14.254 28.425 5.266 1.00 84.06 501 ARG A N 1
ATOM 3986 C CA . ARG A 1 501 ? -13.625 29.609 4.652 1.00 84.06 501 ARG A CA 1
ATOM 3987 C C . ARG A 1 501 ? -12.539 30.214 5.540 1.00 84.06 501 ARG A C 1
ATOM 3989 O O . ARG A 1 501 ? -11.492 30.588 5.020 1.00 84.06 501 ARG A O 1
ATOM 3996 N N . LEU A 1 502 ? -12.771 30.274 6.847 1.00 82.12 502 LEU A N 1
ATOM 3997 C CA . LEU A 1 502 ? -11.831 30.817 7.823 1.00 82.12 502 LEU A CA 1
ATOM 3998 C C . LEU A 1 502 ? -10.589 29.924 7.952 1.00 82.12 502 LEU A C 1
ATOM 4000 O O . LEU A 1 502 ? -9.471 30.430 7.927 1.00 82.12 502 LEU A O 1
ATOM 4004 N N . MET A 1 503 ? -10.770 28.600 7.939 1.00 78.62 503 MET A N 1
ATOM 4005 C CA . MET A 1 503 ? -9.668 27.634 7.874 1.00 78.62 503 MET A CA 1
ATOM 4006 C C . MET A 1 503 ? -8.868 27.776 6.574 1.00 78.62 503 MET A C 1
ATOM 4008 O O . MET A 1 503 ? -7.645 27.835 6.614 1.00 78.62 503 MET A O 1
ATOM 4012 N N . ARG A 1 504 ? -9.522 27.935 5.416 1.00 75.44 504 ARG A N 1
ATOM 4013 C CA . ARG A 1 504 ? -8.810 28.178 4.145 1.00 75.44 504 ARG A CA 1
ATOM 4014 C C . ARG A 1 504 ? -8.018 29.490 4.150 1.00 75.44 504 ARG A C 1
ATOM 4016 O O . ARG A 1 504 ? -6.922 29.529 3.606 1.00 75.44 504 ARG A O 1
ATOM 4023 N N . GLN A 1 505 ? -8.526 30.547 4.785 1.00 72.88 505 GLN A N 1
ATOM 4024 C CA . GLN A 1 505 ? -7.785 31.806 4.928 1.00 72.88 505 GLN A CA 1
ATOM 4025 C C . GLN A 1 505 ? -6.614 31.694 5.911 1.00 72.88 505 GLN A C 1
ATOM 4027 O O . GLN A 1 505 ? -5.544 32.220 5.622 1.00 72.88 505 GLN A O 1
ATOM 4032 N N . GLN A 1 506 ? -6.765 30.970 7.024 1.00 66.75 506 GLN A N 1
ATOM 4033 C CA . GLN A 1 506 ? -5.661 30.727 7.961 1.00 66.75 506 GLN A CA 1
ATOM 4034 C C . GLN A 1 506 ? -4.540 29.888 7.335 1.00 66.75 506 GLN A C 1
ATOM 4036 O O . GLN A 1 506 ? -3.369 30.151 7.592 1.00 66.75 506 GLN A O 1
ATOM 4041 N N . TRP A 1 507 ? -4.877 28.946 6.451 1.00 58.47 507 TRP A N 1
ATOM 4042 C CA . TRP A 1 507 ? -3.887 28.125 5.750 1.00 58.47 507 TRP A CA 1
ATOM 4043 C C . TRP A 1 507 ? -3.186 28.880 4.608 1.00 58.47 507 TRP A C 1
ATOM 4045 O O . TRP A 1 507 ? -2.009 28.645 4.361 1.00 58.47 507 TRP A O 1
ATOM 4055 N N . CYS A 1 508 ? -3.844 29.848 3.958 1.00 51.72 508 CYS A N 1
ATOM 4056 C CA . CYS A 1 508 ? -3.202 30.675 2.927 1.00 51.72 508 CYS A CA 1
ATOM 4057 C C . CYS A 1 508 ? -2.290 31.788 3.479 1.00 51.72 508 CYS A C 1
ATOM 4059 O O . CYS A 1 508 ? -1.470 32.314 2.732 1.00 51.72 508 CYS A O 1
ATOM 4061 N N . VAL A 1 509 ? -2.403 32.166 4.758 1.00 50.75 509 VAL A N 1
ATOM 4062 C CA . VAL A 1 509 ? -1.619 33.276 5.346 1.00 50.75 509 VAL A CA 1
ATOM 4063 C C . VAL A 1 509 ? -0.301 32.801 5.982 1.00 50.75 509 VAL A C 1
ATOM 4065 O O . VAL A 1 509 ? 0.521 33.624 6.373 1.00 50.75 509 VAL A O 1
ATOM 4068 N N . HIS A 1 510 ? -0.042 31.492 6.071 1.00 45.94 510 HIS A N 1
ATOM 4069 C CA . HIS A 1 510 ? 1.197 30.953 6.662 1.00 45.94 510 HIS A CA 1
ATOM 4070 C C . HIS A 1 510 ? 2.195 30.362 5.656 1.00 45.94 510 HIS A C 1
ATOM 4072 O O . HIS A 1 510 ? 3.233 29.858 6.070 1.00 45.94 510 HIS A O 1
ATOM 4078 N N . ASP A 1 511 ? 1.956 30.501 4.348 1.00 44.69 511 ASP A N 1
ATOM 4079 C CA . ASP A 1 511 ? 2.782 29.843 3.323 1.00 44.69 511 ASP A CA 1
ATOM 4080 C C . ASP A 1 511 ? 3.739 30.785 2.564 1.00 44.69 511 ASP A C 1
ATOM 4082 O O . ASP A 1 511 ? 4.148 30.515 1.436 1.00 44.69 511 ASP A O 1
ATOM 4086 N N . HIS A 1 512 ? 4.108 31.927 3.159 1.00 47.06 512 HIS A N 1
ATOM 4087 C CA . HIS A 1 512 ? 5.088 32.876 2.599 1.00 47.06 512 HIS A CA 1
ATOM 4088 C C . HIS A 1 512 ? 6.215 33.204 3.583 1.00 47.06 512 HIS A C 1
ATOM 4090 O O . HIS A 1 512 ? 6.536 34.367 3.809 1.00 47.06 512 HIS A O 1
ATOM 4096 N N . SER A 1 513 ? 6.831 32.189 4.185 1.00 51.16 513 SER A N 1
ATOM 4097 C CA . SER A 1 513 ? 8.235 32.234 4.620 1.00 51.16 513 SER A CA 1
ATOM 4098 C C . SER A 1 513 ? 8.592 30.920 5.287 1.00 51.16 513 SER A C 1
ATOM 4100 O O . SER A 1 513 ? 8.409 30.775 6.486 1.00 51.16 513 SER A O 1
ATOM 4102 N N . GLN A 1 514 ? 9.132 29.981 4.516 1.00 39.97 514 GLN A N 1
ATOM 4103 C CA . GLN A 1 514 ? 10.382 29.290 4.839 1.00 39.97 514 GLN A CA 1
ATOM 4104 C C . GLN A 1 514 ? 10.620 28.181 3.820 1.00 39.97 514 GLN A C 1
ATOM 4106 O O . GLN A 1 514 ? 9.869 27.226 3.673 1.00 39.97 514 GLN A O 1
ATOM 4111 N N . ARG A 1 515 ? 11.715 28.357 3.093 1.00 47.03 515 ARG A N 1
ATOM 4112 C CA . ARG A 1 515 ? 12.318 27.385 2.194 1.00 47.03 515 ARG A CA 1
ATOM 4113 C C . ARG A 1 515 ? 12.894 26.236 3.038 1.00 47.03 515 ARG A C 1
ATOM 4115 O O . ARG A 1 515 ? 13.768 26.529 3.854 1.00 47.03 515 ARG A O 1
ATOM 4122 N N . PRO A 1 516 ? 12.509 24.964 2.841 1.00 40.88 516 PRO A N 1
ATOM 4123 C CA . PRO A 1 516 ? 13.284 23.844 3.354 1.00 40.88 516 PRO A CA 1
ATOM 4124 C C . PRO A 1 516 ? 14.355 23.416 2.326 1.00 40.88 516 PRO A C 1
ATOM 4126 O O . PRO A 1 516 ? 14.204 23.673 1.125 1.00 40.88 516 PRO A O 1
ATOM 4129 N N . PRO A 1 517 ? 15.463 22.799 2.773 1.00 46.12 517 PRO A N 1
ATOM 4130 C CA . PRO A 1 517 ? 16.536 22.311 1.907 1.00 46.12 517 PRO A CA 1
ATOM 4131 C C . PRO A 1 517 ? 16.106 21.045 1.135 1.00 46.12 517 PRO A C 1
ATOM 4133 O O . PRO A 1 517 ? 15.132 20.398 1.522 1.00 46.12 517 PRO A O 1
ATOM 4136 N N . PRO A 1 518 ? 16.809 20.672 0.046 1.00 43.59 518 PRO A N 1
ATOM 4137 C CA . PRO A 1 518 ? 16.398 19.568 -0.812 1.00 43.59 518 PRO A CA 1
ATOM 4138 C C . PRO A 1 518 ? 16.640 18.234 -0.101 1.00 43.59 518 PRO A C 1
ATOM 4140 O O . PRO A 1 518 ? 17.784 17.840 0.129 1.00 43.59 518 PRO A O 1
ATOM 4143 N N . SER A 1 519 ? 15.561 17.540 0.251 1.00 35.03 519 SER A N 1
ATOM 4144 C CA . SER A 1 519 ? 15.606 16.158 0.710 1.00 35.03 519 SER A CA 1
ATOM 4145 C C . SER A 1 519 ? 15.561 15.190 -0.473 1.00 35.03 519 SER A C 1
ATOM 4147 O O . SER A 1 519 ? 14.955 15.425 -1.518 1.00 35.03 519 SER A O 1
ATOM 4149 N N . LEU A 1 520 ? 16.308 14.114 -0.274 1.00 35.75 520 LEU A N 1
ATOM 4150 C CA . LEU A 1 520 ? 16.628 13.032 -1.186 1.00 35.75 520 LEU A CA 1
ATOM 4151 C C . LEU A 1 520 ? 15.381 12.385 -1.803 1.00 35.75 520 LEU A C 1
ATOM 4153 O O . LEU A 1 520 ? 14.404 12.099 -1.114 1.00 35.75 520 LEU A O 1
ATOM 4157 N N . HIS A 1 521 ? 15.467 12.112 -3.106 1.00 38.78 521 HIS A N 1
ATOM 4158 C CA . HIS A 1 521 ? 14.585 11.191 -3.816 1.00 38.78 521 HIS A CA 1
ATOM 4159 C C . HIS A 1 521 ? 14.571 9.829 -3.111 1.00 38.78 521 HIS A C 1
ATOM 4161 O O . HIS A 1 521 ? 15.572 9.115 -3.111 1.00 38.78 521 HIS A O 1
ATOM 4167 N N . VAL A 1 522 ? 13.416 9.466 -2.561 1.00 34.44 522 VAL A N 1
ATOM 4168 C CA . VAL A 1 522 ? 13.039 8.080 -2.293 1.00 34.44 522 VAL A CA 1
ATOM 4169 C C . VAL A 1 522 ? 11.953 7.747 -3.308 1.00 34.44 522 VAL A C 1
ATOM 4171 O O . VAL A 1 522 ? 10.827 8.231 -3.213 1.00 34.44 522 VAL A O 1
ATOM 4174 N N . GLU A 1 523 ? 12.323 6.970 -4.324 1.00 37.22 523 GLU A N 1
ATOM 4175 C CA . GLU A 1 523 ? 11.375 6.291 -5.204 1.00 37.22 523 GLU A CA 1
ATOM 4176 C C . GLU A 1 523 ? 10.573 5.291 -4.365 1.00 37.22 523 GLU A C 1
ATOM 4178 O O . GLU A 1 523 ? 11.075 4.234 -3.982 1.00 37.22 523 GLU A O 1
ATOM 4183 N N . VAL A 1 524 ? 9.312 5.609 -4.082 1.00 32.84 524 VAL A N 1
ATOM 4184 C CA . VAL A 1 524 ? 8.339 4.611 -3.638 1.00 32.84 524 VAL A CA 1
ATOM 4185 C C . VAL A 1 524 ? 7.780 3.950 -4.893 1.00 32.84 524 VAL A C 1
ATOM 4187 O O . VAL A 1 524 ? 6.866 4.460 -5.536 1.00 32.84 524 VAL A O 1
ATOM 4190 N N . ARG A 1 525 ? 8.373 2.811 -5.261 1.00 35.03 525 ARG A N 1
ATOM 4191 C CA . ARG A 1 525 ? 7.739 1.827 -6.141 1.00 35.03 525 ARG A CA 1
ATOM 4192 C C . ARG A 1 525 ? 6.579 1.191 -5.376 1.00 35.03 525 ARG A C 1
ATOM 4194 O O . ARG A 1 525 ? 6.807 0.462 -4.417 1.00 35.03 525 ARG A O 1
ATOM 4201 N N . GLN A 1 526 ? 5.354 1.463 -5.809 1.00 34.03 526 GLN A N 1
ATOM 4202 C CA . GLN A 1 526 ? 4.201 0.621 -5.507 1.00 34.03 526 GLN A CA 1
ATOM 4203 C C . GLN A 1 526 ? 4.162 -0.496 -6.553 1.00 34.03 526 GLN A C 1
ATOM 4205 O O . GLN A 1 526 ? 4.037 -0.229 -7.747 1.00 34.03 526 GLN A O 1
ATOM 4210 N N . LEU A 1 527 ? 4.330 -1.735 -6.098 1.00 36.84 527 LEU A N 1
ATOM 4211 C CA . LEU A 1 527 ? 3.960 -2.943 -6.826 1.00 36.84 527 LEU A CA 1
ATOM 4212 C C . LEU A 1 527 ? 2.843 -3.597 -6.015 1.00 36.84 527 LEU A C 1
ATOM 4214 O O . LEU A 1 527 ? 3.098 -4.195 -4.973 1.00 36.84 527 LEU A O 1
ATOM 4218 N N . GLU A 1 528 ? 1.616 -3.416 -6.488 1.00 39.59 528 GLU A N 1
ATOM 4219 C CA . GLU A 1 528 ? 0.499 -4.315 -6.222 1.00 39.59 528 GLU A CA 1
ATOM 4220 C C . GLU A 1 528 ? 0.613 -5.467 -7.225 1.00 39.59 528 GLU A C 1
ATOM 4222 O O . GLU A 1 528 ? 0.658 -5.220 -8.432 1.00 39.59 528 GLU A O 1
ATOM 4227 N N . VAL A 1 529 ? 0.675 -6.705 -6.738 1.00 38.53 529 VAL A N 1
ATOM 4228 C CA . VAL A 1 529 ? 0.270 -7.888 -7.505 1.00 38.53 529 VAL A CA 1
ATOM 4229 C C . VAL A 1 529 ? -0.434 -8.825 -6.532 1.00 38.53 529 VAL A C 1
ATOM 4231 O O . VAL A 1 529 ? 0.213 -9.449 -5.693 1.00 38.53 529 VAL A O 1
ATOM 4234 N N . ASP A 1 530 ? -1.758 -8.875 -6.658 1.00 41.69 530 ASP A N 1
ATOM 4235 C CA . ASP A 1 530 ? -2.563 -10.029 -6.276 1.00 41.69 530 ASP A CA 1
ATOM 4236 C C . ASP A 1 530 ? -2.361 -11.127 -7.331 1.00 41.69 530 ASP A C 1
ATOM 4238 O O . ASP A 1 530 ? -2.349 -10.860 -8.538 1.00 41.69 530 ASP A O 1
ATOM 4242 N N . GLU A 1 531 ? -2.170 -12.355 -6.854 1.00 42.25 531 GLU A N 1
ATOM 4243 C CA . GLU A 1 531 ? -2.166 -13.572 -7.658 1.00 42.25 531 GLU A CA 1
ATOM 4244 C C . GLU A 1 531 ? -3.593 -14.065 -7.911 1.00 42.25 531 GLU A C 1
ATOM 4246 O O . GLU A 1 531 ? -4.445 -13.973 -7.032 1.00 42.25 531 GLU A O 1
ATOM 4251 N N . ASP A 1 532 ? -3.807 -14.675 -9.078 1.00 46.50 532 ASP A N 1
ATOM 4252 C CA . ASP A 1 532 ? -4.813 -15.722 -9.233 1.00 46.50 532 ASP A CA 1
ATOM 4253 C C . ASP A 1 532 ? -4.336 -16.805 -10.217 1.00 46.50 532 ASP A C 1
ATOM 4255 O O . ASP A 1 532 ? -3.700 -16.548 -11.244 1.00 46.50 532 ASP A O 1
ATOM 4259 N N . ASP A 1 533 ? -4.669 -18.033 -9.834 1.00 42.50 533 ASP A N 1
ATOM 4260 C CA . ASP A 1 533 ? -4.289 -19.343 -10.353 1.00 42.50 533 ASP A CA 1
ATOM 4261 C C . ASP A 1 533 ? -4.443 -19.575 -11.869 1.00 42.50 533 ASP A C 1
ATOM 4263 O O . ASP A 1 533 ? -5.493 -19.306 -12.459 1.00 42.50 533 ASP A O 1
ATOM 4267 N N . ARG A 1 534 ? -3.474 -20.298 -12.468 1.00 39.84 534 ARG A N 1
ATOM 4268 C CA . ARG A 1 534 ? -3.752 -21.447 -13.366 1.00 39.84 534 ARG A CA 1
ATOM 4269 C C . ARG A 1 534 ? -2.516 -22.290 -13.699 1.00 39.84 534 ARG A C 1
ATOM 4271 O O . ARG A 1 534 ? -1.449 -21.799 -14.051 1.00 39.84 534 ARG A O 1
ATOM 4278 N N . ALA A 1 535 ? -2.720 -23.601 -13.624 1.00 42.25 535 ALA A N 1
ATOM 4279 C CA . ALA A 1 535 ? -1.724 -24.656 -13.728 1.00 42.25 535 ALA A CA 1
ATOM 4280 C C . ALA A 1 535 ? -1.358 -25.092 -15.171 1.00 42.25 535 ALA A C 1
ATOM 4282 O O . ALA A 1 535 ? -2.241 -25.257 -16.009 1.00 42.25 535 ALA A O 1
ATOM 4283 N N . SER A 1 536 ? -0.077 -25.484 -15.328 1.00 39.06 536 SER A N 1
ATOM 4284 C CA . SER A 1 536 ? 0.521 -26.474 -16.274 1.00 39.06 536 SER A CA 1
ATOM 4285 C C . SER A 1 536 ? 0.752 -26.093 -17.756 1.00 39.06 536 SER A C 1
ATOM 4287 O O . SER A 1 536 ? -0.032 -25.329 -18.308 1.00 39.06 536 SER A O 1
ATOM 4289 N N . PRO A 1 537 ? 1.661 -26.777 -18.508 1.00 53.59 537 PRO A N 1
ATOM 4290 C CA . PRO A 1 537 ? 2.991 -27.356 -18.208 1.00 53.59 537 PRO A CA 1
ATOM 4291 C C . PRO A 1 537 ? 4.095 -26.858 -19.211 1.00 53.59 537 PRO A C 1
ATOM 4293 O O . PRO A 1 537 ? 3.793 -26.057 -20.097 1.00 53.59 537 PRO A O 1
ATOM 4296 N N . PRO A 1 538 ? 5.384 -27.273 -19.109 1.00 60.56 538 PRO A N 1
ATOM 4297 C CA . PRO A 1 538 ? 6.504 -26.608 -19.796 1.00 60.56 538 PRO A CA 1
ATOM 4298 C C . PRO A 1 538 ? 6.855 -27.251 -21.146 1.00 60.56 538 PRO A C 1
ATOM 4300 O O . PRO A 1 538 ? 6.653 -28.451 -21.280 1.00 60.56 538 PRO A O 1
ATOM 4303 N N . LEU A 1 539 ? 7.430 -26.486 -22.096 1.00 36.91 539 LEU A N 1
ATOM 4304 C CA . LEU A 1 539 ? 8.369 -26.909 -23.170 1.00 36.91 539 LEU A CA 1
ATOM 4305 C C . LEU A 1 539 ? 8.817 -25.675 -24.035 1.00 36.91 539 LEU A C 1
ATOM 4307 O O . LEU A 1 539 ? 8.303 -24.583 -23.809 1.00 36.91 539 LEU A O 1
ATOM 4311 N N . PRO A 1 540 ? 9.843 -25.755 -24.920 1.00 54.44 540 PRO A N 1
ATOM 4312 C CA . PRO A 1 540 ? 11.090 -24.995 -24.763 1.00 54.44 540 PRO A CA 1
ATOM 4313 C C . PRO A 1 540 ? 11.351 -23.829 -25.752 1.00 54.44 540 PRO A C 1
ATOM 4315 O O . PRO A 1 540 ? 10.786 -23.731 -26.835 1.00 54.44 540 PRO A O 1
ATOM 4318 N N . VAL A 1 541 ? 12.316 -23.001 -25.329 1.00 44.53 541 VAL A N 1
ATOM 4319 C CA . VAL A 1 541 ? 13.147 -21.965 -25.994 1.00 44.53 541 VAL A CA 1
ATOM 4320 C C . VAL A 1 541 ? 13.224 -22.004 -27.536 1.00 44.53 541 VAL A C 1
ATOM 4322 O O . VAL A 1 541 ? 13.504 -23.052 -28.116 1.00 44.53 541 VAL A O 1
ATOM 4325 N N . PRO A 1 542 ? 13.208 -20.823 -28.193 1.00 47.75 542 PRO A N 1
ATOM 4326 C CA . PRO A 1 542 ? 14.391 -20.423 -28.969 1.00 47.75 542 PRO A CA 1
ATOM 4327 C C . PRO A 1 542 ? 14.847 -18.971 -28.725 1.00 47.75 542 PRO A C 1
ATOM 4329 O O . PRO A 1 542 ? 14.078 -18.015 -28.773 1.00 47.75 542 PRO A O 1
ATOM 4332 N N . ARG A 1 543 ? 16.167 -18.826 -28.544 1.00 46.44 543 ARG A N 1
ATOM 4333 C CA . ARG A 1 543 ? 16.948 -17.582 -28.617 1.00 46.44 543 ARG A CA 1
ATOM 4334 C C . ARG A 1 543 ? 16.615 -16.788 -29.883 1.00 46.44 543 ARG A C 1
ATOM 4336 O O . ARG A 1 543 ? 16.891 -17.279 -30.975 1.00 46.44 543 ARG A O 1
ATOM 4343 N N . LEU A 1 544 ? 16.249 -15.514 -29.738 1.00 37.09 544 LEU A N 1
ATOM 4344 C CA . LEU A 1 544 ? 16.521 -14.511 -30.766 1.00 37.09 544 LEU A CA 1
ATOM 4345 C C . LEU A 1 544 ? 17.115 -13.236 -30.162 1.00 37.09 544 LEU A C 1
ATOM 4347 O O . LEU A 1 544 ? 16.624 -12.634 -29.216 1.00 37.09 544 LEU A O 1
ATOM 4351 N N . ARG A 1 545 ? 18.257 -12.909 -30.751 1.00 47.41 545 ARG A N 1
ATOM 4352 C CA . ARG A 1 545 ? 19.209 -11.841 -30.491 1.00 47.41 545 ARG A CA 1
ATOM 4353 C C . ARG A 1 545 ? 18.803 -10.657 -31.357 1.00 47.41 545 ARG A C 1
ATOM 4355 O O . ARG A 1 545 ? 18.840 -10.813 -32.569 1.00 47.41 545 ARG A O 1
ATOM 4362 N N . MET A 1 546 ? 18.501 -9.496 -30.783 1.00 39.62 546 MET A N 1
ATOM 4363 C CA . MET A 1 546 ? 18.541 -8.222 -31.508 1.00 39.62 546 MET A CA 1
ATOM 4364 C C . MET A 1 546 ? 18.992 -7.118 -30.555 1.00 39.62 546 MET A C 1
ATOM 4366 O O . MET A 1 546 ? 18.334 -6.833 -29.561 1.00 39.62 546 MET A O 1
ATOM 4370 N N . GLY A 1 547 ? 20.155 -6.542 -30.860 1.00 43.91 547 GLY A N 1
ATOM 4371 C CA . GLY A 1 547 ? 20.647 -5.327 -30.230 1.00 43.91 547 GLY A CA 1
ATOM 4372 C C . GLY A 1 547 ? 19.910 -4.106 -30.773 1.00 43.91 547 GLY A C 1
ATOM 4373 O O . GLY A 1 547 ? 19.601 -4.034 -31.963 1.00 43.91 547 GLY A O 1
ATOM 4374 N N . GLY A 1 548 ? 19.652 -3.154 -29.886 1.00 39.94 548 GLY A N 1
ATOM 4375 C CA . GLY A 1 548 ? 19.153 -1.825 -30.203 1.00 39.94 548 GLY A CA 1
ATOM 4376 C C . GLY A 1 548 ? 19.805 -0.837 -29.249 1.00 39.94 548 GLY A C 1
ATOM 4377 O O . GLY A 1 548 ? 19.340 -0.653 -28.130 1.00 39.94 548 GLY A O 1
ATOM 4378 N N . GLU A 1 549 ? 20.923 -0.257 -29.676 1.00 37.81 549 GLU A N 1
ATOM 4379 C CA . GLU A 1 549 ? 21.574 0.856 -28.992 1.00 37.81 549 GLU A CA 1
ATOM 4380 C C . GLU A 1 549 ? 20.719 2.118 -29.156 1.00 37.81 549 GLU A C 1
ATOM 4382 O O . GLU A 1 549 ? 20.518 2.611 -30.266 1.00 37.81 549 GLU A O 1
ATOM 4387 N N . VAL A 1 550 ? 20.237 2.666 -28.041 1.00 39.72 550 VAL A N 1
ATOM 4388 C CA . VAL A 1 550 ? 19.734 4.039 -27.957 1.00 39.72 550 VAL A CA 1
ATOM 4389 C C . VAL A 1 550 ? 20.642 4.784 -26.986 1.00 39.72 550 VAL A C 1
ATOM 4391 O O . VAL A 1 550 ? 20.509 4.686 -25.770 1.00 39.72 550 VAL A O 1
ATOM 4394 N N . MET A 1 551 ? 21.599 5.523 -27.541 1.00 37.50 551 MET A N 1
ATOM 4395 C CA . MET A 1 551 ? 22.440 6.459 -26.801 1.00 37.50 551 MET A CA 1
ATOM 4396 C C . MET A 1 551 ? 21.632 7.717 -26.447 1.00 37.50 551 MET A C 1
ATOM 4398 O O . MET A 1 551 ? 21.356 8.554 -27.306 1.00 37.50 551 MET A O 1
ATOM 4402 N N . ARG A 1 552 ? 21.307 7.896 -25.163 1.00 39.47 552 ARG A N 1
ATOM 4403 C CA . ARG A 1 552 ? 21.181 9.224 -24.542 1.00 39.47 552 ARG A CA 1
ATOM 4404 C C . ARG A 1 552 ? 22.136 9.288 -23.357 1.00 39.47 552 ARG A C 1
ATOM 4406 O O . ARG A 1 552 ? 21.826 8.820 -22.269 1.00 39.47 552 ARG A O 1
ATOM 4413 N N . GLY A 1 553 ? 23.306 9.867 -23.605 1.00 36.31 553 GLY A N 1
ATOM 4414 C CA . GLY A 1 553 ? 24.286 10.211 -22.584 1.00 36.31 553 GLY A CA 1
ATOM 4415 C C . GLY A 1 553 ? 24.008 11.597 -22.012 1.00 36.31 553 GLY A C 1
ATOM 4416 O O . GLY A 1 553 ? 24.112 12.601 -22.714 1.00 36.31 553 GLY A O 1
ATOM 4417 N N . SER A 1 554 ? 23.645 11.598 -20.732 1.00 40.72 554 SER A N 1
ATOM 4418 C CA . SER A 1 554 ? 23.701 12.708 -19.781 1.00 40.72 554 SER A CA 1
ATOM 4419 C C . SER A 1 554 ? 25.118 13.290 -19.666 1.00 40.72 554 SER A C 1
ATOM 4421 O O . SER A 1 554 ? 26.105 12.616 -19.952 1.00 40.72 554 SER A O 1
ATOM 4423 N N . GLY A 1 555 ? 25.200 14.549 -19.231 1.00 35.44 555 GLY A N 1
ATOM 4424 C CA . GLY A 1 555 ? 26.445 15.275 -19.023 1.00 35.44 555 GLY A CA 1
ATOM 4425 C C . GLY A 1 555 ? 27.257 14.887 -17.781 1.00 35.44 555 GLY A C 1
ATOM 4426 O O . GLY A 1 555 ? 26.988 13.901 -17.099 1.00 35.44 555 GLY A O 1
ATOM 4427 N N . ASN A 1 556 ? 28.217 15.780 -17.519 1.00 38.19 556 ASN A N 1
ATOM 4428 C CA . ASN A 1 556 ? 29.217 15.852 -16.447 1.00 38.19 556 ASN A CA 1
ATOM 4429 C C . ASN A 1 556 ? 30.497 15.021 -16.622 1.00 38.19 556 ASN A C 1
ATOM 4431 O O . ASN A 1 556 ? 30.622 13.940 -16.068 1.00 38.19 556 ASN A O 1
ATOM 4435 N N . SER A 1 557 ? 31.513 15.634 -17.246 1.00 36.31 557 SER A N 1
ATOM 4436 C CA . SER A 1 557 ? 32.785 15.930 -16.559 1.00 36.31 557 SER A CA 1
ATOM 4437 C C . SER A 1 557 ? 33.745 16.746 -17.439 1.00 36.31 557 SER A C 1
ATOM 4439 O O . SER A 1 557 ? 34.027 16.374 -18.574 1.00 36.31 557 SER A O 1
ATOM 4441 N N . THR A 1 558 ? 34.294 17.804 -16.833 1.00 41.91 558 THR A N 1
ATOM 4442 C CA . THR A 1 558 ? 35.630 18.399 -17.051 1.00 41.91 558 THR A CA 1
ATOM 4443 C C . THR A 1 558 ? 35.998 19.001 -18.417 1.00 41.91 558 THR A C 1
ATOM 4445 O O . THR A 1 558 ? 36.256 18.329 -19.409 1.00 41.91 558 THR A O 1
ATOM 4448 N N . SER A 1 559 ? 36.105 20.330 -18.378 1.00 40.75 559 SER A N 1
ATOM 4449 C CA . SER A 1 559 ? 36.623 21.281 -19.362 1.00 40.75 559 SER A CA 1
ATOM 4450 C C . SER A 1 559 ? 37.932 20.870 -20.051 1.00 40.75 559 SER A C 1
ATOM 4452 O O . SER A 1 559 ? 38.878 20.449 -19.385 1.00 40.75 559 SER A O 1
ATOM 4454 N N . PRO A 1 560 ? 38.049 21.176 -21.357 1.00 40.25 560 PRO A N 1
ATOM 4455 C CA . PRO A 1 560 ? 39.117 22.077 -21.787 1.00 40.25 560 PRO A CA 1
ATOM 4456 C C . PRO A 1 560 ? 38.644 23.214 -22.718 1.00 40.25 560 PRO A C 1
ATOM 4458 O O . PRO A 1 560 ? 37.608 23.152 -23.374 1.00 40.25 560 PRO A O 1
ATOM 4461 N N . SER A 1 561 ? 39.447 24.277 -22.673 1.00 39.72 561 SER A N 1
ATOM 4462 C CA . SER A 1 561 ? 39.447 25.576 -23.365 1.00 39.72 561 SER A CA 1
ATOM 4463 C C . SER A 1 561 ? 38.413 25.904 -24.463 1.00 39.72 561 SER A C 1
ATOM 4465 O O . SER A 1 561 ? 38.284 25.294 -25.525 1.00 39.72 561 SER A O 1
ATOM 4467 N N . ILE A 1 562 ? 37.767 27.047 -24.228 1.00 48.12 562 ILE A N 1
ATOM 4468 C CA . ILE A 1 562 ? 36.970 27.844 -25.161 1.00 48.12 562 ILE A CA 1
ATOM 4469 C C . ILE A 1 562 ? 37.914 28.538 -26.158 1.00 48.12 562 ILE A C 1
ATOM 4471 O O . ILE A 1 562 ? 38.369 29.641 -25.893 1.00 48.12 562 ILE A O 1
ATOM 4475 N N . THR A 1 563 ? 38.198 27.917 -27.308 1.00 47.38 563 THR A N 1
ATOM 4476 C CA . THR A 1 563 ? 38.706 28.621 -28.518 1.00 47.38 563 THR A CA 1
ATOM 4477 C C . THR A 1 563 ? 38.452 27.873 -29.842 1.00 47.38 563 THR A C 1
ATOM 4479 O O . THR A 1 563 ? 39.028 28.221 -30.865 1.00 47.38 563 THR A O 1
ATOM 4482 N N . GLY A 1 564 ? 37.558 26.873 -29.883 1.00 46.50 564 GLY A N 1
ATOM 4483 C CA . GLY A 1 564 ? 37.339 26.049 -31.093 1.00 46.50 564 GLY A CA 1
ATOM 4484 C C . GLY A 1 564 ? 35.973 26.155 -31.789 1.00 46.50 564 GLY A C 1
ATOM 4485 O O . GLY A 1 564 ? 35.811 25.657 -32.899 1.00 46.50 564 GLY A O 1
ATOM 4486 N N . ARG A 1 565 ? 34.954 26.782 -31.181 1.00 46.16 565 ARG A N 1
ATOM 4487 C CA . ARG A 1 565 ? 33.549 26.599 -31.621 1.00 46.16 565 ARG A CA 1
ATOM 4488 C C . ARG A 1 565 ? 33.018 27.576 -32.679 1.00 46.16 565 ARG A C 1
ATOM 4490 O O . ARG A 1 565 ? 31.892 27.395 -33.125 1.00 46.16 565 ARG A O 1
ATOM 4497 N N . ARG A 1 566 ? 33.798 28.565 -33.132 1.00 45.91 566 ARG A N 1
ATOM 4498 C CA . ARG A 1 566 ? 33.367 29.468 -34.224 1.00 45.91 566 ARG A CA 1
ATOM 4499 C C . ARG A 1 566 ? 33.666 28.946 -35.638 1.00 45.91 566 ARG A C 1
ATOM 4501 O O . ARG A 1 566 ? 33.040 29.413 -36.572 1.00 45.91 566 ARG A O 1
ATOM 4508 N N . SER A 1 567 ? 34.528 27.939 -35.797 1.00 53.31 567 SER A N 1
ATOM 4509 C CA . SER A 1 567 ? 34.920 27.425 -37.126 1.00 53.31 567 SER A CA 1
ATOM 4510 C C . SER A 1 567 ? 33.915 26.423 -37.733 1.00 53.31 567 SER A C 1
ATOM 4512 O O . SER A 1 567 ? 33.760 26.337 -38.947 1.00 53.31 567 SER A O 1
ATOM 4514 N N . ALA A 1 568 ? 33.158 25.696 -36.902 1.00 47.78 568 ALA A N 1
ATOM 4515 C CA . ALA A 1 568 ? 32.243 24.653 -37.383 1.00 47.78 568 ALA A CA 1
ATOM 4516 C C . ALA A 1 568 ? 30.905 25.189 -37.935 1.00 47.78 568 ALA A C 1
ATOM 4518 O O . ALA A 1 568 ? 30.261 24.517 -38.737 1.00 47.78 568 ALA A O 1
ATOM 4519 N N . PHE A 1 569 ? 30.494 26.401 -37.545 1.00 50.69 569 PHE A N 1
ATOM 4520 C CA . PHE A 1 569 ? 29.255 27.013 -38.045 1.00 50.69 569 PHE A CA 1
ATOM 4521 C C . PHE A 1 569 ? 29.422 27.685 -39.418 1.00 50.69 569 PHE A C 1
ATOM 4523 O O . PHE A 1 569 ? 28.462 27.721 -40.185 1.00 50.69 569 PHE A O 1
ATOM 4530 N N . ASP A 1 570 ? 30.633 28.121 -39.778 1.00 50.91 570 ASP A N 1
ATOM 4531 C CA . ASP A 1 570 ? 30.913 28.666 -41.115 1.00 50.91 570 ASP A CA 1
ATOM 4532 C C . ASP A 1 570 ? 31.087 27.561 -42.175 1.00 50.91 570 ASP A C 1
ATOM 4534 O O . ASP A 1 570 ? 30.775 27.769 -43.347 1.00 50.91 570 ASP A O 1
ATOM 4538 N N . ALA A 1 571 ? 31.486 26.348 -41.773 1.00 51.50 571 ALA A N 1
ATOM 4539 C CA . ALA A 1 571 ? 31.630 25.207 -42.683 1.00 51.50 571 ALA A CA 1
ATOM 4540 C C . ALA A 1 571 ? 30.284 24.599 -43.131 1.00 51.50 571 ALA A C 1
ATOM 4542 O O . ALA A 1 571 ? 30.186 24.065 -44.234 1.00 51.50 571 ALA A O 1
ATOM 4543 N N . LEU A 1 572 ? 29.226 24.712 -42.319 1.00 51.59 572 LEU A N 1
ATOM 4544 C CA . LEU A 1 572 ? 27.895 24.184 -42.658 1.00 51.59 572 LEU A CA 1
ATOM 4545 C C . LEU A 1 572 ? 27.056 25.140 -43.519 1.00 51.59 572 LEU A C 1
ATOM 4547 O O . LEU A 1 572 ? 26.096 24.705 -44.150 1.00 51.59 572 LEU A O 1
ATOM 4551 N N . ARG A 1 573 ? 27.439 26.419 -43.621 1.00 50.00 573 ARG A N 1
ATOM 4552 C CA . ARG A 1 573 ? 26.740 27.406 -44.462 1.00 50.00 573 ARG A CA 1
ATOM 4553 C C . ARG A 1 573 ? 27.154 27.359 -45.941 1.00 50.00 573 ARG A C 1
ATOM 4555 O O . ARG A 1 573 ? 26.473 27.939 -46.776 1.00 50.00 573 ARG A O 1
ATOM 4562 N N . LEU A 1 574 ? 28.232 26.643 -46.276 1.00 50.09 574 LEU A N 1
ATOM 4563 C CA . LEU A 1 574 ? 28.753 26.486 -47.646 1.00 50.09 574 LEU A CA 1
ATOM 4564 C C . LEU A 1 574 ? 28.199 25.264 -48.402 1.00 50.09 574 LEU A C 1
ATOM 4566 O O . LEU A 1 574 ? 28.554 25.056 -49.558 1.00 50.09 574 LEU A O 1
ATOM 4570 N N . LEU A 1 575 ? 27.330 24.465 -47.775 1.00 51.91 575 LEU A N 1
ATOM 4571 C CA . LEU A 1 575 ? 26.737 23.262 -48.378 1.00 51.91 575 LEU A CA 1
ATOM 4572 C C . LEU A 1 575 ? 25.280 23.439 -48.828 1.00 51.91 575 LEU A C 1
ATOM 4574 O O . LEU A 1 575 ? 24.708 22.499 -49.374 1.00 51.91 575 LEU A O 1
ATOM 4578 N N . GLN A 1 576 ? 24.681 24.617 -48.620 1.00 49.69 576 GLN A N 1
ATOM 4579 C CA . GLN A 1 576 ? 23.270 24.853 -48.944 1.00 49.69 576 GLN A CA 1
ATOM 4580 C C . GLN A 1 576 ? 23.017 25.552 -50.284 1.00 49.69 576 GLN A C 1
ATOM 4582 O O . GLN A 1 576 ? 21.910 25.432 -50.787 1.00 49.69 576 GLN A O 1
ATOM 4587 N N . ASP A 1 577 ? 24.029 26.162 -50.910 1.00 52.72 577 ASP A N 1
ATOM 4588 C CA . ASP A 1 577 ? 23.911 26.741 -52.254 1.00 52.72 577 ASP A CA 1
ATOM 4589 C C . ASP A 1 577 ? 25.160 26.411 -53.090 1.00 52.72 577 ASP A C 1
ATOM 4591 O O . ASP A 1 577 ? 26.235 26.966 -52.832 1.00 52.72 577 ASP A O 1
ATOM 4595 N N . PRO A 1 578 ? 25.082 25.520 -54.099 1.00 60.38 578 PRO A N 1
ATOM 4596 C CA . PRO A 1 578 ? 26.197 25.331 -55.013 1.00 60.38 578 PRO A CA 1
ATOM 4597 C C . PRO A 1 578 ? 26.422 26.629 -55.814 1.00 60.38 578 PRO A C 1
ATOM 4599 O O . PRO A 1 578 ? 25.470 27.185 -56.373 1.00 60.38 578 PRO A O 1
ATOM 4602 N N . PRO A 1 579 ? 27.664 27.139 -55.903 1.00 58.25 579 PRO A N 1
ATOM 4603 C CA . PRO A 1 579 ? 27.951 28.345 -56.667 1.00 58.25 579 PRO A CA 1
ATOM 4604 C C . PRO A 1 579 ? 27.577 28.130 -58.137 1.00 58.25 579 PRO A C 1
ATOM 4606 O O . PRO A 1 579 ? 27.971 27.137 -58.750 1.00 58.25 579 PRO A O 1
ATOM 4609 N N . SER A 1 580 ? 26.820 29.069 -58.718 1.00 66.44 580 SER A N 1
ATOM 4610 C CA . SER A 1 580 ? 26.394 28.947 -60.114 1.00 66.44 580 SER A CA 1
ATOM 4611 C C . SER A 1 580 ? 27.618 28.830 -61.040 1.00 66.44 580 SER A C 1
ATOM 4613 O O . SER A 1 580 ? 28.647 29.468 -60.768 1.00 66.44 580 SER A O 1
ATOM 4615 N N . PRO A 1 581 ? 27.535 28.082 -62.155 1.00 68.06 581 PRO A N 1
ATOM 4616 C CA . PRO A 1 581 ? 28.664 27.858 -63.067 1.00 68.06 581 PRO A CA 1
ATOM 4617 C C . PRO A 1 581 ? 29.349 29.156 -63.540 1.00 68.06 581 PRO A C 1
ATOM 4619 O O . PRO A 1 581 ? 30.557 29.192 -63.767 1.00 68.06 581 PRO A O 1
ATOM 4622 N N . LEU A 1 582 ? 28.602 30.265 -63.602 1.00 63.12 582 LEU A N 1
ATOM 4623 C CA . LEU A 1 582 ? 29.101 31.595 -63.970 1.00 63.12 582 LEU A CA 1
ATOM 4624 C C . LEU A 1 582 ? 30.043 32.221 -62.926 1.00 63.12 582 LEU A C 1
ATOM 4626 O O . LEU A 1 582 ? 30.896 33.039 -63.278 1.00 63.12 582 LEU A O 1
ATOM 4630 N N . SER A 1 583 ? 29.917 31.855 -61.651 1.00 68.94 583 SER A N 1
ATOM 4631 C CA . SER A 1 583 ? 30.780 32.358 -60.574 1.00 68.94 583 SER A CA 1
ATOM 4632 C C . SER A 1 583 ? 32.145 31.657 -60.545 1.00 68.94 583 SER A C 1
ATOM 4634 O O . SER A 1 583 ? 33.168 32.316 -60.340 1.00 68.94 583 SER A O 1
ATOM 4636 N N . ILE A 1 584 ? 32.181 30.363 -60.880 1.00 69.50 584 ILE A N 1
ATOM 4637 C CA . ILE A 1 584 ? 33.412 29.571 -61.015 1.00 69.50 584 ILE A CA 1
ATOM 4638 C C . ILE A 1 584 ? 34.231 30.079 -62.210 1.00 69.50 584 ILE A C 1
ATOM 4640 O O . ILE A 1 584 ? 35.422 30.360 -62.065 1.00 69.50 584 ILE A O 1
ATOM 4644 N N . VAL A 1 585 ? 33.583 30.342 -63.352 1.00 72.25 585 VAL A N 1
ATOM 4645 C CA . VAL A 1 585 ? 34.248 30.912 -64.538 1.00 72.25 585 VAL A CA 1
ATOM 4646 C C . VAL A 1 585 ? 34.785 32.325 -64.262 1.00 72.25 585 VAL A C 1
ATOM 4648 O O . VAL A 1 585 ? 35.921 32.634 -64.626 1.00 72.25 585 VAL A O 1
ATOM 4651 N N . LYS A 1 586 ? 34.048 33.183 -63.537 1.00 71.75 586 LYS A N 1
ATOM 4652 C CA . LYS A 1 586 ? 34.543 34.519 -63.144 1.00 71.75 586 LYS A CA 1
ATOM 4653 C C . LYS A 1 586 ? 35.741 34.453 -62.188 1.00 71.75 586 LYS A C 1
ATOM 4655 O O . LYS A 1 586 ? 36.658 35.266 -62.320 1.00 71.75 586 LYS A O 1
ATOM 4660 N N . ALA A 1 587 ? 35.780 33.490 -61.265 1.00 68.06 587 ALA A N 1
ATOM 4661 C CA . ALA A 1 587 ? 36.916 33.288 -60.363 1.00 68.06 587 ALA A CA 1
ATOM 4662 C C . ALA A 1 587 ? 38.165 32.760 -61.100 1.00 68.06 587 ALA A C 1
ATOM 4664 O O . ALA A 1 587 ? 39.287 33.182 -60.804 1.00 68.06 587 ALA A O 1
ATOM 4665 N N . GLN A 1 588 ? 37.977 31.910 -62.113 1.00 65.75 588 GLN A N 1
ATOM 4666 C CA . GLN A 1 588 ? 39.061 31.359 -62.931 1.00 65.75 588 GLN A CA 1
ATOM 4667 C C . GLN A 1 588 ? 39.646 32.406 -63.898 1.00 65.75 588 GLN A C 1
ATOM 4669 O O . GLN A 1 588 ? 40.867 32.528 -64.008 1.00 65.75 588 GLN A O 1
ATOM 4674 N N . VAL A 1 589 ? 38.804 33.265 -64.489 1.00 68.50 589 VAL A N 1
ATOM 4675 C CA . VAL A 1 589 ? 39.241 34.412 -65.313 1.00 68.50 589 VAL A CA 1
ATOM 4676 C C . VAL A 1 589 ? 39.966 35.474 -64.472 1.00 68.50 589 VAL A C 1
ATOM 4678 O O . VAL A 1 589 ? 40.937 36.080 -64.934 1.00 68.50 589 VAL A O 1
ATOM 4681 N N . LYS A 1 590 ? 39.567 35.675 -63.207 1.00 63.38 590 LYS A N 1
ATOM 4682 C CA . LYS A 1 590 ? 40.253 36.603 -62.290 1.00 63.38 590 LYS A CA 1
ATOM 4683 C C . LYS A 1 590 ? 41.626 36.077 -61.846 1.00 63.38 590 LYS A C 1
ATOM 4685 O O . LYS A 1 590 ? 42.552 36.876 -61.745 1.00 63.38 590 LYS A O 1
ATOM 4690 N N . ARG A 1 591 ? 41.794 34.755 -61.680 1.00 60.38 591 ARG A N 1
ATOM 4691 C CA . ARG A 1 591 ? 43.104 34.115 -61.420 1.00 60.38 591 ARG A CA 1
ATOM 4692 C C . ARG A 1 591 ? 44.033 34.100 -62.639 1.00 60.38 591 ARG A C 1
ATOM 4694 O O . ARG A 1 591 ? 45.238 34.259 -62.471 1.00 60.38 591 ARG A O 1
ATOM 4701 N N . GLN A 1 592 ? 43.507 33.979 -63.860 1.00 59.12 592 GLN A N 1
ATOM 4702 C CA . GLN A 1 592 ? 44.338 34.056 -65.071 1.00 59.12 592 GLN A CA 1
ATOM 4703 C C . GLN A 1 592 ? 44.796 35.487 -65.405 1.00 59.12 592 GLN A C 1
ATOM 4705 O O . GLN A 1 592 ? 45.861 35.663 -65.993 1.00 59.12 592 GLN A O 1
ATOM 4710 N N . ARG A 1 593 ? 44.064 36.527 -64.974 1.00 53.59 593 ARG A N 1
ATOM 4711 C CA . ARG A 1 593 ? 44.486 37.932 -65.145 1.00 53.59 593 ARG A CA 1
ATOM 4712 C C . ARG A 1 593 ? 45.592 38.386 -64.183 1.00 53.59 593 ARG A C 1
ATOM 4714 O O . ARG A 1 593 ? 46.280 39.350 -64.496 1.00 53.59 593 ARG A O 1
ATOM 4721 N N . THR A 1 594 ? 45.817 37.697 -63.063 1.00 53.84 594 THR A N 1
ATOM 4722 C CA . THR A 1 594 ? 46.894 38.033 -62.107 1.00 53.84 594 THR A CA 1
ATOM 4723 C C . THR A 1 594 ? 48.237 37.352 -62.399 1.00 53.84 594 THR A C 1
ATOM 4725 O O . THR A 1 594 ? 49.221 37.670 -61.742 1.00 53.84 594 THR A O 1
ATOM 4728 N N . LEU A 1 595 ? 48.305 36.456 -63.395 1.00 49.88 595 LEU A N 1
ATOM 4729 C CA . LEU A 1 595 ? 49.526 35.729 -63.789 1.00 49.88 595 LEU A CA 1
ATOM 4730 C C . LEU A 1 595 ? 50.191 36.253 -65.075 1.00 49.88 595 LEU A C 1
ATOM 4732 O O . LEU A 1 595 ? 51.129 35.643 -65.577 1.00 49.88 595 LEU A O 1
ATOM 4736 N N . ARG A 1 596 ? 49.763 37.408 -65.596 1.00 53.62 596 ARG A N 1
ATOM 4737 C CA . ARG A 1 596 ? 50.503 38.142 -66.635 1.00 53.62 596 ARG A CA 1
ATOM 4738 C C . ARG A 1 596 ? 50.987 39.481 -66.082 1.00 53.62 596 ARG A C 1
ATOM 4740 O O . ARG A 1 596 ? 50.345 40.509 -66.272 1.00 53.62 596 ARG A O 1
ATOM 4747 N N . LYS A 1 597 ? 52.133 39.454 -65.398 1.00 43.25 597 LYS A N 1
ATOM 4748 C CA . LYS A 1 597 ? 53.037 40.608 -65.286 1.00 43.25 597 LYS A CA 1
ATOM 4749 C C . LYS A 1 597 ? 54.261 40.336 -66.174 1.00 43.25 597 LYS A C 1
ATOM 4751 O O . LYS A 1 597 ? 54.798 39.233 -66.092 1.00 43.25 597 LYS A O 1
ATOM 4756 N N . PRO A 1 598 ? 54.678 41.290 -67.020 1.00 45.94 598 PRO A N 1
ATOM 4757 C CA . PRO A 1 598 ? 55.842 41.137 -67.886 1.00 45.94 598 PRO A CA 1
ATOM 4758 C C . PRO A 1 598 ? 57.146 41.257 -67.081 1.00 45.94 598 PRO A C 1
ATOM 4760 O O . PRO A 1 598 ? 57.272 42.138 -66.229 1.00 45.94 598 PRO A O 1
ATOM 4763 N N . GLN A 1 599 ? 58.102 40.363 -67.356 1.00 38.09 599 GLN A N 1
ATOM 4764 C CA . GLN A 1 599 ? 59.507 40.519 -66.974 1.00 38.09 599 GLN A CA 1
ATOM 4765 C C . GLN A 1 599 ? 60.059 41.772 -67.661 1.00 38.09 599 GLN A C 1
ATOM 4767 O O . GLN A 1 599 ? 59.976 41.892 -68.880 1.00 38.09 599 GLN A O 1
ATOM 4772 N N . ALA A 1 600 ? 60.583 42.703 -66.866 1.00 41.94 600 ALA A N 1
ATOM 4773 C CA . ALA A 1 600 ? 61.335 43.847 -67.353 1.00 41.94 600 ALA A CA 1
ATOM 4774 C C . ALA A 1 600 ? 62.817 43.471 -67.450 1.00 41.94 600 ALA A C 1
ATOM 4776 O O . ALA A 1 600 ? 63.405 42.960 -66.494 1.00 41.94 600 ALA A O 1
ATOM 4777 N N . ASP A 1 601 ? 63.367 43.739 -68.628 1.00 38.69 601 ASP A N 1
ATOM 4778 C CA . ASP A 1 601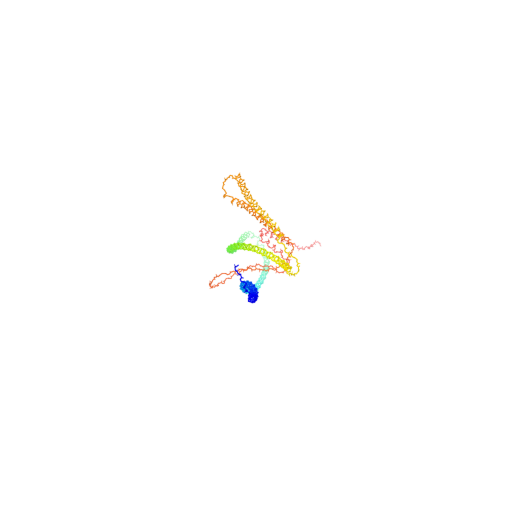 ? 64.743 43.529 -69.047 1.00 38.69 601 ASP A CA 1
ATOM 4779 C C . ASP A 1 601 ? 65.760 44.309 -68.208 1.00 38.69 601 ASP A C 1
ATOM 4781 O O . ASP A 1 601 ? 65.657 45.522 -68.016 1.00 38.69 601 ASP A O 1
ATOM 4785 N N . SER A 1 602 ? 66.823 43.617 -67.803 1.00 41.56 602 SER A N 1
ATOM 4786 C CA . SER A 1 602 ? 68.096 44.222 -67.426 1.00 41.56 602 SER A CA 1
ATOM 4787 C C . SER A 1 602 ? 69.057 44.133 -68.614 1.00 41.56 602 SER A C 1
ATOM 4789 O O . SER A 1 602 ? 69.753 43.131 -68.775 1.00 41.56 602 SER A O 1
ATOM 4791 N N . PHE A 1 603 ? 69.127 45.183 -69.433 1.00 43.06 603 PHE A N 1
ATOM 4792 C CA . PHE A 1 603 ? 70.208 45.355 -70.406 1.00 43.06 603 PHE A CA 1
ATOM 4793 C C . PHE A 1 603 ? 70.965 46.659 -70.148 1.00 43.06 603 PHE A C 1
ATOM 4795 O O . PHE A 1 603 ? 70.446 47.764 -70.300 1.00 43.06 603 PHE A O 1
ATOM 4802 N N . ARG A 1 604 ? 72.230 46.487 -69.749 1.00 40.25 604 ARG A N 1
ATOM 4803 C CA . ARG A 1 604 ? 73.275 47.512 -69.703 1.00 40.25 604 ARG A CA 1
ATOM 4804 C C . ARG A 1 604 ? 73.481 48.098 -71.104 1.00 40.25 604 ARG A C 1
ATOM 4806 O O . ARG A 1 604 ? 73.764 47.353 -72.038 1.00 40.25 604 ARG A O 1
ATOM 4813 N N . ARG A 1 605 ? 73.457 49.428 -71.219 1.00 39.97 605 ARG A N 1
ATOM 4814 C CA . ARG A 1 605 ? 74.171 50.173 -72.267 1.00 39.97 605 ARG A CA 1
ATOM 4815 C C . ARG A 1 605 ? 75.353 50.890 -71.627 1.00 39.97 605 ARG A C 1
ATOM 4817 O O . ARG A 1 605 ? 75.166 51.802 -70.832 1.00 39.97 605 ARG A O 1
ATOM 4824 N N . SER A 1 606 ? 76.556 50.459 -71.985 1.00 40.88 606 SER A N 1
ATOM 4825 C CA . SER A 1 606 ? 77.752 51.296 -71.991 1.00 40.88 606 SER A CA 1
ATOM 4826 C C . SER A 1 606 ? 77.851 51.924 -73.379 1.00 40.88 606 SER A C 1
ATOM 4828 O O . SER A 1 606 ? 78.057 51.217 -74.366 1.00 40.88 606 SER A O 1
ATOM 4830 N N . GLU A 1 607 ? 77.657 53.236 -73.452 1.00 43.03 607 GLU A N 1
ATOM 4831 C CA . GLU A 1 607 ? 77.957 54.046 -74.629 1.00 43.03 607 GLU A CA 1
ATOM 4832 C C . GLU A 1 607 ? 79.478 54.244 -74.729 1.00 43.03 607 GLU A C 1
ATOM 4834 O O . GLU A 1 607 ? 80.104 54.763 -73.807 1.00 43.03 607 GLU A O 1
ATOM 4839 N N . MET A 1 608 ? 80.073 53.844 -75.855 1.00 42.22 608 MET A N 1
ATOM 4840 C CA . MET A 1 608 ? 81.315 54.435 -76.350 1.00 42.22 608 MET A CA 1
ATOM 4841 C C . MET A 1 608 ? 80.951 55.420 -77.457 1.00 42.22 608 MET A C 1
ATOM 4843 O O . MET A 1 608 ? 80.396 55.038 -78.486 1.00 42.22 608 MET A O 1
ATOM 4847 N N . ASN A 1 609 ? 81.286 56.686 -77.226 1.00 40.50 609 ASN A N 1
ATOM 4848 C CA . ASN A 1 609 ? 81.291 57.735 -78.232 1.00 40.50 609 ASN A CA 1
ATOM 4849 C C . ASN A 1 609 ? 82.617 57.696 -78.998 1.00 40.50 609 ASN A C 1
ATOM 4851 O O . ASN A 1 609 ? 83.695 57.781 -78.416 1.00 40.50 609 ASN A O 1
ATOM 4855 N N . THR A 1 610 ? 82.520 57.628 -80.318 1.00 51.78 610 THR A N 1
ATOM 4856 C CA . THR A 1 610 ? 83.595 57.917 -81.268 1.00 51.78 610 THR A CA 1
ATOM 4857 C C . THR A 1 610 ? 83.823 59.427 -81.382 1.00 51.78 610 THR A C 1
ATOM 4859 O O . THR A 1 610 ? 82.853 60.147 -81.630 1.00 51.78 610 THR A O 1
ATOM 4862 N N . LYS A 1 611 ? 85.080 59.896 -81.323 1.00 47.69 611 LYS A N 1
ATOM 4863 C CA . LYS A 1 611 ? 85.629 60.959 -82.197 1.00 47.69 611 LYS A CA 1
ATOM 4864 C C . LYS A 1 611 ? 87.122 61.219 -81.922 1.00 47.69 611 LYS A C 1
ATOM 4866 O O . LYS A 1 611 ? 87.452 61.686 -80.841 1.00 47.69 611 LYS A O 1
ATOM 4871 N N . LYS A 1 612 ? 87.902 61.059 -83.002 1.00 37.12 612 LYS A N 1
ATOM 4872 C CA . LYS A 1 612 ? 89.294 61.479 -83.264 1.00 37.12 612 LYS A CA 1
ATOM 4873 C C . LYS A 1 612 ? 90.415 60.784 -82.504 1.00 37.12 612 LYS A C 1
ATOM 4875 O O . LYS A 1 612 ? 90.424 60.835 -81.261 1.00 37.12 612 LYS A O 1
#

Organism: Schistocephalus solidus (NCBI:txid70667)

Radius of gyration: 82.8 Å; chains: 1; bounding box: 197×89×257 Å

Secondary structure (DSSP, 8-state):
--PPPP------HHHHHHHHHHHHHHHHHHHHHHHHHHHHHHHHHHHHHHHHHHHHHHHHHHHHHHHHHHHHHHHHHHHHHHHHHHHHHHHHHHHHHHHHHHHHHHHHHHHHHHHHHHHHHHHHHHHHHHHHHHHHHHHHHHHHHHHHHHHHHHHHHHHHHHHHHHHHHHHHHHHHHHHHHHHHHHHHHHHHHHHHHHHHHHHHHHHHHHHTTTSTTTSTTTSSHHHHHHHHHHHHHHHHHHHHHHHHHHHHHHHHHHHHHHHHHHHHHHHHHHHHHHHHHHHHHHHHHHHHHHHHHHHHHHHHHHHHHHHHHHHHHHHHHHHHHHHHHHHHHHHHHHHHHHHHHHHHHHHHHHHHHHHHHHHHHHHHHHHHHHHHHHHHHHHHHHHT-----------THHHHHHHHHHHHHHHHHHHHHHHHHHHHHHHHHHHHHHHHHHHHHHHHHHHHH-----TTSHHHHHHHHHHHHHHHHHHHHHHHHHHHHHHHHHHHHHHHHHHHHHHHTS-SS-PPP--------------------------------------------S-STTHHHHHHTTSSSPPPHHHHHHHHHHHHHTS--PPPP-----PPPP--

Foldseek 3Di:
DDDDDDDDDPPPVVVVVVVVVVVVVVVVVVVVVVVVVVVVVVVVVVVVVVVVVVVVVVVVVVVVVVVVVVVVVVVVVVVVVVVVVVVVVVVVVVVVVVVVVVVVVVVVVVVVVVVVVVVVVVVVVVVVVVVVVVVVVVVVVVVVVVVVVVVVVVVVVVVVVVVVVVVVVVVVVVVVVVVVVVVVVVVVVVVVVVVVVVVVVVVVVVVVVVCVVPPPPPDPPPPPPVVVVVVVVVVVVVVVVVVVVVVVVVVVVVVVVVVVVVVVVVVVVVVVVVVVVVVVVVVVVVVVVVVVVVVVVVVVVVVVVVVVVVVVVVVVVVVVVVVVVVVVVVVVVVVVVVVVVVVVVVVVVVVVVVVVVVVVVVVVVVVVVVVVVVVVVVVVVVVVVVVVPDDDDDDDDDDPPVVVVVVVVVVVVVVVVVVVVVVVVVVVVVVVVVVVVVVVVVVVVVVVVVVVVDPDDDPPCVVPVVVVVVVVVVVVVVVVVVVVVVVVVVVVVVVVVVVVVVVVVVVVVPPPDDDDDDDDDDDDDDDDDDDDDDDDDDDDDDDDDDDDDDDDDDDDDDDDDDDPPPPVVVVVVCPPDDPPPVVVVVVVVVVVVVPDDDDDDDDDDDDDDDDD

InterPro domains:
  IPR042481 Coiled-coil domain-containing protein 57 [PTHR46725] (20-246)